Protein 8AN5 (pdb70)

Nearest PDB structures (foldseek):
  8an5-assembly1_A  TM=1.005E+00  e=1.350E-38  Mycobacterium tuberculosis H37Rv
  8an4-assembly2_B  TM=9.784E-01  e=2.160E-34  Mycobacterium tuberculosis H37Rv
  8an4-assembly1_A  TM=9.737E-01  e=4.268E-33  Mycobacterium tuberculosis H37Rv
  8an5-assembly1_B  TM=9.719E-01  e=5.851E-32  Mycobacterium tuberculosis H37Rv
  8rr5-assembly1_A  TM=9.873E-01  e=4.412E-30  Mycobacterium tuberculosis H37Rv

Secondary structure (DSSP, 8-state):
-HHHHHHHHHHHHHHHTT-EEEEEHHHHHHHHSS---BSEEEEEEE-SSHHHHHHHHHHHHTTT-EEEEEEE-SSSS-EEEEEEES------EEEEESSSSS-HHHHHHH-EEEEEETTEEEEE--HHHHHHHHHHH-BTTTBTHHHHHHHHHHHH--HHHHHHHHHHHHHHHHTT-STT--HHHHHHHHHHT-/-HHHHHHHHHHHHHHHTT-EEEEEHHHHHHHHS--B----EEEEEE-SSHHHHHHHHHHHHTTTEEEEEEEE-SSSS-EEEEEEEE----EEEESSSSS-HHHHHHH-EEEEEETTEEEEE--HHHHHHHHHHH---THHHHHHHHHHHH--HHHHHHHHHHHHHHHHTT-STT--HHHHHHH-/---HHHHHHHHHHHHHHHHHHHHHHHHHHHSTT--HHHHHHHHHHHHHS--

InterPro domains:
  IPR014942 Nucleotidyl transferase AbiEii toxin, Type IV TA system [PF08843] (17-174)
  IPR043519 Nucleotidyltransferase superfamily [SSF81301] (4-145)

Structure (mmCIF, N/CA/C/O backbone):
data_8AN5
#
_entry.id   8AN5
#
_cell.length_a   45.868
_cell.length_b   81.725
_cell.length_c   64.826
_cell.angle_alpha   90.000
_cell.angle_beta   107.779
_cell.angle_gamma   90.000
#
_symmetry.space_group_name_H-M   'P 1 21 1'
#
loop_
_entity.id
_entity.type
_entity.pdbx_description
1 polymer 'Bacterial toxin'
2 polymer 'Conserved protein'
3 water water
#
loop_
_atom_site.group_PDB
_atom_site.id
_atom_site.type_symbol
_atom_site.label_atom_id
_atom_site.label_alt_id
_atom_site.label_comp_id
_atom_site.label_asym_id
_atom_site.label_entity_id
_atom_site.label_seq_id
_atom_site.pdbx_PDB_ins_code
_atom_site.Cartn_x
_atom_site.Cartn_y
_atom_site.Cartn_z
_atom_site.occupancy
_atom_site.B_iso_or_equiv
_atom_site.auth_seq_id
_atom_site.auth_comp_id
_atom_site.auth_asym_id
_atom_site.auth_atom_id
_atom_site.pdbx_PDB_model_num
ATOM 1 N N . ASN A 1 1 ? 6.90200 39.59300 -13.89700 1.000 29.92464 2 ASN A N 1
ATOM 2 C CA . ASN A 1 1 ? 5.51000 40.04300 -13.79600 1.000 28.00336 2 ASN A CA 1
ATOM 3 C C . ASN A 1 1 ? 4.67000 39.33900 -14.85800 1.000 28.04810 2 ASN A C 1
ATOM 4 O O . ASN A 1 1 ? 4.87300 39.54300 -16.07400 1.000 27.57699 2 ASN A O 1
ATOM 14 N N . ALA A 1 2 ? 3.71600 38.52100 -14.39200 1.000 28.45604 3 ALA A N 1
ATOM 15 C CA . ALA A 1 2 ? 3.00300 37.62100 -15.29600 1.000 29.63776 3 ALA A CA 1
ATOM 16 C C . ALA A 1 2 ? 2.02200 38.38300 -16.17200 1.000 28.07442 3 ALA A C 1
ATOM 17 O O . ALA A 1 2 ? 1.74700 37.96900 -17.30700 1.000 30.03255 3 ALA A O 1
ATOM 24 N N . VAL A 1 3 ? 1.47400 39.48400 -15.65800 1.000 24.45030 4 VAL A N 1
ATOM 25 C CA . VAL A 1 3 ? 0.57600 40.30900 -16.46200 1.000 24.77929 4 VAL A CA 1
ATOM 26 C C . VAL A 1 3 ? 1.35300 40.97500 -17.59200 1.000 22.62640 4 VAL A C 1
ATOM 27 O O . VAL A 1 3 ? 0.97700 40.88600 -18.77900 1.000 21.79472 4 VAL A O 1
ATOM 40 N N . GLU A 1 4 ? 2.44600 41.61900 -17.26100 1.000 20.62089 5 GLU A N 1
ATOM 41 C CA . GLU A 1 4 ? 3.30200 42.31600 -18.23200 1.000 22.11318 5 GLU A CA 1
ATOM 42 C C . GLU A 1 4 ? 3.83800 41.34000 -19.27500 1.000 21.63944 5 GLU A C 1
ATOM 43 O O . GLU A 1 4 ? 3.81300 41.63700 -20.42100 1.000 21.95263 5 GLU A O 1
ATOM 55 N N . SER A 1 5 ? 4.28900 40.19200 -18.83900 1.000 23.22647 6 SER A N 1
ATOM 56 C CA . SER A 1 5 ? 4.87300 39.15500 -19.70100 1.000 25.02405 6 SER A CA 1
ATOM 57 C C . SER A 1 5 ? 3.85200 38.72500 -20.75600 1.000 23.72916 6 SER A C 1
ATOM 58 O O . SER A 1 5 ? 4.19200 38.67500 -21.90100 1.000 25.29777 6 SER A O 1
ATOM 66 N N . THR A 1 6 ? 2.61300 38.52900 -20.35500 1.000 22.48954 7 THR A N 1
ATOM 67 C CA . THR A 1 6 ? 1.58400 38.07500 -21.28700 1.000 23.79233 7 THR A CA 1
ATOM 68 C C . THR A 1 6 ? 1.17700 39.17500 -22.26800 1.000 22.68167 7 THR A C 1
ATOM 69 O O . THR A 1 6 ? 1.02000 38.91100 -23.46800 1.000 22.82116 7 THR A O 1
ATOM 80 N N . LEU A 1 7 ? 0.98700 40.40200 -21.77300 1.000 23.05013 8 LEU A N 1
ATOM 81 C CA . LEU A 1 7 ? 0.68300 41.53100 -22.65000 1.000 22.50007 8 LEU A CA 1
ATOM 82 C C . LEU A 1 7 ? 1.76800 41.70500 -23.70500 1.000 20.77881 8 LEU A C 1
ATOM 83 O O . LEU A 1 7 ? 1.47300 41.89900 -24.89500 1.000 21.67365 8 LEU A O 1
ATOM 99 N N . ARG A 1 8 ? 3.03300 41.68200 -23.28900 1.000 22.42111 9 ARG A N 1
ATOM 100 C CA . ARG A 1 8 ? 4.11400 41.88300 -24.25000 1.000 21.53416 9 ARG A CA 1
ATOM 101 C C . ARG A 1 8 ? 4.12600 40.76400 -25.28500 1.000 21.52627 9 ARG A C 1
ATOM 102 O O . ARG A 1 8 ? 4.34800 41.00400 -26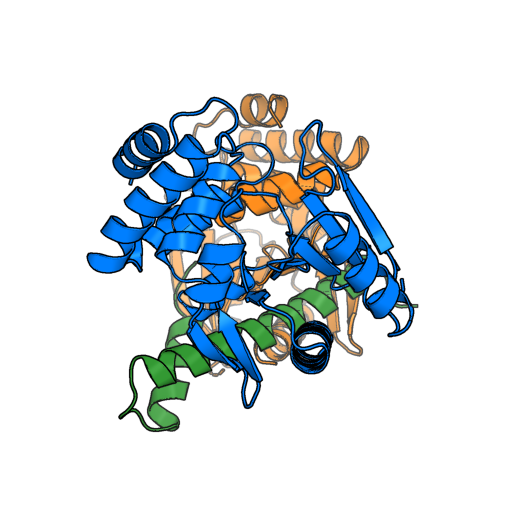.48300 1.000 21.99737 9 ARG A O 1
ATOM 123 N N . ARG A 1 9 ? 3.90300 39.52900 -24.83600 1.000 21.61575 10 ARG A N 1
ATOM 124 C CA . ARG A 1 9 ? 3.97600 38.36500 -25.71800 1.000 22.88169 10 ARG A CA 1
ATOM 125 C C . ARG A 1 9 ? 2.84500 38.35800 -26.72500 1.000 20.59457 10 ARG A C 1
ATOM 126 O O . ARG A 1 9 ? 3.07900 38.14800 -27.92500 1.000 21.01568 10 ARG A O 1
ATOM 147 N N . VAL A 1 10 ? 1.60200 38.57000 -26.26500 1.000 19.34442 11 VAL A N 1
ATOM 148 C CA . VAL A 1 10 ? 0.48200 38.51400 -27.20900 1.000 19.72342 11 VAL A CA 1
ATOM 149 C C . VAL A 1 10 ? 0.56000 39.65300 -28.22200 1.000 21.00252 11 VAL A C 1
ATOM 150 O O . VAL A 1 10 ? 0.26000 39.46100 -29.42700 1.000 20.83145 11 VAL A O 1
ATOM 163 N N . ALA A 1 11 ? 1.01700 40.83300 -27.78200 1.000 21.40520 12 ALA A N 1
ATOM 164 C CA . ALA A 1 11 ? 1.18600 41.94700 -28.71100 1.000 21.25518 12 ALA A CA 1
ATOM 165 C C . ALA A 1 11 ? 2.22800 41.59900 -29.77200 1.000 22.10528 12 ALA A C 1
ATOM 166 O O . ALA A 1 11 ? 2.01700 41.81900 -30.97400 1.000 22.16055 12 ALA A O 1
ATOM 173 N N . LYS A 1 12 ? 3.36100 41.03500 -29.33900 1.000 21.85788 13 LYS A N 1
ATOM 174 C CA . LYS A 1 12 ? 4.40900 40.65100 -30.26800 1.000 23.35543 13 LYS A CA 1
ATOM 175 C C . LYS A 1 12 ? 3.90900 39.57900 -31.22400 1.000 22.60271 13 LYS A C 1
ATOM 176 O O . LYS A 1 12 ? 4.15000 39.65700 -32.43600 1.000 25.18197 13 LYS A O 1
ATOM 195 N N . ASP A 1 13 ? 3.15400 38.60300 -30.70400 1.000 21.50784 14 ASP A N 1
ATOM 196 C CA . ASP A 1 13 ? 2.70700 37.48600 -31.53300 1.000 22.60008 14 ASP A CA 1
ATOM 197 C C . ASP A 1 13 ? 1.69700 37.93300 -32.58500 1.000 21.54206 14 ASP A C 1
ATOM 198 O O . ASP A 1 13 ? 1.79600 37.53800 -33.74600 1.000 22.23951 14 ASP A O 1
ATOM 207 N N . LEU A 1 14 ? 0.68900 38.71300 -32.19000 1.000 20.42613 15 LEU A N 1
ATOM 208 C CA . LEU A 1 14 ? -0.31000 39.15700 -33.15300 1.000 20.58931 15 LEU A CA 1
ATOM 209 C C . LEU A 1 14 ? 0.28500 40.10200 -34.18500 1.000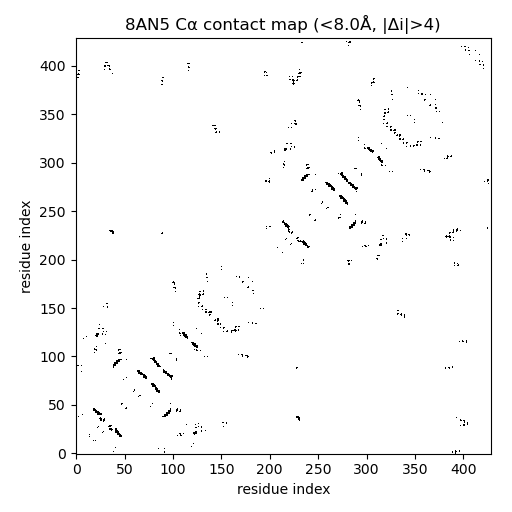 21.27887 15 LEU A C 1
ATOM 210 O O . LEU A 1 14 ? -0.10600 40.06900 -35.36000 1.000 23.84233 15 LEU A O 1
ATOM 226 N N . THR A 1 15 ? 1.20800 40.96500 -33.77700 1.000 22.62903 16 THR A N 1
ATOM 227 C CA . THR A 1 15 ? 1.86800 41.85500 -34.72700 1.000 24.93457 16 THR A CA 1
ATOM 228 C C . THR A 1 15 ? 2.78400 41.06500 -35.65800 1.000 26.00575 16 THR A C 1
ATOM 229 O O . THR A 1 15 ? 2.81600 41.32600 -36.87100 1.000 27.29275 16 THR A O 1
ATOM 240 N N . GLY A 1 16 ? 3.49300 40.05600 -35.12300 1.000 26.49528 17 GLY A N 1
ATOM 241 C CA . GLY A 1 16 ? 4.32500 39.20600 -35.96500 1.000 29.68251 17 GLY A CA 1
ATOM 242 C C . GLY A 1 16 ? 3.53900 38.42800 -37.00800 1.000 27.56120 17 GLY A C 1
ATOM 243 O O . GLY A 1 16 ? 4.03200 38.18900 -38.12300 1.000 29.77989 17 GLY A O 1
ATOM 247 N N . LEU A 1 17 ? 2.30100 38.04200 -36.67400 1.000 25.71624 18 LEU A N 1
ATOM 248 C CA . LEU A 1 17 ? 1.37700 37.40500 -37.61100 1.000 24.42398 18 LEU A CA 1
ATOM 249 C C . LEU A 1 17 ? 0.62900 38.41000 -38.47800 1.000 23.64757 18 LEU A C 1
ATOM 250 O O . LEU A 1 17 ? -0.23300 38.00700 -39.26400 1.000 25.53201 18 LEU A O 1
ATOM 266 N N . ARG A 1 18 ? 0.95000 39.69700 -38.36800 1.000 26.24525 19 ARG A N 1
ATOM 267 C CA . ARG A 1 18 ? 0.39700 40.73800 -39.23300 1.000 26.60582 19 ARG A CA 1
ATOM 268 C C . ARG A 1 18 ? -1.12300 40.75600 -39.18100 1.000 24.58979 19 ARG A C 1
ATOM 269 O O . ARG A 1 18 ? -1.80200 40.87400 -40.21600 1.000 25.07406 19 ARG A O 1
ATOM 290 N N . GLN A 1 19 ? -1.65600 40.63400 -37.96700 1.000 22.48427 20 GLN A N 1
ATOM 291 C CA . GLN A 1 19 ? -3.08800 40.68400 -37.76900 1.000 21.67102 20 GLN A CA 1
ATOM 292 C C . GLN A 1 19 ? -3.55800 42.12000 -37.59100 1.000 21.65260 20 GLN A C 1
ATOM 293 O O . GLN A 1 19 ? -2.81600 43.00000 -37.15700 1.000 23.09751 20 GLN A O 1
ATOM 307 N N . ARG A 1 20 ? -4.82200 42.33000 -37.91800 1.000 20.92619 21 ARG A N 1
ATOM 308 C CA . ARG A 1 20 ? -5.51300 43.60100 -37.72800 1.000 22.38689 21 ARG A CA 1
ATOM 309 C C . ARG A 1 20 ? -6.21100 43.53200 -36.37700 1.000 19.68394 21 ARG A C 1
ATOM 310 O O . ARG A 1 20 ? -7.29200 42.96600 -36.24600 1.000 22.03159 21 ARG A O 1
ATOM 331 N N . TRP A 1 21 ? -5.56000 44.04800 -35.35400 1.000 21.27624 22 TRP A N 1
ATOM 332 C CA . TRP A 1 21 ? -6.00300 43.80900 -34.00000 1.000 19.83396 22 TRP A CA 1
ATOM 333 C C . TRP A 1 21 ? -6.04600 45.10200 -33.19800 1.000 19.09703 22 TRP A C 1
ATOM 334 O O . TRP A 1 21 ? -5.42900 46.11500 -33.55200 1.000 21.65786 22 TRP A O 1
ATOM 355 N N . ALA A 1 22 ? -6.72800 45.02500 -32.05600 1.000 18.65487 23 ALA A N 1
ATOM 356 C CA . ALA A 1 22 ? -6.80000 46.16200 -31.15700 1.000 19.74710 23 ALA A CA 1
ATOM 357 C C . ALA A 1 22 ? -7.07600 45.68600 -29.74100 1.000 17.99163 23 ALA A C 1
ATOM 358 O O . ALA A 1 22 ? -7.91600 44.80600 -29.52300 1.000 19.52603 23 ALA A O 1
ATOM 365 N N . LEU A 1 23 ? -6.36500 46.27300 -28.78200 1.000 18.74698 24 LEU A N 1
ATOM 366 C CA . LEU A 1 23 ? -6.67200 46.05500 -27.38600 1.000 17.21259 24 LEU A CA 1
ATOM 367 C C . LEU A 1 23 ? -8.02700 46.68600 -27.05700 1.000 16.71516 24 LEU A C 1
ATOM 368 O O . LEU A 1 23 ? -8.31700 47.81600 -27.46900 1.000 17.38103 24 LEU A O 1
ATOM 384 N N . VAL A 1 24 ? -8.85800 45.92700 -26.34300 1.000 18.10480 25 VAL A N 1
ATOM 385 C CA . VAL A 1 24 ? -10.15000 46.39400 -25.88100 1.000 17.83109 25 VAL A CA 1
ATOM 386 C C . VAL A 1 24 ? -10.30700 46.10100 -24.39700 1.000 18.39957 25 VAL A C 1
ATOM 387 O O . VAL A 1 24 ? -9.33200 45.77100 -23.70600 1.000 19.04439 25 VAL A O 1
ATOM 400 N N . GLY A 1 25 ? -11.52900 46.23700 -23.89500 1.000 18.60749 26 GLY A N 1
ATOM 401 C CA . GLY A 1 25 ? -11.79000 45.82700 -22.50800 1.000 19.71289 26 GLY A CA 1
ATOM 402 C C . GLY A 1 25 ? -11.00100 46.63300 -21.49000 1.000 18.84173 26 GLY A C 1
ATOM 403 O O . GLY A 1 25 ? -10.63200 47.79900 -21.72500 1.000 18.94964 26 GLY A O 1
ATOM 407 N N . GLY A 1 26 ? -10.77400 46.02200 -20.32000 1.000 19.52866 27 GLY A N 1
ATOM 408 C CA . GLY A 1 26 ? -10.19700 46.77000 -19.21200 1.000 21.19201 27 GLY A CA 1
ATOM 409 C C . GLY A 1 26 ? -8.81400 47.32100 -19.50400 1.000 21.37098 27 GLY A C 1
ATOM 410 O O . GLY A 1 26 ? -8.48800 48.43900 -19.11000 1.000 20.52615 27 GLY A O 1
ATOM 414 N N . PHE A 1 27 ? -7.97800 46.54900 -20.19300 1.000 20.23400 28 PHE A N 1
ATOM 415 C CA . PHE A 1 27 ? -6.64300 47.04200 -20.47300 1.000 19.44444 28 PHE A CA 1
ATOM 416 C C . PHE A 1 27 ? -6.67400 48.24200 -21.40100 1.000 19.31811 28 PHE A C 1
ATOM 417 O O . PHE A 1 27 ? -5.88800 49.17600 -21.21200 1.000 20.21032 28 PHE A O 1
ATOM 434 N N . ALA A 1 28 ? -7.59300 48.26500 -22.38300 1.000 19.15493 29 ALA A N 1
ATOM 435 C CA . ALA A 1 28 ? -7.72900 49.44900 -23.22100 1.000 20.94198 29 ALA A CA 1
ATOM 436 C C . ALA A 1 28 ? -8.25400 50.63300 -22.42300 1.000 19.51287 29 ALA A C 1
ATOM 437 O O . ALA A 1 28 ? -7.75500 51.75100 -22.56100 1.000 20.06556 29 ALA A O 1
ATOM 444 N N . VAL A 1 29 ? -9.28400 50.41300 -21.60600 1.000 21.30782 30 VAL A N 1
ATOM 445 C CA . VAL A 1 29 ? -9.79700 51.47400 -20.74700 1.000 21.64470 30 VAL A CA 1
ATOM 446 C C . VAL A 1 29 ? -8.67400 52.04300 -19.89500 1.000 21.89210 30 VAL A C 1
ATOM 447 O O . VAL A 1 29 ? -8.56200 53.25800 -19.71200 1.000 24.51873 30 VAL A O 1
ATOM 460 N N . SER A 1 30 ? -7.80800 51.16800 -19.40400 1.000 21.87104 31 SER A N 1
ATOM 461 C CA . SER A 1 30 ? -6.72100 51.55400 -18.50300 1.000 21.43415 31 SER A CA 1
ATOM 462 C C . SER A 1 30 ? -5.61700 52.33500 -19.20300 1.000 23.90550 31 SER A C 1
ATOM 463 O O . SER A 1 30 ? -4.77000 52.94100 -18.52600 1.000 24.52662 31 SER A O 1
ATOM 471 N N . ALA A 1 31 ? -5.57500 52.29100 -20.53200 1.000 22.48954 32 ALA A N 1
ATOM 472 C CA . ALA A 1 31 ? -4.64700 53.11500 -21.28900 1.000 24.23448 32 ALA A CA 1
ATOM 473 C C . ALA A 1 31 ? -5.15800 54.53300 -21.46900 1.000 26.07418 32 ALA A C 1
ATOM 474 O O . ALA A 1 31 ? -4.37900 55.42400 -21.81900 1.000 28.41130 32 ALA A O 1
ATOM 481 N N . ARG A 1 32 ? -6.44900 54.75700 -21.23500 1.000 27.27169 33 ARG A N 1
ATOM 482 C CA . ARG A 1 32 ? -7.10400 56.01800 -21.49400 1.000 29.15350 33 ARG A CA 1
ATOM 483 C C . ARG A 1 32 ? -7.69900 56.65100 -20.24300 1.000 30.37733 33 ARG A C 1
ATOM 484 O O . ARG A 1 32 ? -8.16200 57.79400 -20.31700 1.000 35.29897 33 ARG A O 1
ATOM 505 N N . SER A 1 33 ? -7.70300 55.95100 -19.11300 1.000 28.00599 34 SER A N 1
ATOM 506 C CA . SER A 1 33 ? -8.31400 56.43100 -17.87400 1.000 28.80609 34 SER A CA 1
ATOM 507 C C . SER A 1 33 ? -7.72100 55.64300 -16.70500 1.000 29.19297 34 SER A C 1
ATOM 508 O O . SER A 1 33 ? -6.83100 54.80700 -16.88500 1.000 26.61635 34 SER A O 1
ATOM 516 N N . GLU A 1 34 ? -8.21500 55.91300 -15.49200 1.000 32.31966 35 GLU A N 1
ATOM 517 C CA . GLU A 1 34 ? -7.68200 55.22600 -14.31900 1.000 33.80142 35 GLU A CA 1
ATOM 518 C C . GLU A 1 34 ? -7.70000 53.71600 -14.53800 1.000 28.19022 35 GLU A C 1
ATOM 519 O O . GLU A 1 34 ? -8.69400 53.17800 -15.03200 1.000 26.30052 35 GLU A O 1
ATOM 531 N N . PRO A 1 35 ? -6.64400 52.99800 -14.17000 1.000 27.24537 36 PRO A N 1
ATOM 532 C CA . PRO A 1 35 ? -6.62600 51.55100 -14.42000 1.000 25.55833 36 PRO A CA 1
ATOM 533 C C . PRO A 1 35 ? -7.75900 50.82800 -13.70700 1.000 24.16606 36 PRO A C 1
ATOM 534 O O . PRO A 1 35 ? -8.11100 51.14600 -12.55900 1.000 25.57412 36 PRO A O 1
ATOM 545 N N . ARG A 1 36 ? -8.34000 49.86800 -14.43000 1.000 25.59517 37 ARG A N 1
ATOM 546 C CA . ARG A 1 36 ? -9.38300 48.96000 -13.94800 1.000 25.91627 37 ARG A CA 1
ATOM 547 C C . ARG A 1 36 ? -9.28800 47.77000 -14.89100 1.000 24.86351 37 ARG A C 1
ATOM 548 O O . ARG A 1 36 ? -9.50000 47.94000 -16.10000 1.000 25.50043 37 ARG A O 1
ATOM 569 N N . PHE A 1 37 ? -8.88900 46.61000 -14.37500 1.000 24.71875 38 PHE A N 1
ATOM 570 C CA . PHE A 1 37 ? -8.74300 45.41900 -15.20300 1.000 22.65798 38 PHE A CA 1
ATOM 571 C C . PHE A 1 37 ? -8.69100 44.17900 -14.32600 1.000 23.45808 38 PHE A C 1
ATOM 572 O O . PHE A 1 37 ? -8.51400 44.24900 -13.09900 1.000 23.88181 38 PHE A O 1
ATOM 589 N N . THR A 1 38 ? -8.89900 43.03700 -14.98400 1.000 26.65320 39 THR A N 1
ATOM 590 C CA . THR A 1 38 ? -8.85800 41.70600 -14.38500 1.000 28.33498 39 THR A CA 1
ATOM 591 C C . THR A 1 38 ? -7.83600 40.86800 -15.14700 1.000 24.62927 39 THR A C 1
ATOM 592 O O . THR A 1 38 ? -7.00600 41.41600 -15.87900 1.000 24.34766 39 THR A O 1
ATOM 603 N N . ARG A 1 39 ? -7.71300 39.55000 -14.91700 1.000 24.61611 40 ARG A N 1
ATOM 604 C CA . ARG A 1 39 ? -6.75500 38.65900 -15.62900 1.000 24.70559 40 ARG A CA 1
ATOM 605 C C . ARG A 1 39 ? -7.07000 38.50500 -17.12800 1.000 23.11330 40 ARG A C 1
ATOM 606 O O . ARG A 1 39 ? -6.19300 37.96200 -17.82800 1.000 26.80321 40 ARG A O 1
ATOM 627 N N . ASP A 1 40 ? -8.23600 38.94000 -17.63100 1.000 24.83192 41 ASP A N 1
ATOM 628 C CA . ASP A 1 40 ? -8.58300 38.79700 -19.03700 1.000 26.29263 41 ASP A CA 1
ATOM 629 C C . ASP A 1 40 ? -7.98900 39.96800 -19.83100 1.000 23.62915 41 ASP A C 1
ATOM 630 O O . ASP A 1 40 ? -8.36500 41.13100 -19.65100 1.000 33.34347 41 ASP A O 1
ATOM 639 N N . VAL A 1 41 ? -7.10600 39.62900 -20.76800 1.000 22.64219 42 VAL A N 1
ATOM 640 C CA . VAL A 1 41 ? -6.61100 40.56900 -21.76100 1.000 21.07358 42 VAL A CA 1
ATOM 641 C C . VAL A 1 41 ? -7.51400 40.39900 -22.97400 1.000 20.52088 42 VAL A C 1
ATOM 642 O O . VAL A 1 41 ? -7.50600 39.34500 -23.58600 1.000 20.95514 42 VAL A O 1
ATOM 655 N N . ASP A 1 42 ? -8.34000 41.39700 -23.27300 1.000 18.62329 43 ASP A N 1
ATOM 656 C CA . ASP A 1 42 ? -9.31600 41.29900 -24.34800 1.000 18.86805 43 ASP A CA 1
ATOM 657 C C . ASP A 1 42 ? -8.80600 42.01400 -25.58600 1.000 18.68645 43 ASP A C 1
ATOM 658 O O . ASP A 1 42 ? -8.43000 43.19200 -25.52500 1.000 18.47853 43 ASP A O 1
ATOM 667 N N . ILE A 1 43 ? -8.86800 41.32600 -26.72300 1.000 19.63656 44 ILE A N 1
ATOM 668 C CA . ILE A 1 43 ? -8.33100 41.85400 -27.97800 1.000 17.11258 44 ILE A CA 1
ATOM 669 C C . ILE A 1 43 ? -9.30000 41.54300 -29.10600 1.000 17.74423 44 ILE A C 1
ATOM 670 O O . ILE A 1 43 ? -9.72700 40.39700 -29.25400 1.000 19.07860 44 ILE A O 1
ATOM 686 N N . VAL A 1 44 ? -9.67000 42.57100 -29.86500 1.000 17.82582 45 VAL A N 1
ATOM 687 C CA . VAL A 1 44 ? -10.42200 42.41500 -31.10000 1.000 18.76278 45 VAL A CA 1
ATOM 688 C C . VAL A 1 44 ? -9.45200 42.04600 -32.21000 1.000 18.01795 45 VAL A C 1
ATOM 689 O O . VAL A 1 44 ? -8.39600 42.67100 -32.35400 1.000 18.73646 45 VAL A O 1
ATOM 702 N N . VAL A 1 45 ? -9.79000 41.02600 -32.99100 1.000 19.09966 46 VAL A N 1
ATOM 703 C CA . VAL A 1 45 ? -9.04400 40.72100 -34.20000 1.000 19.19704 46 VAL A CA 1
ATOM 704 C C . VAL A 1 45 ? -10.02300 40.73100 -35.37000 1.000 20.57352 46 VAL A C 1
ATOM 705 O O . VAL A 1 45 ? -10.99000 39.95600 -35.38200 1.000 21.49468 46 VAL A O 1
ATOM 718 N N . ALA A 1 46 ? -9.74300 41.55900 -36.35700 1.000 20.82881 47 ALA A N 1
ATOM 719 C CA . ALA A 1 46 ? -10.56600 41.65000 -37.55500 1.000 22.04475 47 ALA A CA 1
ATOM 720 C C . ALA A 1 46 ? -10.05300 40.61600 -38.54600 1.000 23.30543 47 ALA A C 1
ATOM 721 O O . ALA A 1 46 ? -8.91500 40.70700 -39.02700 1.000 23.10014 47 ALA A O 1
ATOM 728 N N . VAL A 1 47 ? -10.87200 39.60700 -38.81300 1.000 21.87894 48 VAL A N 1
ATOM 729 C CA . VAL A 1 47 ? -10.52700 38.57700 -39.78100 1.000 22.36847 48 VAL A CA 1
ATOM 730 C C . VAL A 1 47 ? -11.63800 38.46500 -40.79600 1.000 24.44240 48 VAL A C 1
ATOM 731 O O . VAL A 1 47 ? -12.76400 38.89500 -40.56400 1.000 26.83480 48 VAL A O 1
ATOM 744 N N . ALA A 1 48 ? -11.30900 37.83200 -41.91500 1.000 26.71899 49 ALA A N 1
ATOM 745 C CA . ALA A 1 48 ? -12.21100 37.84900 -43.06000 1.000 30.57472 49 ALA A CA 1
ATOM 746 C C . ALA A 1 48 ? -13.47800 37.03900 -42.81900 1.000 30.67210 49 ALA A C 1
ATOM 747 O O . ALA A 1 48 ? -14.54900 37.36800 -43.36600 1.000 30.88791 49 ALA A O 1
ATOM 754 N N . ASN A 1 49 ? -13.36800 35.94500 -42.07200 1.000 29.55618 50 ASN A N 1
ATOM 755 C CA . ASN A 1 49 ? -14.43400 34.95200 -41.95400 1.000 29.32720 50 ASN A CA 1
ATOM 756 C C . ASN A 1 49 ? -14.01300 33.94200 -40.89200 1.000 28.27444 50 ASN A C 1
ATOM 757 O O . ASN A 1 49 ? -12.91700 34.03300 -40.32400 1.000 27.38486 50 ASN A O 1
ATOM 768 N N . ASP A 1 50 ? -14.91900 32.99600 -40.59700 1.000 28.53237 51 ASP A N 1
ATOM 769 C CA . ASP A 1 50 ? -14.64700 32.01600 -39.54900 1.000 27.50856 51 ASP A CA 1
ATOM 770 C C . ASP A 1 50 ? -13.41200 31.18500 -39.89200 1.000 25.68466 51 ASP A C 1
ATOM 771 O O . ASP A 1 50 ? -12.60300 30.86100 -39.00400 1.000 28.08495 51 ASP A O 1
ATOM 780 N N . ASP A 1 51 ? -13.24000 30.83500 -41.17000 1.000 28.39814 52 ASP A N 1
ATOM 781 C CA . ASP A 1 51 ? -12.05600 30.07500 -41.55200 1.000 27.86387 52 ASP A CA 1
ATOM 782 C C . ASP A 1 51 ? -10.79000 30.82300 -41.15200 1.000 26.00049 52 ASP A C 1
ATOM 783 O O . ASP A 1 51 ? -9.84900 30.22400 -40.62900 1.000 27.82176 52 ASP A O 1
ATOM 792 N N . ALA A 1 52 ? -10.73700 32.13400 -41.41800 1.000 26.28473 53 ALA A N 1
ATOM 793 C CA . ALA A 1 52 ? -9.55900 32.92900 -41.07100 1.000 25.16354 53 ALA A CA 1
ATOM 794 C C . ALA A 1 52 ? -9.36200 33.01300 -39.56800 1.000 23.07908 53 ALA A C 1
ATOM 795 O O . ALA A 1 52 ? -8.21700 32.96700 -39.08500 1.000 24.08973 53 ALA A O 1
ATOM 802 N N . ALA A 1 53 ? -10.45900 33.15300 -38.81000 1.000 22.65535 54 ALA A N 1
ATOM 803 C CA . ALA A 1 53 ? -10.34500 33.13800 -37.35600 1.000 22.15266 54 ALA A CA 1
ATOM 804 C C . ALA A 1 53 ? -9.75100 31.82100 -36.87400 1.000 24.42135 54 ALA A C 1
ATOM 805 O O . ALA A 1 53 ? -8.83600 31.80700 -36.04300 1.000 23.56072 54 ALA A O 1
ATOM 812 N N . GLU A 1 54 ? -10.29200 30.69400 -37.36100 1.000 24.90299 55 GLU A N 1
ATOM 813 C CA . GLU A 1 54 ? -9.81900 29.39100 -36.90500 1.000 24.17395 55 GLU A CA 1
ATOM 814 C C . GLU A 1 54 ? -8.36600 29.17800 -37.30700 1.000 24.01867 55 GLU A C 1
ATOM 815 O O . GLU A 1 54 ? -7.57700 28.60300 -36.55100 1.000 24.99773 55 GLU A O 1
A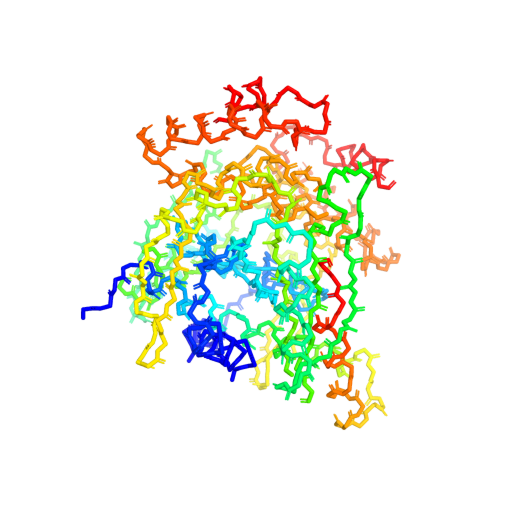TOM 827 N N . SER A 1 55 ? -7.98200 29.66400 -38.48300 1.000 25.44779 56 SER A N 1
ATOM 828 C CA . SER A 1 55 ? -6.59900 29.52700 -38.91000 1.000 25.49253 56 SER A CA 1
ATOM 829 C C . SER A 1 55 ? -5.66900 30.30500 -37.98600 1.000 23.84233 56 SER A C 1
ATOM 830 O O . SER A 1 55 ? -4.58300 29.82700 -37.64400 1.000 26.20051 56 SER A O 1
ATOM 838 N N . LEU A 1 56 ? -6.07300 31.50000 -37.55500 1.000 23.62125 57 LEU A N 1
ATOM 839 C CA . LEU A 1 56 ? -5.24000 32.22900 -36.60700 1.000 21.29729 57 LEU A CA 1
ATOM 840 C C . LEU A 1 56 ? -5.12500 31.47600 -35.29000 1.000 20.90777 57 LEU A C 1
ATOM 841 O O . LEU A 1 56 ? -4.03000 31.34500 -34.74500 1.000 22.41848 57 LEU A O 1
ATOM 857 N N . VAL A 1 57 ? -6.24700 30.99400 -34.74800 1.000 22.38689 58 VAL A N 1
ATOM 858 C CA . VAL A 1 57 ? -6.19200 30.26100 -33.48300 1.000 21.91052 58 VAL A CA 1
ATOM 859 C C . VAL A 1 57 ? -5.29600 29.03200 -33.61300 1.000 23.36070 58 VAL A C 1
ATOM 860 O O . VAL A 1 57 ? -4.44900 28.77100 -32.75300 1.000 23.61073 58 VAL A O 1
ATOM 873 N N . ARG A 1 58 ? -5.45800 28.26700 -34.70000 1.000 24.06868 59 ARG A N 1
ATOM 874 C CA . ARG A 1 58 ? -4.61300 27.09300 -34.90600 1.000 25.50306 59 ARG A CA 1
ATOM 875 C C . ARG A 1 58 ? -3.14600 27.49600 -34.89800 1.000 25.32672 59 ARG A C 1
ATOM 876 O O . ARG A 1 58 ? -2.31000 26.81900 -34.28700 1.000 26.17156 59 ARG A O 1
ATOM 897 N N . GLN A 1 59 ? -2.83000 28.64200 -35.49900 1.000 25.86626 60 GLN A N 1
ATOM 898 C CA . GLN A 1 59 ? -1.44700 29.10300 -35.51600 1.000 25.43989 60 GLN A CA 1
ATOM 899 C C . GLN A 1 59 ? -0.97300 29.42300 -34.11200 1.000 24.06341 60 GLN A C 1
ATOM 900 O O . GLN A 1 59 ? 0.13400 29.02800 -33.70600 1.000 25.38462 60 GLN A O 1
ATOM 914 N N . LEU A 1 60 ? -1.81000 30.09500 -33.33600 1.000 22.97381 61 LEU A N 1
ATOM 915 C CA . LEU A 1 60 ? -1.40500 30.41300 -31.97000 1.000 23.28174 61 LEU A CA 1
ATOM 916 C C . LEU A 1 60 ? -1.26700 29.15900 -31.12500 1.000 21.63944 61 LEU A C 1
ATOM 917 O O . LEU A 1 60 ? -0.46200 29.14100 -30.18900 1.000 23.89497 61 LEU A O 1
ATOM 933 N N . LEU A 1 61 ? -2.04100 28.10300 -31.39800 1.000 23.13962 62 LEU A N 1
ATOM 934 C CA . LEU A 1 61 ? -1.84600 26.87100 -30.63500 1.000 25.28198 62 LEU A CA 1
ATOM 935 C C . LEU A 1 61 ? -0.46400 26.26400 -30.85600 1.000 28.06126 62 LEU A C 1
ATOM 936 O O . LEU A 1 61 ? 0.01100 25.49300 -30.00900 1.000 29.73778 62 LEU A O 1
ATOM 952 N N . THR A 1 62 ? 0.19000 26.57400 -31.97800 1.000 30.49050 63 THR A N 1
ATOM 953 C CA . THR A 1 62 ? 1.57300 26.13400 -32.17400 1.000 32.13543 63 THR A CA 1
ATOM 954 C C . THR A 1 62 ? 2.58800 27.08300 -31.53800 1.000 32.01436 63 THR A C 1
ATOM 955 O O . THR A 1 62 ? 3.78800 26.78500 -31.57800 1.000 33.54613 63 THR A O 1
ATOM 966 N N . GLN A 1 63 ? 2.13100 28.18300 -30.93300 1.000 32.13017 64 GLN A N 1
ATOM 967 C CA . GLN A 1 63 ? 2.98400 29.18500 -30.30700 1.000 31.35376 64 GLN A CA 1
ATOM 968 C C . GLN A 1 63 ? 2.75900 29.23500 -28.79400 1.000 35.30160 64 GLN A C 1
ATOM 969 O O . GLN A 1 63 ? 2.82000 30.30300 -28.16900 1.000 33.03554 64 GLN A O 1
ATOM 983 N N . GLN A 1 64 ? 2.45600 28.08400 -28.19900 1.000 37.12550 65 GLN A N 1
ATOM 984 C CA . GLN A 1 64 ? 2.38700 27.91800 -26.75000 1.000 38.79149 65 GLN A CA 1
ATOM 985 C C . GLN A 1 64 ? 1.13800 28.54400 -26.14100 1.000 35.18580 65 GLN A C 1
ATOM 986 O O . GLN A 1 64 ? 1.10800 28.84800 -24.94700 1.000 36.85705 65 GLN A O 1
ATOM 1000 N N . TYR A 1 65 ? 0.09700 28.74700 -26.93200 1.000 30.15625 66 TYR A N 1
ATOM 1001 C CA . TYR A 1 65 ? -1.20800 29.08700 -26.39700 1.000 28.35603 66 TYR A CA 1
ATOM 1002 C C . TYR A 1 65 ? -2.05100 27.82300 -26.33800 1.000 27.90071 66 TYR A C 1
ATOM 1003 O O . TYR A 1 65 ? -1.87200 26.90200 -27.13300 1.000 28.74555 66 TYR A O 1
ATOM 1021 N N A HIS A 1 66 ? -2.98500 27.80800 -25.39400 0.600 26.46633 67 HIS A N 1
ATOM 1022 N N B HIS A 1 66 ? -2.94700 27.75500 -25.36900 0.400 28.26655 67 HIS A N 1
ATOM 1023 C CA A HIS A 1 66 ? -3.87900 26.68500 -25.14900 0.600 27.67963 67 HIS A CA 1
ATOM 1024 C CA B HIS A 1 66 ? -3.86300 26.62600 -25.31500 0.400 29.98254 67 HIS A CA 1
ATOM 1025 C C A HIS A 1 66 ? -5.30100 27.21600 -25.25700 0.600 26.52686 67 HIS A C 1
ATOM 1026 C C B HIS A 1 66 ? -5.28700 27.14500 -25.21700 0.400 29.10875 67 HIS A C 1
ATOM 1027 O O A HIS A 1 66 ? -5.59900 28.30500 -24.76300 0.600 26.16893 67 HIS A O 1
ATOM 1028 O O B HIS A 1 66 ? -5.56600 28.12500 -24.52000 0.400 31.53010 67 HIS A O 1
ATOM 1055 N N . LEU A 1 67 ? -6.17300 26.47700 -25.93200 1.000 26.44791 68 LEU A N 1
ATOM 1056 C CA . LEU A 1 67 ? -7.55100 26.91400 -26.08000 1.000 23.95024 68 LEU A CA 1
ATOM 1057 C C . LEU A 1 67 ? -8.34500 26.49300 -24.85300 1.000 23.98182 68 LEU A C 1
ATOM 1058 O O . LEU A 1 67 ? -8.43200 25.29800 -24.55000 1.000 27.12957 68 LEU A O 1
ATOM 1074 N N . LEU A 1 68 ? -8.96600 27.46700 -24.18400 1.000 23.91866 69 LEU A N 1
ATOM 1075 C CA . LEU A 1 68 ? -9.80700 27.21600 -23.02400 1.000 26.92954 69 LEU A CA 1
ATOM 1076 C C . LEU A 1 68 ? -11.28900 27.18000 -23.34200 1.000 28.19812 69 LEU A C 1
ATOM 1077 O O . LEU A 1 68 ? -12.02400 26.42300 -22.69400 1.000 30.95371 69 LEU A O 1
ATOM 1093 N N . ALA A 1 69 ? -11.75000 27.97800 -24.30100 1.000 28.20338 70 ALA A N 1
ATOM 1094 C CA . ALA A 1 69 ? -13.17500 28.04300 -24.60500 1.000 28.22444 70 ALA A CA 1
ATOM 1095 C C . ALA A 1 69 ? -13.35400 28.70100 -25.96400 1.000 26.13471 70 ALA A C 1
ATOM 1096 O O . ALA A 1 69 ? -12.52400 29.50900 -26.40000 1.000 25.27408 70 ALA A O 1
ATOM 1103 N N . SER A 1 70 ? -14.45900 28.36000 -26.61200 1.000 29.68777 71 SER A N 1
ATOM 1104 C CA . SER A 1 70 ? -14.88000 28.99000 -27.85200 1.000 32.21965 71 SER A CA 1
ATOM 1105 C C . SER A 1 70 ? -16.31800 29.43500 -27.67400 1.000 31.84066 71 SER A C 1
ATOM 1106 O O . SER A 1 70 ? -17.14800 28.67600 -27.15500 1.000 33.21714 71 SER A O 1
ATOM 1114 N N . VAL A 1 71 ? -16.61000 30.66000 -28.09700 1.000 31.69327 72 VAL A N 1
ATOM 1115 C CA . VAL A 1 71 ? -17.95200 31.23000 -28.01500 1.000 32.65392 72 VAL A CA 1
ATOM 1116 C C . VAL A 1 71 ? -18.52300 31.24200 -29.42000 1.000 35.74639 72 VAL A C 1
ATOM 1117 O O . VAL A 1 71 ? -17.98600 31.91400 -30.30500 1.000 32.58285 72 VAL A O 1
ATOM 1130 N N . GLU A 1 72 ? -19.62100 30.51100 -29.62800 1.000 40.31010 73 GLU A N 1
ATOM 1131 C CA . GLU A 1 72 ? -20.23800 30.39800 -30.93700 1.000 48.37159 73 GLU A CA 1
ATOM 1132 C C . GLU A 1 72 ? -21.64600 30.96900 -30.89000 1.000 50.63239 73 GLU A C 1
ATOM 1133 O O . GLU A 1 72 ? -22.23400 31.15600 -29.82200 1.000 52.47471 73 GLU A O 1
ATOM 1145 N N . GLN A 1 73 ? -22.17800 31.25700 -32.07000 1.000 53.03794 74 GLN A N 1
ATOM 1146 C CA . GLN A 1 73 ? -23.49700 31.85700 -32.17100 1.000 53.63801 74 GLN A CA 1
ATOM 1147 C C . GLN A 1 73 ? -24.14100 31.38900 -33.46400 1.000 58.14645 74 GLN A C 1
ATOM 1148 O O . GLN A 1 73 ? -23.45700 31.01700 -34.42500 1.000 56.58047 74 GLN A O 1
ATOM 1162 N N . ASP A 1 74 ? -25.47300 31.40100 -33.47600 1.000 62.87333 75 ASP A N 1
ATOM 1163 C CA . ASP A 1 74 ? -26.22300 31.13200 -34.70100 1.000 66.16846 75 ASP A CA 1
ATOM 1164 C C . ASP A 1 74 ? -26.18300 32.39700 -35.54900 1.000 65.77894 75 ASP A C 1
ATOM 1165 O O . ASP A 1 74 ? -27.06000 33.26000 -35.47000 1.000 66.55008 75 ASP A O 1
ATOM 1174 N N . ALA A 1 75 ? -25.12400 32.50900 -36.35200 1.000 62.76016 76 ALA A N 1
ATOM 1175 C CA . ALA A 1 75 ? -24.92700 33.62600 -37.26500 1.000 60.11773 76 ALA A CA 1
ATOM 1176 C C . ALA A 1 75 ? -23.95000 33.16600 -38.33800 1.000 58.32278 76 ALA A C 1
ATOM 1177 O O . ALA A 1 75 ? -23.33200 32.10700 -38.21900 1.000 60.53621 76 ALA A O 1
ATOM 1184 N N . ALA A 1 76 ? -23.82100 33.97500 -39.39800 1.000 56.30412 77 ALA A N 1
ATOM 1185 C CA . ALA A 1 76 ? -22.91400 33.62100 -40.49100 1.000 56.20674 77 ALA A CA 1
ATOM 1186 C C . ALA A 1 76 ? -21.46700 33.64800 -40.02600 1.000 53.38008 77 ALA A C 1
ATOM 1187 O O . ALA A 1 76 ? -20.63700 32.85600 -40.49300 1.000 55.75669 77 ALA A O 1
ATOM 1194 N N . ARG A 1 77 ? -21.13900 34.58900 -39.14500 1.000 48.76111 78 ARG A N 1
ATOM 1195 C CA . ARG A 1 77 ? -19.90700 34.53900 -38.36800 1.000 46.85299 78 ARG A CA 1
ATOM 1196 C C . ARG A 1 77 ? -20.21900 33.67600 -37.15300 1.000 48.39264 78 ARG A C 1
ATOM 1197 O O . ARG A 1 77 ? -20.77400 34.14700 -36.16000 1.000 49.40856 78 ARG A O 1
ATOM 1218 N N . ARG A 1 78 ? -19.90100 32.39100 -37.25600 1.000 48.65583 79 ARG A N 1
ATOM 1219 C CA . ARG A 1 78 ? -20.23900 31.45100 -36.19800 1.000 50.14022 79 ARG A CA 1
ATOM 1220 C C . ARG A 1 78 ? -19.33100 31.62100 -34.98800 1.000 44.10266 79 ARG A C 1
ATOM 1221 O O . ARG A 1 78 ? -19.77500 31.43400 -33.84800 1.000 45.11067 79 ARG A O 1
ATOM 1242 N N . LEU A 1 79 ? -18.07200 31.97600 -35.20000 1.000 34.78838 80 LEU A N 1
ATOM 1243 C CA . LEU A 1 79 ? -17.10500 32.03000 -34.10600 1.000 30.62209 80 LEU A CA 1
ATOM 1244 C C . LEU A 1 79 ? -17.00800 33.45900 -33.58300 1.000 28.62975 80 LEU A C 1
ATOM 1245 O O . LEU A 1 79 ? -16.37300 34.31700 -34.19900 1.000 28.95084 80 LEU A O 1
ATOM 1261 N N . ALA A 1 80 ? -17.63300 33.71000 -32.43600 1.000 28.12179 81 ALA A N 1
ATOM 1262 C CA . ALA A 1 80 ? -17.62200 35.05000 -31.88000 1.000 26.61372 81 ALA A CA 1
ATOM 1263 C C . ALA A 1 80 ? -16.28000 35.36400 -31.23900 1.000 24.85561 81 ALA A C 1
ATOM 1264 O O . ALA A 1 80 ? -15.78000 36.48600 -31.37000 1.000 25.29777 81 ALA A O 1
ATOM 1271 N N . ALA A 1 81 ? -15.70600 34.40200 -30.51900 1.000 23.86865 82 ALA A N 1
ATOM 1272 C CA . ALA A 1 81 ? -14.53600 34.66200 -29.68700 1.000 22.09739 82 ALA A CA 1
ATOM 1273 C C . ALA A 1 81 ? -13.92000 33.33600 -29.24000 1.000 22.62113 82 ALA A C 1
ATOM 1274 O O . ALA A 1 81 ? -14.58100 32.30100 -29.23500 1.000 22.97381 82 ALA A O 1
ATOM 1281 N N . VAL A 1 82 ? -12.64800 33.39400 -28.83600 1.000 22.52902 83 VAL A N 1
ATOM 1282 C CA . VAL A 1 82 ? -11.97600 32.30100 -28.14600 1.000 20.09451 83 VAL A CA 1
ATOM 1283 C C . VAL A 1 82 ? -11.28300 32.86400 -26.91400 1.000 21.43415 83 VAL A C 1
ATOM 1284 O O . VAL A 1 82 ? -10.95100 34.05400 -26.85000 1.000 21.16043 83 VAL A O 1
ATOM 1297 N N . ARG A 1 83 ? -11.06500 31.97000 -25.94500 1.000 22.23424 84 ARG A N 1
ATOM 1298 C CA . ARG A 1 83 ? -10.35700 32.22800 -24.67300 1.000 21.90526 84 ARG A CA 1
ATOM 1299 C C . ARG A 1 83 ? -9.07900 31.38200 -24.75200 1.000 23.01855 84 ARG A C 1
ATOM 1300 O O . ARG A 1 83 ? -9.22500 30.18200 -24.99200 1.000 23.75548 84 ARG A O 1
ATOM 1321 N N . LEU A 1 84 ? -7.88800 31.97700 -24.65500 1.000 23.08171 85 LEU A N 1
ATOM 1322 C CA . LEU A 1 84 ? -6.61700 31.29200 -24.71100 1.000 22.11844 85 LEU A CA 1
ATOM 1323 C C . LEU A 1 84 ? -5.91800 31.45500 -23.37300 1.000 22.15002 85 LEU A C 1
ATOM 1324 O O . LEU A 1 84 ? -5.85500 32.55700 -22.82900 1.000 23.33964 85 LEU A O 1
ATOM 1340 N N . GLY A 1 85 ? -5.39300 30.35600 -22.85800 1.000 26.42159 86 GLY A N 1
ATOM 1341 C CA . GLY A 1 85 ? -4.46700 30.41900 -21.75600 1.000 29.24561 86 GLY A CA 1
ATOM 1342 C C . GLY A 1 85 ? -3.06400 30.55800 -22.32300 1.000 36.17539 86 GLY A C 1
ATOM 1343 O O . GLY A 1 85 ? -2.71900 29.95600 -23.34800 1.000 36.46490 86 GLY A O 1
ATOM 1347 N N . ALA A 1 86 ? -2.27400 31.39600 -21.67300 1.000 42.72091 87 ALA A N 1
ATOM 1348 C CA . ALA A 1 86 ? -0.88700 31.55500 -22.05000 1.000 49.27433 87 ALA A CA 1
ATOM 1349 C C . ALA A 1 86 ? 0.02200 30.69500 -21.19200 1.000 54.98028 87 ALA A C 1
ATOM 1350 O O . ALA A 1 86 ? 1.20200 30.56700 -21.51900 1.000 54.71972 87 ALA A O 1
ATOM 1357 N N . THR A 1 87 ? -0.52000 30.08900 -20.13400 1.000 63.86818 88 THR A N 1
ATOM 1358 C CA . THR A 1 87 ? 0.20400 29.24700 -19.18000 1.000 71.89546 88 THR A CA 1
ATOM 1359 C C . THR A 1 87 ? -0.70500 28.07200 -18.80700 1.000 80.36753 88 THR A C 1
ATOM 1360 O O . THR A 1 87 ? -1.77200 27.88800 -19.39500 1.000 79.14633 88 THR A O 1
ATOM 1371 N N . ALA A 1 88 ? -0.28700 27.28100 -17.81100 1.000 88.34743 89 ALA A N 1
ATOM 1372 C CA . ALA A 1 88 ? -1.04000 26.11200 -17.36200 1.000 95.11667 89 ALA A CA 1
ATOM 1373 C C . ALA A 1 88 ? -2.34700 26.52700 -16.67500 1.000 102.26752 89 ALA A C 1
ATOM 1374 O O . ALA A 1 88 ? -2.57100 27.69700 -16.36400 1.000 104.16775 89 ALA A O 1
ATOM 1381 N N . ALA A 1 91 ? -6.91700 29.31700 -11.69500 1.000 102.34000 92 ALA A N 1
ATOM 1382 C CA . ALA A 1 91 ? -7.67700 30.56500 -11.71700 1.000 119.25000 92 ALA A CA 1
ATOM 1383 C C . ALA A 1 91 ? -6.80800 31.77600 -11.38600 1.000 88.23000 92 ALA A C 1
ATOM 1384 O O . ALA A 1 91 ? -7.33500 32.86900 -11.15200 1.000 53.56000 92 ALA A O 1
ATOM 1391 N N . ALA A 1 92 ? -5.48800 31.60700 -11.35100 1.000 77.42507 93 ALA A N 1
ATOM 1392 C CA . ALA A 1 92 ? -4.55200 32.69300 -11.09600 1.000 66.11582 93 ALA A CA 1
ATOM 1393 C C . ALA A 1 92 ? -3.69000 32.93900 -12.32000 1.000 55.84354 93 ALA A C 1
ATOM 1394 O O . ALA A 1 92 ? -2.52100 33.30700 -12.19800 1.000 50.46921 93 ALA A O 1
ATOM 1401 N N . ASN A 1 93 ? -4.27900 32.72200 -13.49800 1.000 51.20877 94 ASN A N 1
ATOM 1402 C CA . ASN A 1 93 ? -3.59600 32.71800 -14.77700 1.000 49.94546 94 ASN A CA 1
ATOM 1403 C C . ASN A 1 93 ? -4.10400 33.92200 -15.55700 1.000 40.76015 94 ASN A C 1
ATOM 1404 O O . ASN A 1 93 ? -5.30800 34.17000 -15.59200 1.000 39.78372 94 ASN A O 1
ATOM 1415 N N . VAL A 1 94 ? -3.19700 34.66400 -16.18500 1.000 34.98051 95 VAL A N 1
ATOM 1416 C CA . VAL A 1 94 ? -3.59300 35.64900 -17.18500 1.000 31.09320 95 VAL A CA 1
ATOM 1417 C C . VAL A 1 94 ? -4.07400 34.93600 -18.44200 1.000 27.66384 95 VAL A C 1
ATOM 1418 O O . VAL A 1 94 ? -3.43500 33.99000 -18.91400 1.000 31.41429 95 VAL A O 1
ATOM 1431 N N . VAL A 1 95 ? -5.21600 35.37600 -18.99000 1.000 23.61073 96 VAL A N 1
ATOM 1432 C CA . VAL A 1 95 ? -5.79900 34.76800 -20.18200 1.000 23.21068 96 VAL A CA 1
ATOM 1433 C C . VAL A 1 95 ? -6.05200 35.83300 -21.23700 1.000 19.44444 96 VAL A C 1
ATOM 1434 O O . VAL A 1 95 ? -6.17900 37.02100 -20.94100 1.000 24.66085 96 VAL A O 1
ATOM 1447 N N . VAL A 1 96 ? -6.14800 35.37700 -22.48100 1.000 20.93409 97 VAL A N 1
ATOM 1448 C CA . VAL A 1 96 ? -6.38100 36.23200 -23.63400 1.000 18.96017 97 VAL A CA 1
ATOM 1449 C C . VAL A 1 96 ? -7.70400 35.83600 -24.26600 1.000 18.96017 97 VAL A C 1
ATOM 1450 O O . VAL A 1 96 ? -7.87700 34.68500 -24.68300 1.000 19.81817 97 VAL A O 1
ATOM 1463 N N . ASP A 1 97 ? -8.60800 36.80100 -24.38600 1.000 19.29705 98 ASP A N 1
ATOM 1464 C CA . ASP A 1 97 ? -9.83600 36.66200 -25.15900 1.000 19.66815 98 ASP A CA 1
ATOM 1465 C C . ASP A 1 97 ? -9.62400 37.35500 -26.49600 1.000 19.27336 98 ASP A C 1
ATOM 1466 O O . ASP A 1 97 ? -9.33700 38.55800 -26.54400 1.000 22.02369 98 ASP A O 1
ATOM 1475 N N . LEU A 1 98 ? -9.77800 36.59900 -27.58100 1.000 19.46812 99 LEU A N 1
ATOM 1476 C CA . LEU A 1 98 ? -9.78000 37.15000 -28.92200 1.000 19.69447 99 LEU A CA 1
ATOM 1477 C C . LEU A 1 98 ? -11.21600 37.23300 -29.39500 1.000 20.40771 99 LEU A C 1
ATOM 1478 O O . LEU A 1 98 ? -11.92100 36.22200 -29.42100 1.000 19.66288 99 LEU A O 1
ATOM 1494 N N . LEU A 1 99 ? -11.62800 38.42200 -29.78300 1.000 19.42865 100 LEU A N 1
ATOM 1495 C CA . LEU A 1 99 ? -13.00000 38.71600 -30.19000 1.000 20.30507 100 LEU A CA 1
ATOM 1496 C C . LEU A 1 99 ? -13.00000 38.94000 -31.69200 1.000 20.96567 100 LEU A C 1
ATOM 1497 O O . LEU A 1 99 ? -12.44700 39.93300 -32.17100 1.000 22.10002 100 LEU A O 1
ATOM 1513 N N . PHE A 1 100 ? -13.65000 38.03400 -32.42500 1.000 20.74722 101 PHE A N 1
ATOM 1514 C CA . PHE A 1 100 ? -13.73800 38.06800 -33.87500 1.000 21.83420 101 PHE A CA 1
ATOM 1515 C C . PHE A 1 100 ? -15.07300 38.59100 -34.38200 1.000 22.90011 101 PHE A C 1
ATOM 1516 O O . PHE A 1 100 ? -15.11900 39.29800 -35.39300 1.000 22.98960 101 PHE A O 1
ATOM 1533 N N . ALA A 1 101 ? -16.16000 38.23900 -33.71200 1.000 24.73718 102 ALA A N 1
ATOM 1534 C CA . ALA A 1 101 ? -17.47600 38.62400 -34.19300 1.000 23.71863 102 ALA A CA 1
ATOM 1535 C C . ALA A 1 101 ? -18.41500 38.76900 -33.01500 1.000 24.89509 102 ALA A C 1
ATOM 1536 O O . ALA A 1 101 ? -19.54500 38.27600 -33.03200 1.000 27.36907 102 ALA A O 1
ATOM 1543 N N . SER A 1 102 ? -17.93400 39.40200 -31.96100 1.000 24.37924 103 SER A N 1
ATOM 1544 C CA . SER A 1 102 ? -18.71300 39.61700 -30.75900 1.000 25.73203 103 SER A CA 1
ATOM 1545 C C . SER A 1 102 ? -19.61100 40.83400 -30.89500 1.000 21.78945 103 SER A C 1
ATOM 1546 O O . SER A 1 102 ? -20.77500 40.81200 -30.45600 1.000 27.49014 103 SER A O 1
ATOM 1554 N N . CYS A 1 103 ? -19.12500 41.88600 -31.52600 1.000 20.26822 104 CYS A N 1
ATOM 1555 C CA . CYS A 1 103 ? -19.91700 43.10000 -31.65800 1.000 20.97357 104 CYS A CA 1
ATOM 1556 C C . CYS A 1 103 ? -20.23700 43.50600 -33.08300 1.000 20.19716 104 CYS A C 1
ATOM 1557 O O . CYS A 1 103 ? -21.05600 44.41100 -33.26400 1.000 24.09236 104 CYS A O 1
ATOM 1565 N N . GLY A 1 104 ? -19.61500 42.89000 -34.09100 1.000 22.01580 105 GLY A N 1
ATOM 1566 C CA . GLY A 1 104 ? -19.95200 43.14400 -35.47400 1.000 21.83683 105 GLY A CA 1
ATOM 1567 C C . GLY A 1 104 ? -19.24600 44.30800 -36.13100 1.000 22.30267 105 GLY A C 1
ATOM 1568 O O . GLY A 1 104 ? -19.43600 44.52100 -37.33000 1.000 24.73454 105 GLY A O 1
ATOM 1572 N N . ILE A 1 105 ? -18.41400 45.05300 -35.40100 1.000 20.60510 106 ILE A N 1
ATOM 1573 C CA . ILE A 1 105 ? -17.68800 46.16600 -35.99100 1.000 18.83910 106 ILE A CA 1
ATOM 1574 C C . ILE A 1 105 ? -16.19700 45.97600 -35.75800 1.000 19.36285 106 ILE A C 1
ATOM 1575 O O . ILE A 1 105 ? -15.43200 46.96000 -35.74400 1.000 18.92332 106 ILE A O 1
ATOM 1591 N N . GLU A 1 106 ? -15.77800 44.72300 -35.63100 1.000 22.53165 107 GLU A N 1
ATOM 1592 C CA . GLU A 1 106 ? -14.35300 44.42600 -35.45800 1.000 21.49205 107 GLU A CA 1
ATOM 1593 C C . GLU A 1 106 ? -13.48400 45.02500 -36.54900 1.000 20.87619 107 GLU A C 1
ATOM 1594 O O . GLU A 1 106 ? -12.41300 45.55100 -36.21000 1.000 20.09715 107 GLU A O 1
ATOM 1606 N N . PRO A 1 107 ? -13.84700 44.99400 -37.83900 1.000 21.17096 108 PRO A N 1
ATOM 1607 C CA . PRO A 1 107 ? -12.96600 45.63700 -38.83300 1.000 21.91315 108 PRO A CA 1
ATOM 1608 C C . PRO A 1 107 ? -12.79300 47.11700 -38.55900 1.000 21.09990 108 PRO A C 1
ATOM 1609 O O . PRO A 1 107 ? -11.67500 47.64600 -38.63400 1.000 22.68167 108 PRO A O 1
ATOM 1620 N N . GLU A 1 108 ? -13.88500 47.80500 -38.22100 1.000 20.74722 109 GLU A N 1
ATOM 1621 C CA . GLU A 1 108 ? -13.79900 49.22300 -37.91000 1.000 20.53667 109 GLU A CA 1
ATOM 1622 C C . GLU A 1 108 ? -12.96500 49.48500 -36.67600 1.000 19.01807 109 GLU A C 1
ATOM 1623 O O . GLU A 1 108 ? -12.21700 50.47500 -36.63900 1.000 19.21809 109 GLU A O 1
ATOM 1635 N N . ILE A 1 109 ? -13.10000 48.63700 -35.66000 1.000 19.45760 110 ILE A N 1
ATOM 1636 C CA . ILE A 1 109 ? -12.33100 48.80600 -34.43000 1.000 18.19429 110 ILE A CA 1
ATOM 1637 C C . ILE A 1 109 ? -10.84300 48.71400 -34.72400 1.000 19.06018 110 ILE A C 1
ATOM 1638 O O . ILE A 1 109 ? -10.03400 49.52400 -34.25400 1.000 19.77079 110 ILE A O 1
ATOM 1654 N N . ALA A 1 110 ? -10.44100 47.69100 -35.45600 1.000 20.72880 111 ALA A N 1
ATOM 1655 C CA . ALA A 1 110 ? -9.01300 47.55200 -35.74700 1.000 20.16031 111 ALA A CA 1
ATOM 1656 C C . ALA A 1 110 ? -8.50500 48.69800 -36.61400 1.000 20.89987 111 ALA A C 1
ATOM 1657 O O . ALA A 1 110 ? -7.36800 49.17500 -36.43600 1.000 22.89485 111 ALA A O 1
ATOM 1664 N N . GLU A 1 111 ? -9.31100 49.13700 -37.59300 1.000 21.40257 112 GLU A N 1
ATOM 1665 C CA . GLU A 1 111 ? -8.85200 50.20000 -38.46800 1.000 23.61073 112 GLU A CA 1
ATOM 1666 C C . GLU A 1 111 ? -8.67200 51.52000 -37.72600 1.000 23.00539 112 GLU A C 1
ATOM 1667 O O . GLU A 1 111 ? -7.74000 52.27500 -38.02600 1.000 25.70571 112 GLU A O 1
ATOM 1679 N N . ALA A 1 112 ? -9.55100 51.82900 -36.76800 1.000 23.48966 113 ALA A N 1
ATOM 1680 C CA . ALA A 1 112 ? -9.52100 53.10300 -36.03800 1.000 21.31308 113 ALA A CA 1
ATOM 1681 C C . ALA A 1 112 ? -8.60100 53.07800 -34.83600 1.000 21.78419 113 ALA A C 1
ATOM 1682 O O . ALA A 1 112 ? -8.35200 54.13400 -34.23300 1.000 22.75273 113 ALA A O 1
ATOM 1689 N N . ALA A 1 113 ? -8.08900 51.91300 -34.48500 1.000 21.26044 114 ALA A N 1
ATOM 1690 C CA . ALA A 1 113 ? -7.30100 51.80300 -33.26700 1.000 21.71576 114 ALA A CA 1
ATOM 1691 C C . ALA A 1 113 ? -6.06200 52.68100 -33.34300 1.000 23.18173 114 ALA A C 1
ATOM 1692 O O . ALA A 1 113 ? -5.45900 52.87400 -34.40400 1.000 24.71875 114 ALA A O 1
ATOM 1699 N N . GLU A 1 114 ? -5.66900 53.17900 -32.17700 1.000 20.52615 115 GLU A N 1
ATOM 1700 C CA . GLU A 1 114 ? -4.57300 54.12400 -32.01900 1.000 22.33426 115 GLU A CA 1
ATOM 1701 C C . GLU A 1 114 ? -3.37700 53.42300 -31.41600 1.000 20.34981 115 GLU A C 1
ATOM 1702 O O . GLU A 1 114 ? -3.50500 52.75900 -30.39000 1.000 21.93421 115 GLU A O 1
ATOM 1714 N N . GLU A 1 115 ? -2.21500 53.58700 -32.03200 1.000 22.99749 116 GLU A N 1
ATOM 1715 C CA . GLU A 1 115 ? -1.00000 53.03500 -31.42700 1.000 23.81338 116 GLU A CA 1
ATOM 1716 C C . GLU A 1 115 ? -0.60000 53.86500 -30.20900 1.000 23.04750 116 GLU A C 1
ATOM 1717 O O . GLU A 1 115 ? -0.35200 55.07200 -30.32200 1.000 24.88456 116 GLU A O 1
ATOM 1729 N N . ILE A 1 116 ? -0.54100 53.21100 -29.05500 1.000 22.23688 117 ILE A N 1
ATOM 1730 C CA . ILE A 1 116 ? -0.22900 53.84300 -27.78200 1.000 22.48954 117 ILE A CA 1
ATOM 1731 C C . ILE A 1 116 ? 0.84200 53.01600 -27.10200 1.000 20.55510 117 ILE A C 1
ATOM 1732 O O . ILE A 1 116 ? 0.75200 51.77900 -27.07300 1.000 21.54469 117 ILE A O 1
ATOM 1748 N N . GLU A 1 117 ? 1.84100 53.69800 -26.53200 1.000 21.58943 118 GLU A N 1
ATOM 1749 C CA . GLU A 1 117 ? 2.86400 53.03500 -25.71000 1.000 21.95790 118 GLU A CA 1
ATOM 1750 C C . GLU A 1 117 ? 2.24300 52.79000 -24.33900 1.000 22.56850 118 GLU A C 1
ATOM 1751 O O . GLU A 1 117 ? 2.32000 53.62900 -23.43900 1.000 24.50031 118 GLU A O 1
ATOM 1763 N N . ILE A 1 118 ? 1.59700 51.63600 -24.18400 1.000 21.84209 119 ILE A N 1
ATOM 1764 C CA . ILE A 1 118 ? 0.78300 51.41300 -22.98900 1.000 21.04726 119 ILE A CA 1
ATOM 1765 C C . ILE A 1 118 ? 1.65300 51.10200 -21.77500 1.000 21.53679 119 ILE A C 1
ATOM 1766 O O . ILE A 1 118 ? 1.26100 51.38200 -20.63100 1.000 21.96316 119 ILE A O 1
ATOM 1782 N N . LEU A 1 119 ? 2.79700 50.47200 -22.01000 1.000 21.19991 120 LEU A N 1
ATOM 1783 C CA . LEU A 1 119 ? 3.84800 50.21000 -21.04100 1.000 22.47375 120 LEU A CA 1
ATOM 1784 C C . LEU A 1 119 ? 5.14900 50.58000 -21.73900 1.000 22.39742 120 LEU A C 1
ATOM 1785 O O . LEU A 1 119 ? 5.18500 50.66200 -22.96800 1.000 22.13423 120 LEU A O 1
ATOM 1801 N N . PRO A 1 120 ? 6.22800 50.79600 -21.01000 1.000 23.36333 121 PRO A N 1
ATOM 1802 C CA . PRO A 1 120 ? 7.49500 51.12700 -21.67500 1.000 22.94486 121 PRO A CA 1
ATOM 1803 C C . PRO A 1 120 ? 7.86900 50.16300 -22.79500 1.000 23.10803 121 PRO A C 1
ATOM 1804 O O . PRO A 1 120 ? 7.99800 48.94400 -22.58500 1.000 25.08459 121 PRO A O 1
ATOM 1815 N N . ASP A 1 121 ? 8.05400 50.71800 -23.99000 1.000 24.03183 122 ASP A N 1
ATOM 1816 C CA . ASP A 1 121 ? 8.43500 49.97300 -25.18900 1.000 26.06628 122 ASP A CA 1
ATOM 1817 C C . ASP A 1 121 ? 7.39600 48.94300 -25.60600 1.000 26.93744 122 ASP A C 1
ATOM 1818 O O . ASP A 1 121 ? 7.70500 48.01700 -26.37200 1.000 31.26164 122 ASP A O 1
ATOM 1827 N N . LEU A 1 122 ? 6.16600 49.08500 -25.14300 1.000 25.00826 123 LEU A N 1
ATOM 1828 C CA . LEU A 1 122 ? 5.08600 48.20600 -25.57400 1.000 24.03709 123 LEU A CA 1
ATOM 1829 C C . LEU A 1 122 ? 4.08500 49.11500 -26.30300 1.000 23.93445 123 LEU A C 1
ATOM 1830 O O . LEU A 1 122 ? 3.20800 49.71600 -25.68200 1.000 22.17108 123 LEU A O 1
ATOM 1846 N N . VAL A 1 123 ? 4.20700 49.22100 -27.62500 1.000 24.55294 124 VAL A N 1
ATOM 1847 C CA . VAL A 1 123 ? 3.28000 50.00300 -28.43100 1.000 24.97142 124 VAL A CA 1
ATOM 1848 C C . VAL A 1 123 ? 2.25600 49.03800 -28.99500 1.000 26.63740 124 VAL A C 1
ATOM 1849 O O . VAL A 1 123 ? 2.61000 48.09000 -29.70300 1.000 29.12191 124 VAL A O 1
ATOM 1862 N N . ALA A 1 124 ? 0.99200 49.28200 -28.68900 1.000 23.99235 125 ALA A N 1
ATOM 1863 C CA . ALA A 1 124 ? -0.09000 48.42300 -29.12400 1.000 23.08171 125 ALA A CA 1
ATOM 1864 C C . ALA A 1 124 ? -1.21600 49.27000 -29.67900 1.000 20.07609 125 ALA A C 1
ATOM 1865 O O . ALA A 1 124 ? -1.42000 50.40400 -29.24000 1.000 20.52615 125 ALA A O 1
ATOM 1872 N N . PRO A 1 125 ? -1.91100 48.76900 -30.69500 1.000 20.66037 126 PRO A N 1
ATOM 1873 C CA . PRO A 1 125 ? -3.15000 49.41600 -31.13200 1.000 19.18651 126 PRO A CA 1
ATOM 1874 C C . PRO A 1 125 ? -4.20700 49.28300 -30.06200 1.000 19.20493 126 PRO A C 1
ATOM 1875 O O . PRO A 1 125 ? -4.50500 48.17600 -29.62200 1.000 20.65511 126 PRO A O 1
ATOM 1886 N N . VAL A 1 126 ? -4.77800 50.40900 -29.66000 1.000 19.07860 127 VAL A N 1
ATOM 1887 C CA . VAL A 1 126 ? -5.77700 50.47700 -28.60200 1.000 20.34981 127 VAL A CA 1
ATOM 1888 C C . VAL A 1 126 ? -7.05600 51.02800 -29.21000 1.000 18.46274 127 VAL A C 1
ATOM 1889 O O . VAL A 1 126 ? -7.04700 52.09900 -29.83500 1.000 20.24980 127 VAL A O 1
ATOM 1902 N N . ALA A 1 127 ? -8.14600 50.31400 -29.02400 1.000 18.16270 128 ALA A N 1
ATOM 1903 C CA . ALA A 1 127 ? -9.42300 50.78900 -29.55000 1.000 18.67856 128 ALA A CA 1
ATOM 1904 C C . ALA A 1 127 ? -9.72000 52.21200 -29.06200 1.000 19.23125 128 ALA A C 1
ATOM 1905 O O . ALA A 1 127 ? -9.38700 52.58800 -27.93300 1.000 18.43116 128 ALA A O 1
ATOM 1912 N N . THR A 1 128 ? -10.38000 52.99000 -29.92800 1.000 19.46023 129 THR A N 1
ATOM 1913 C CA . THR A 1 128 ? -10.79400 54.33500 -29.57800 1.000 19.45760 129 THR A CA 1
ATOM 1914 C C . THR A 1 128 ? -11.77900 54.31300 -28.40600 1.000 20.14978 129 THR A C 1
ATOM 1915 O O . THR A 1 128 ? -12.49200 53.33300 -28.16100 1.000 19.59709 129 THR A O 1
ATOM 1926 N N . THR A 1 129 ? -11.82300 55.43300 -27.68800 1.000 20.46824 130 THR A N 1
ATOM 1927 C CA . THR A 1 129 ? -12.82300 55.59600 -26.63900 1.000 21.46047 130 THR A CA 1
ATOM 1928 C C . THR A 1 129 ? -14.22700 55.37100 -27.18200 1.000 20.39981 130 THR A C 1
ATOM 1929 O O . THR A 1 129 ? -15.05900 54.71900 -26.53900 1.000 21.25518 130 THR A O 1
ATOM 1940 N N . ALA A 1 130 ? -14.49300 55.87300 -28.38400 1.000 21.10779 131 ALA A N 1
ATOM 1941 C CA . ALA A 1 130 ? -15.80400 55.68900 -28.99400 1.000 20.65511 131 ALA A CA 1
ATOM 1942 C C . ALA A 1 130 ? -16.15200 54.21800 -29.12800 1.000 18.14428 131 ALA A C 1
ATOM 1943 O O . ALA A 1 130 ? -17.26800 53.80000 -28.80100 1.000 19.39180 131 ALA A O 1
ATOM 1950 N N . HIS A 1 131 ? -15.21100 53.41300 -29.64800 1.000 19.92081 132 HIS A N 1
ATOM 1951 C CA . HIS A 1 131 ? -15.49800 51.98700 -29.80700 1.000 18.29956 132 HIS A CA 1
ATOM 1952 C C . HIS A 1 131 ? -15.57400 51.25000 -28.48100 1.000 17.56263 132 HIS A C 1
ATOM 1953 O O . HIS A 1 131 ? -16.38400 50.33100 -28.34600 1.000 19.94450 132 HIS A O 1
ATOM 1967 N N . LEU A 1 132 ? -14.77300 51.65000 -27.49100 1.000 19.31811 133 LEU A N 1
ATOM 1968 C CA . LEU A 1 132 ? -14.89300 51.07900 -26.15000 1.000 19.42338 133 LEU A CA 1
ATOM 1969 C C . LEU A 1 132 ? -16.26500 51.36500 -25.54200 1.000 20.22874 133 LEU A C 1
ATOM 1970 O O . LEU A 1 132 ? -16.84700 50.49100 -24.90600 1.000 20.93146 133 LEU A O 1
ATOM 1986 N N . ILE A 1 133 ? -16.79700 52.57800 -25.73100 1.000 20.31823 134 ILE A N 1
ATOM 1987 C CA . ILE A 1 133 ? -18.15400 52.89200 -25.26400 1.000 20.66300 134 ILE A CA 1
ATOM 1988 C C . ILE A 1 133 ? -19.17700 51.97400 -25.93300 1.000 20.57089 134 ILE A C 1
ATOM 1989 O O . ILE A 1 133 ? -20.02400 51.36800 -25.27100 1.000 20.63142 134 ILE A O 1
ATOM 2005 N N . ALA A 1 134 ? -19.12800 51.88400 -27.26500 1.000 21.35519 135 ALA A N 1
ATOM 2006 C CA . ALA A 1 134 ? -20.06800 51.03100 -27.97700 1.000 21.78682 135 ALA A CA 1
ATOM 2007 C C . ALA A 1 134 ? -19.96200 49.58500 -27.50600 1.000 20.19716 135 ALA A C 1
ATOM 2008 O O . ALA A 1 134 ? -20.98500 48.91700 -27.27400 1.000 20.73933 135 ALA A O 1
ATOM 2015 N N . MET A 1 135 ? -18.76400 49.06600 -27.32500 1.000 19.96029 136 MET A N 1
ATOM 2016 C CA . MET A 1 135 ? -18.62200 47.66400 -26.90300 1.000 21.75787 136 MET A CA 1
ATOM 2017 C C . MET A 1 135 ? -19.14300 47.45600 -25.47800 1.000 21.03673 136 MET A C 1
ATOM 2018 O O . MET A 1 135 ? -19.70000 46.46600 -25.23800 1.000 22.01580 136 MET A O 1
ATOM 2032 N N . LYS A 1 136 ? -18.91600 48.40700 -24.60300 1.000 22.38426 137 LYS A N 1
ATOM 2033 C CA . LYS A 1 136 ? -19.33800 48.28400 -23.19800 1.000 21.88157 137 LYS A CA 1
ATOM 2034 C C . LYS A 1 136 ? -20.85600 48.40800 -23.10500 1.000 21.04463 137 LYS A C 1
ATOM 2035 O O . LYS A 1 136 ? -21.41600 47.68600 -22.37100 1.000 22.86853 137 LYS A O 1
ATOM 2054 N N . LEU A 1 137 ? -21.47200 49.27900 -23.88600 1.000 21.78156 138 LEU A N 1
ATOM 2055 C CA . LEU A 1 137 ? -22.92700 49.30100 -23.89800 1.000 21.97632 138 LEU A CA 1
ATOM 2056 C C . LEU A 1 137 ? -23.47700 47.94400 -24.30700 1.000 21.82630 138 LEU A C 1
ATOM 2057 O O . LEU A 1 137 ? -24.42400 47.43700 -23.69300 1.000 22.87643 138 LEU A O 1
ATOM 2073 N N . LEU A 1 138 ? -22.90800 47.35100 -25.36800 1.000 22.02106 139 LEU A N 1
ATOM 2074 C CA . LEU A 1 138 ? -23.42300 46.07800 -25.86900 1.000 22.90011 139 LEU A CA 1
ATOM 2075 C C . LEU A 1 138 ? -23.20500 44.94700 -24.86800 1.000 23.45281 139 LEU A C 1
ATOM 2076 O O . LEU A 1 138 ? -24.08100 44.09200 -24.67600 1.000 25.28987 139 LEU A O 1
ATOM 2092 N N . ALA A 1 139 ? -22.04600 44.91400 -24.22400 1.000 25.68729 140 ALA A N 1
ATOM 2093 C CA . ALA A 1 139 ? -21.71000 43.81200 -23.34000 1.000 29.17192 140 ALA A CA 1
ATOM 2094 C C . ALA A 1 139 ? -22.37500 43.94500 -21.99100 1.000 31.21164 140 ALA A C 1
ATOM 2095 O O . ALA A 1 139 ? -22.33400 43.00700 -21.19400 1.000 32.99606 140 ALA A O 1
ATOM 2102 N N . ARG A 1 140 ? -22.94200 45.09800 -21.71700 1.000 36.73072 141 ARG A N 1
ATOM 2103 C CA . ARG A 1 140 ? -23.36000 45.51700 -20.38100 1.000 43.50785 141 ARG A CA 1
ATOM 2104 C C . ARG A 1 140 ? -24.30000 44.47400 -19.79600 1.000 50.30603 141 ARG A C 1
ATOM 2105 O O . ARG A 1 140 ? -25.22100 44.10100 -20.47300 1.000 49.19800 141 ARG A O 1
ATOM 2126 N N . ASP A 1 141 ? -23.99200 43.97600 -18.60900 1.000 55.78564 142 ASP A N 1
ATOM 2127 C CA . ASP A 1 141 ? -24.85900 43.03900 -17.88800 1.000 61.65739 142 ASP A CA 1
ATOM 2128 C C . ASP A 1 141 ? -24.65100 43.42500 -16.42700 1.000 63.07072 142 ASP A C 1
ATOM 2129 O O . ASP A 1 141 ? -23.65600 43.01900 -15.82000 1.000 62.26799 142 ASP A O 1
ATOM 2138 N N . ASP A 1 142 ? -25.54900 44.26400 -15.90200 1.000 64.85251 143 ASP A N 1
ATOM 2139 C CA . ASP A 1 142 ? -25.37500 44.80300 -14.55700 1.000 66.51587 143 ASP A CA 1
ATOM 2140 C C . ASP A 1 142 ? -25.39000 43.70000 -13.50500 1.000 65.18413 143 ASP A C 1
ATOM 2141 O O . ASP A 1 142 ? -24.80900 43.86400 -12.42600 1.000 65.92106 143 ASP A O 1
ATOM 2150 N N . ASP A 1 143 ? -26.04600 42.57700 -13.79800 1.000 60.58000 144 ASP A N 1
ATOM 2151 C CA . ASP A 1 143 ? -26.06000 41.46100 -12.86100 1.000 204.82000 144 ASP A CA 1
ATOM 2152 C C . ASP A 1 143 ? -24.69800 40.78100 -12.81200 1.000 159.27000 144 ASP A C 1
ATOM 2153 O O . ASP A 1 143 ? -24.04500 40.75700 -11.76700 1.000 57.12000 144 ASP A O 1
ATOM 2162 N N . ARG A 1 144 ? -24.22500 40.27300 -13.94900 1.000 54.35000 145 ARG A N 1
ATOM 2163 C CA . ARG A 1 144 ? -23.03200 39.43400 -13.98100 1.000 52.36000 145 ARG A CA 1
ATOM 2164 C C . ARG A 1 144 ? -21.74700 40.19700 -14.28700 1.000 200.76000 145 ARG A C 1
ATOM 2165 O O . ARG A 1 144 ? -20.66100 39.68200 -13.99200 1.000 72.04000 145 ARG A O 1
ATOM 2186 N N . ARG A 1 145 ? -21.83300 41.38900 -14.88000 1.000 176.18428 146 ARG A N 1
ATOM 2187 C CA . ARG A 1 145 ? -20.65500 42.18700 -15.23200 1.000 151.85505 146 ARG A CA 1
ATOM 2188 C C . ARG A 1 145 ? -20.87200 43.64700 -14.84800 1.000 133.76341 146 ARG A C 1
ATOM 2189 O O . ARG A 1 145 ? -21.07600 44.51000 -15.70900 1.000 131.36049 146 ARG A O 1
ATOM 2210 N N . PRO A 1 146 ? -20.83100 43.96200 -13.55100 1.000 119.38537 147 PRO A N 1
ATOM 2211 C CA . PRO A 1 146 ? -20.96500 45.37500 -13.14800 1.000 109.66578 147 PRO A CA 1
ATOM 2212 C C . PRO A 1 146 ? -19.79300 46.26500 -13.55900 1.000 97.72224 147 PRO A C 1
ATOM 2213 O O . PRO A 1 146 ? -19.95500 47.49100 -13.56900 1.000 93.72966 147 PRO A O 1
ATOM 2224 N N . GLN A 1 147 ? -18.62600 45.70300 -13.89400 1.000 89.80287 148 GLN A N 1
ATOM 2225 C CA . GLN A 1 147 ? -17.49800 46.53500 -14.30800 1.000 81.95456 148 GLN A CA 1
ATOM 2226 C C . GLN A 1 147 ? -17.76300 47.26500 -15.62400 1.000 74.24311 148 GLN A C 1
ATOM 2227 O O . GLN A 1 147 ? -17.12700 48.28900 -15.89400 1.000 70.91377 148 GLN A O 1
ATOM 2241 N N . ASP A 1 148 ? -18.79200 46.82900 -16.37900 1.000 69.75836 149 ASP A N 1
ATOM 2242 C CA . ASP A 1 148 ? -19.07600 47.31400 -17.75300 1.000 64.74197 149 ASP A CA 1
ATOM 2243 C C . ASP A 1 148 ? -19.72100 48.68400 -17.63700 1.000 61.66002 149 ASP A C 1
ATOM 2244 O O . ASP A 1 148 ? -19.39500 49.59000 -18.42900 1.000 59.57556 149 ASP A O 1
ATOM 2253 N N . ARG A 1 149 ? -20.60900 48.78600 -16.65800 1.000 62.82595 150 ARG A N 1
ATOM 2254 C CA . ARG A 1 149 ? -21.35800 50.02500 -16.32700 1.000 62.47591 150 ARG A CA 1
ATOM 2255 C C . ARG A 1 149 ? -20.41000 51.03400 -15.67200 1.000 57.67797 150 ARG A C 1
ATOM 2256 O O . ARG A 1 149 ? -20.61100 52.24400 -15.89800 1.000 55.90934 150 ARG A O 1
ATOM 2277 N N . SER A 1 150 ? -19.41900 50.57500 -14.89400 1.000 56.09357 151 SER A N 1
ATOM 2278 C CA . SER A 1 150 ? -18.47100 51.48300 -14.21200 1.000 53.90383 151 SER A CA 1
ATOM 2279 C C . SER A 1 150 ? -17.39800 51.90700 -15.20500 1.000 48.26105 151 SER A C 1
ATOM 2280 O O . SER A 1 150 ? -17.08400 53.05700 -15.25000 1.000 47.77678 151 SER A O 1
ATOM 2288 N N . ASP A 1 151 ? -16.94200 50.98400 -16.03300 1.000 44.59745 152 ASP A N 1
ATOM 2289 C CA . ASP A 1 151 ? -16.10300 51.34900 -17.16600 1.000 43.51311 152 ASP A CA 1
ATOM 2290 C C . ASP A 1 151 ? -16.80800 52.37200 -18.04000 1.000 40.62856 152 ASP A C 1
ATOM 2291 O O . ASP A 1 151 ? -16.17100 53.26400 -18.61400 1.000 38.22827 152 ASP A O 1
ATOM 2300 N N . LEU A 1 152 ? -18.12800 52.27900 -18.16300 1.000 38.70201 153 LEU A N 1
ATOM 2301 C CA . LEU A 1 152 ? -18.90200 53.18300 -19.05200 1.000 37.43080 153 LEU A CA 1
ATOM 2302 C C . LEU A 1 152 ? -18.86800 54.61800 -18.54900 1.000 35.20159 153 LEU A C 1
ATOM 2303 O O . LEU A 1 152 ? -18.63500 55.48600 -19.29800 1.000 34.48835 153 LEU A O 1
ATOM 2319 N N . ARG A 1 153 ? -19.10100 54.79900 -17.24900 1.000 37.60714 154 ARG A N 1
ATOM 2320 C CA . ARG A 1 153 ? -19.08200 56.13200 -16.60700 1.000 42.40772 154 ARG A CA 1
ATOM 2321 C C . ARG A 1 153 ? -17.71600 56.75400 -16.89700 1.000 40.24693 154 ARG A C 1
ATOM 2322 O O . ARG A 1 153 ? -17.68600 57.88400 -17.39500 1.000 41.28390 154 ARG A O 1
ATOM 2343 N N . ALA A 1 154 ? -16.64000 55.99000 -16.69000 1.000 40.27062 155 ALA A N 1
ATOM 2344 C CA . ALA A 1 154 ? -15.27400 56.47000 -16.82500 1.000 38.19405 155 ALA A CA 1
ATOM 2345 C C . ALA A 1 154 ? -14.96800 56.82100 -18.26400 1.000 35.05947 155 ALA A C 1
ATOM 2346 O O . ALA A 1 154 ? -14.31100 57.83300 -18.53200 1.000 36.77809 155 ALA A O 1
ATOM 2353 N N . LEU A 1 155 ? -15.44800 56.00000 -19.20700 1.000 31.79065 156 LEU A N 1
ATOM 2354 C CA . LEU A 1 155 ? -15.18300 56.25500 -20.61600 1.000 31.39061 156 LEU A CA 1
ATOM 2355 C C . LEU A 1 155 ? -15.91800 57.49200 -21.08900 1.000 31.95120 156 LEU A C 1
ATOM 2356 O O . LEU A 1 155 ? -15.35400 58.31400 -21.81400 1.000 31.80645 156 LEU A O 1
ATOM 2372 N N . VAL A 1 156 ? -17.20200 57.61100 -20.72900 1.000 30.61683 157 VAL A N 1
ATOM 2373 C CA . VAL A 1 156 ? -17.97600 58.74700 -21.19000 1.000 32.79604 157 VAL A CA 1
ATOM 2374 C C . VAL A 1 156 ? -17.40800 60.02900 -20.59800 1.000 37.39133 157 VAL A C 1
ATOM 2375 O O . VAL A 1 156 ? -17.35500 61.05600 -21.26800 1.000 39.13364 157 VAL A O 1
ATOM 2388 N N . ASP A 1 157 ? -16.91500 59.97800 -19.36500 1.000 41.03387 158 ASP A N 1
ATOM 2389 C CA . ASP A 1 157 ? -16.28900 61.16200 -18.78600 1.000 47.62150 158 ASP A CA 1
ATOM 2390 C C . ASP A 1 157 ? -14.97000 61.47800 -19.47800 1.000 45.75022 158 ASP A C 1
ATOM 2391 O O . ASP A 1 157 ? -14.63300 62.65100 -19.68000 1.000 48.37159 158 ASP A O 1
ATOM 2400 N N . ALA A 1 158 ? -14.22000 60.44900 -19.88000 1.000 42.80513 159 ALA A N 1
ATOM 2401 C CA . ALA A 1 158 ? -12.98400 60.68200 -20.62300 1.000 41.18915 159 ALA A CA 1
ATOM 2402 C C . ALA A 1 158 ? -13.22400 61.07800 -22.07400 1.000 39.79688 159 ALA A C 1
ATOM 2403 O O . ALA A 1 158 ? -12.25500 61.39300 -22.78000 1.000 42.44983 159 ALA A O 1
ATOM 2410 N N . ALA A 1 159 ? -14.46500 61.07400 -22.55300 1.000 33.58034 160 ALA A N 1
ATOM 2411 C CA . ALA A 1 159 ? -14.71100 61.17300 -23.97500 1.000 30.08519 160 ALA A CA 1
ATOM 2412 C C . ALA A 1 159 ? -14.72800 62.61800 -24.44100 1.000 30.78264 160 ALA A C 1
ATOM 2413 O O . ALA A 1 159 ? -15.36600 63.48000 -23.82300 1.000 33.58824 160 ALA A O 1
ATOM 2420 N N . SER A 1 160 ? -14.05400 62.86600 -25.56200 1.000 28.19549 161 SER A N 1
ATOM 2421 C CA . SER A 1 160 ? -14.14100 64.13800 -26.26600 1.000 26.18998 161 SER A CA 1
ATOM 2422 C C . SER A 1 160 ? -15.44700 64.20500 -27.04300 1.000 26.29263 161 SER A C 1
ATOM 2423 O O . SER A 1 160 ? -16.13500 63.19300 -27.21300 1.000 25.79783 161 SER A O 1
ATOM 2431 N N . PRO A 1 161 ? -15.80800 65.38500 -27.54600 1.000 25.09511 162 PRO A N 1
ATOM 2432 C CA . PRO A 1 161 ? -16.97400 65.46400 -28.43900 1.000 24.56347 162 PRO A CA 1
ATOM 2433 C C . PRO A 1 161 ? -16.87500 64.51400 -29.62500 1.000 22.51323 162 PRO A C 1
ATOM 2434 O O . PRO A 1 161 ? -17.87400 63.85800 -29.97700 1.000 23.40017 162 PRO A O 1
ATOM 2445 N N . GLN A 1 162 ? -15.68300 64.39300 -30.23000 1.000 23.10803 163 GLN A N 1
ATOM 2446 C CA . GLN A 1 162 ? -15.50400 63.44900 -31.32800 1.000 23.08698 163 GLN A CA 1
ATOM 2447 C C . GLN A 1 162 ? -15.79400 62.03700 -30.87000 1.000 22.89485 163 GLN A C 1
ATOM 2448 O O . GLN A 1 162 ? -16.42700 61.25900 -31.59200 1.000 23.43702 163 GLN A O 1
ATOM 2462 N N . ASP A 1 163 ? -15.31900 61.68000 -29.66500 1.000 22.02633 164 ASP A N 1
ATOM 2463 C CA . ASP A 1 163 ? -15.53900 60.34000 -29.15900 1.000 22.37900 164 ASP A CA 1
ATOM 2464 C C . ASP A 1 163 ? -17.02800 60.05600 -29.02800 1.000 21.36309 164 ASP A C 1
ATOM 2465 O O . ASP A 1 163 ? -17.47000 58.95000 -29.31500 1.000 21.56574 164 ASP A O 1
ATOM 2474 N N . ILE A 1 164 ? -17.80300 61.04100 -28.56100 1.000 22.71588 165 ILE A N 1
ATOM 2475 C CA . ILE A 1 164 ? -19.23500 60.84500 -28.36000 1.000 22.26846 165 ILE A CA 1
ATOM 2476 C C . ILE A 1 164 ? -19.92800 60.64900 -29.69900 1.000 21.39467 165 ILE A C 1
ATOM 2477 O O . ILE A 1 164 ? -20.73000 59.71700 -29.88000 1.000 22.33689 165 ILE A O 1
ATOM 2493 N N . GLN A 1 165 ? -19.62500 61.51900 -30.66000 1.000 22.21319 166 GLN A N 1
ATOM 2494 C CA . GLN A 1 165 ? -20.17100 61.37300 -32.00000 1.000 22.87906 166 GLN A CA 1
ATOM 2495 C C . GLN A 1 165 ? -19.81600 60.02100 -32.61100 1.000 21.34466 166 GLN A C 1
ATOM 2496 O O . GLN A 1 165 ? -20.67400 59.35600 -33.20200 1.000 22.66324 166 GLN A O 1
ATOM 2510 N N . ASP A 1 166 ? -18.56600 59.58900 -32.48200 1.000 21.02094 167 ASP A N 1
ATOM 2511 C CA . ASP A 1 166 ? -18.17300 58.31400 -33.07700 1.000 21.61838 167 ASP A CA 1
ATOM 2512 C C . ASP A 1 166 ? -18.75700 57.12000 -32.33700 1.000 20.29454 167 ASP A C 1
ATOM 2513 O O . ASP A 1 166 ? -18.93400 56.05700 -32.93400 1.000 21.88683 167 ASP A O 1
ATOM 2522 N N . ALA A 1 167 ? -18.98800 57.23900 -31.02700 1.000 20.34191 168 ALA A N 1
ATOM 2523 C CA . ALA A 1 167 ? -19.68000 56.17300 -30.31300 1.000 19.39969 168 ALA A CA 1
ATOM 2524 C C . ALA A 1 167 ? -21.10400 56.00200 -30.84100 1.000 19.81817 168 ALA A C 1
ATOM 2525 O O . ALA A 1 167 ? -21.56100 54.87900 -31.05900 1.000 21.12885 168 ALA A O 1
ATOM 2532 N N . ARG A 1 168 ? -21.81100 57.11100 -31.05600 1.000 20.88408 169 ARG A N 1
ATOM 2533 C CA . ARG A 1 168 ? -23.15600 57.03100 -31.61600 1.000 20.81302 169 ARG A CA 1
ATOM 2534 C C . ARG A 1 168 ? -23.13500 56.36600 -32.98300 1.000 23.89497 169 ARG A C 1
ATOM 2535 O O . ARG A 1 168 ? -23.97700 55.50200 -33.26700 1.000 23.02908 169 ARG A O 1
ATOM 2556 N N . LYS A 1 169 ? -22.14700 56.71800 -33.81600 1.000 22.45532 170 LYS A N 1
ATOM 2557 C CA . LYS A 1 169 ? -22.01600 56.11500 -35.13900 1.000 22.95012 170 LYS A CA 1
ATOM 2558 C C . LYS A 1 169 ? -21.68800 54.63400 -35.02600 1.000 19.03649 170 LYS A C 1
ATOM 2559 O O . LYS A 1 169 ? -22.21900 53.82200 -35.77900 1.000 21.92631 170 LYS A O 1
ATOM 2578 N N . ALA A 1 170 ? -20.84600 54.25600 -34.06500 1.000 19.20493 171 ALA A N 1
ATOM 2579 C CA . ALA A 1 170 ? -20.50400 52.85200 -33.91300 1.000 20.61300 171 ALA A CA 1
ATOM 2580 C C . ALA A 1 170 ? -21.72300 52.03400 -33.50100 1.000 19.14966 171 ALA A C 1
ATOM 2581 O O . ALA A 1 170 ? -21.94300 50.93000 -34.01100 1.000 20.74459 171 ALA A O 1
ATOM 2588 N N . ILE A 1 171 ? -22.54400 52.57900 -32.59400 1.000 19.69447 172 ILE A N 1
ATOM 2589 C CA . ILE A 1 171 ? -23.74800 51.88600 -32.17100 1.000 22.28688 172 ILE A CA 1
ATOM 2590 C C . ILE A 1 171 ? -24.67900 51.71900 -33.35700 1.000 22.45532 172 ILE A C 1
ATOM 2591 O O . ILE A 1 171 ? -25.33300 50.68700 -33.51700 1.000 23.12646 172 ILE A O 1
ATOM 2607 N N . GLU A 1 172 ? -24.77500 52.74900 -34.18700 1.000 22.16845 173 GLU A N 1
ATOM 2608 C CA . GLU A 1 172 ? -25.63900 52.65300 -35.34500 1.000 22.79221 173 GLU A CA 1
ATOM 2609 C C . GLU A 1 172 ? -25.18000 51.55400 -36.28700 1.000 22.42111 173 GLU A C 1
ATOM 2610 O O . GLU A 1 172 ? -26.01100 50.88500 -36.89800 1.000 23.96077 173 GLU A O 1
ATOM 2622 N N . LEU A 1 173 ? -23.86500 51.39800 -36.47200 1.000 22.35794 174 LEU A N 1
ATOM 2623 C CA . LEU A 1 173 ? -23.35800 50.37700 -37.38900 1.000 21.94474 174 LEU A CA 1
ATOM 2624 C C . LEU A 1 173 ? -23.53100 48.97600 -36.80700 1.000 22.67114 174 LEU A C 1
ATOM 2625 O O . LEU A 1 173 ? -23.88700 48.04200 -37.53000 1.000 23.22647 174 LEU A O 1
ATOM 2641 N N . ILE A 1 174 ? -23.27100 48.80600 -35.50800 1.000 21.28150 175 ILE A N 1
ATOM 2642 C CA . ILE A 1 174 ? -23.60200 47.54900 -34.84300 1.000 21.37362 175 ILE A CA 1
ATOM 2643 C C . ILE A 1 174 ? -25.04100 47.16500 -35.12600 1.000 23.53440 175 ILE A C 1
ATOM 2644 O O . ILE A 1 174 ? -25.34500 46.00200 -35.42400 1.000 23.78443 175 ILE A O 1
ATOM 2660 N N . THR A 1 175 ? -25.95100 48.12400 -34.93900 1.000 23.23963 176 THR A N 1
ATOM 2661 C CA . THR A 1 175 ? -27.38000 47.87700 -35.10300 1.000 22.52375 176 THR A CA 1
ATOM 2662 C C . THR A 1 175 ? -27.73400 47.58900 -36.56300 1.000 23.88971 176 THR A C 1
ATOM 2663 O O . THR A 1 175 ? -28.49100 46.65200 -36.85200 1.000 24.75823 176 THR A O 1
ATOM 2674 N N . LEU A 1 176 ? -27.19200 48.34100 -37.49300 1.000 24.79245 177 LEU A N 1
ATOM 2675 C CA . LEU A 1 176 ? -27.44800 48.12200 -38.94300 1.000 25.38989 177 LEU A CA 1
ATOM 2676 C C . LEU A 1 176 ? -27.07200 46.69800 -39.31000 1.000 25.71098 177 LEU A C 1
ATOM 2677 O O . LEU A 1 176 ? -27.76100 46.04500 -40.04200 1.000 26.12945 177 LEU A O 1
ATOM 2693 N N . ARG A 1 177 ? -25.96000 46.22500 -38.77600 1.000 27.26906 178 ARG A N 1
ATOM 2694 C CA . ARG A 1 177 ? -25.45800 44.87700 -39.01200 1.000 24.71612 178 ARG A CA 1
ATOM 2695 C C . ARG A 1 177 ? -26.22900 43.87200 -38.16800 1.000 29.07717 178 ARG A C 1
ATOM 2696 O O . ARG A 1 177 ? -25.94200 42.74000 -38.37400 1.000 28.38498 178 ARG A O 1
ATOM 2717 N N . GLY A 1 178 ? -27.11400 44.27700 -37.24700 1.000 25.28198 179 GLY A N 1
ATOM 2718 C CA . GLY A 1 178 ? -27.86900 43.21300 -36.60900 1.000 26.83480 179 GLY A CA 1
ATOM 2719 C C . GLY A 1 178 ? -27.19000 42.56900 -35.42000 1.000 27.15062 179 GLY A C 1
ATOM 2720 O O . GLY A 1 178 ? -27.62300 41.49900 -34.98400 1.000 29.18771 179 GLY A O 1
ATOM 2724 N N . PHE A 1 179 ? -26.13000 43.18400 -34.90400 1.000 25.12406 180 PHE A N 1
ATOM 2725 C CA . PHE A 1 179 ? -25.36900 42.67600 -33.76300 1.000 25.42410 180 PHE A CA 1
ATOM 2726 C C . PHE A 1 179 ? -25.81400 43.28300 -32.44500 1.000 25.21618 180 PHE A C 1
ATOM 2727 O O . PHE A 1 179 ? -25.15300 43.07500 -31.41700 1.000 26.60582 180 PHE A O 1
ATOM 2744 N N . HIS A 1 180 ? -26.92400 44.00500 -32.43600 1.000 24.58979 181 HIS A N 1
ATOM 2745 C CA . HIS A 1 180 ? -27.36900 44.71500 -31.24000 1.000 25.23460 181 HIS A CA 1
ATOM 2746 C C . HIS A 1 180 ? -28.23200 43.86700 -30.31400 1.000 27.43487 181 HIS A C 1
ATOM 2747 O O . HIS A 1 180 ? -28.71800 44.38000 -29.29400 1.000 28.32971 181 HIS A O 1
ATOM 2761 N N . ARG A 1 181 ? -28.41100 42.58700 -30.61500 1.000 27.30327 182 ARG A N 1
ATOM 2762 C CA . ARG A 1 181 ? -29.08000 41.68500 -29.68000 1.000 31.29059 182 ARG A CA 1
ATOM 2763 C C . ARG A 1 181 ? -30.46500 42.21400 -29.32100 1.000 33.59087 182 ARG A C 1
ATOM 2764 O O . ARG A 1 181 ? -30.91300 42.09800 -28.17500 1.000 32.44336 182 ARG A O 1
ATOM 2785 N N . ASP A 1 182 ? -31.14100 42.79700 -30.32300 1.000 35.75429 183 ASP A N 1
ATOM 2786 C CA . ASP A 1 182 ? -32.50700 43.31100 -30.21000 1.000 37.89665 183 ASP A CA 1
ATOM 2787 C C . ASP A 1 182 ? -32.66900 44.40300 -29.16200 1.000 35.74113 183 ASP A C 1
ATOM 2788 O O . ASP A 1 182 ? -33.76700 44.59000 -28.62600 1.000 38.39145 183 ASP A O 1
ATOM 2797 N N . ARG A 1 183 ? -31.61200 45.16300 -28.90000 1.000 31.09583 184 ARG A N 1
ATOM 2798 C CA . ARG A 1 183 ? -31.63800 46.22000 -27.90600 1.000 29.50880 184 ARG A CA 1
ATOM 2799 C C . ARG A 1 183 ? -31.35700 47.57200 -28.54400 1.000 29.52986 184 ARG A C 1
ATOM 2800 O O . ARG A 1 183 ? -30.71200 47.66500 -29.59500 1.000 32.64339 184 ARG A O 1
ATOM 2821 N N . ASP A 1 184 ? -31.84400 48.61900 -27.88700 1.000 30.22204 185 ASP A N 1
ATOM 2822 C CA . ASP A 1 184 ? -31.62700 50.00800 -28.30100 1.000 28.77187 185 ASP A CA 1
ATOM 2823 C C . ASP A 1 184 ? -30.47100 50.54400 -27.45900 1.000 26.92428 185 ASP A C 1
ATOM 2824 O O . ASP A 1 184 ? -30.67000 51.11800 -26.38800 1.000 27.67174 185 ASP A O 1
ATOM 2833 N N . LEU A 1 185 ? -29.25100 50.38000 -27.96400 1.000 25.79257 186 LEU A N 1
ATOM 2834 C CA . LEU A 1 185 ? -28.07800 50.73100 -27.16700 1.000 24.70559 186 LEU A CA 1
ATOM 2835 C C . LEU A 1 185 ? -28.01800 52.22400 -26.87300 1.000 24.05288 186 LEU A C 1
ATOM 2836 O O . LEU A 1 185 ? -27.54800 52.63500 -25.80000 1.000 26.95323 186 LEU A O 1
ATOM 2852 N N . ALA A 1 186 ? -28.42600 53.05300 -27.83400 1.000 24.37134 187 ALA A N 1
ATOM 2853 C CA . ALA A 1 186 ? -28.40300 54.49700 -27.62700 1.000 27.13220 187 ALA A CA 1
ATOM 2854 C C . ALA A 1 186 ? -29.38200 54.90100 -26.53700 1.000 28.70344 187 ALA A C 1
ATOM 2855 O O . ALA A 1 186 ? -29.08800 55.77900 -25.71100 1.000 28.40867 187 ALA A O 1
ATOM 2862 N N . ALA A 1 187 ? -30.55600 54.27200 -26.52100 1.000 28.58764 188 ALA A N 1
ATOM 2863 C CA . ALA A 1 187 ? -31.53200 54.57800 -25.48900 1.000 28.08495 188 ALA A CA 1
ATOM 2864 C C . ALA A 1 187 ? -31.05300 54.08700 -24.13900 1.000 29.73778 188 ALA A C 1
ATOM 2865 O O . ALA A 1 187 ? -31.29200 54.73600 -23.11100 1.000 29.11139 188 ALA A O 1
ATOM 2872 N N . GLU A 1 188 ? -30.41000 52.91900 -24.10900 1.000 27.62963 189 GLU A N 1
ATOM 2873 C CA . GLU A 1 188 ? -29.84000 52.44600 -22.85200 1.000 26.18472 189 GLU A CA 1
ATOM 2874 C C . GLU A 1 188 ? -28.81400 53.43300 -22.33200 1.000 25.69782 189 GLU A C 1
ATOM 2875 O O . GLU A 1 188 ? -28.79400 53.75400 -21.14500 1.000 28.39288 189 GLU A O 1
ATOM 2887 N N . TRP A 1 189 ? -27.94600 53.91800 -23.21400 1.000 27.75333 190 TRP A N 1
ATOM 2888 C CA . TRP A 1 189 ? -26.95300 54.91400 -22.83100 1.000 27.51909 190 TRP A CA 1
ATOM 2889 C C . TRP A 1 189 ? -27.62100 56.14300 -22.23200 1.000 29.76146 190 TRP A C 1
ATOM 2890 O O . TRP A 1 189 ? -27.24700 56.60900 -21.14900 1.000 30.16151 190 TRP A O 1
ATOM 2911 N N . THR A 1 190 ? -28.61600 56.68700 -22.92700 1.000 32.05121 191 THR A N 1
ATOM 2912 C CA . THR A 1 190 ? -29.29900 57.86800 -22.42300 1.000 34.57257 191 THR A CA 1
ATOM 2913 C C . THR A 1 190 ? -29.84700 57.62800 -21.02800 1.000 34.75154 191 THR A C 1
ATOM 2914 O O . THR A 1 190 ? -29.70600 58.48100 -20.14300 1.000 35.64375 191 THR A O 1
ATOM 2925 N N . ARG A 1 191 ? -30.47700 56.49000 -20.80500 1.000 33.32242 192 ARG A N 1
ATOM 2926 C CA . ARG A 1 191 ? -31.08200 56.18800 -19.47900 1.000 32.81972 192 ARG A CA 1
ATOM 2927 C C . ARG A 1 191 ? -29.97400 56.05100 -18.42800 1.000 35.40424 192 ARG A C 1
ATOM 2928 O O . ARG A 1 191 ? -30.13600 56.51500 -17.32200 1.000 36.73862 192 ARG A O 1
ATOM 2949 N N . LEU A 1 192 ? -28.87000 55.43300 -18.76600 1.000 36.89653 193 LEU A N 1
ATOM 2950 C CA . LEU A 1 192 ? -27.78400 55.25300 -17.79500 1.000 37.84138 193 LEU A CA 1
ATOM 2951 C C . LEU A 1 192 ? -27.15100 56.59700 -17.48600 1.000 41.19178 193 LEU A C 1
ATOM 2952 O O . LEU A 1 192 ? -26.84300 56.80100 -16.33900 1.000 42.66827 193 LEU A O 1
ATOM 2968 N N . ALA A 1 193 ? -26.92100 57.42500 -18.48300 1.000 41.86818 194 ALA A N 1
ATOM 2969 C CA . ALA A 1 193 ? -26.23000 58.69400 -18.30600 1.000 48.23736 194 ALA A CA 1
ATOM 2970 C C . ALA A 1 193 ? -27.09400 59.70900 -17.57800 1.000 60.10984 194 ALA A C 1
ATOM 2971 O O . ALA A 1 193 ? -26.55300 60.63100 -16.96400 1.000 61.57054 194 ALA A O 1
ATOM 2978 N N . ALA A 1 194 ? -28.42000 59.56100 -17.63700 1.000 71.89283 195 ALA A N 1
ATOM 2979 C CA . ALA A 1 194 ? -29.29100 60.39100 -16.81500 1.000 85.07862 195 ALA A CA 1
ATOM 2980 C C . ALA A 1 194 ? -29.02400 60.15600 -15.33700 1.000 99.67511 195 ALA A C 1
ATOM 2981 O O . ALA A 1 194 ? -29.11300 61.08900 -14.53200 1.000 98.55655 195 ALA A O 1
ATOM 2988 N N . LYS A 1 195 ? -28.67400 58.92800 -14.96700 1.000 115.84000 196 LYS A N 1
ATOM 2989 C CA . LYS A 1 195 ? -28.36700 58.57300 -13.59000 1.000 73.46000 196 LYS A CA 1
ATOM 2990 C C . LYS A 1 195 ? -26.94300 58.95200 -13.18400 1.000 154.68000 196 LYS A C 1
ATOM 2991 O O . LYS A 1 195 ? -26.50400 58.57000 -12.09300 1.000 69.28000 196 LYS A O 1
ATOM 3010 N N . TRP A 1 196 ? -26.22300 59.68200 -14.03600 1.000 168.77000 197 TRP A N 1
ATOM 3011 C CA . TRP A 1 196 ? -24.88700 60.20700 -13.73000 1.000 149.85000 197 TRP A CA 1
ATOM 3012 C C . TRP A 1 196 ? -24.91400 61.63800 -13.19800 1.000 98.79000 197 TRP A C 1
ATOM 3013 O O . TRP A 1 196 ? -25.97600 62.24700 -13.06100 1.000 74.37000 197 TRP A O 1
ATOM 3034 N N . ASN B 1 1 ? 7.72700 47.16200 -6.25200 1.000 30.48260 2 ASN B N 1
ATOM 3035 C CA . ASN B 1 1 ? 6.25300 47.15500 -6.24900 1.000 27.88492 2 ASN B CA 1
ATOM 3036 C C . ASN B 1 1 ? 5.81500 47.87300 -4.98200 1.000 27.57699 2 ASN B C 1
ATOM 3037 O O . ASN B 1 1 ? 6.02200 47.36900 -3.88100 1.000 28.09811 2 ASN B O 1
ATOM 3047 N N . ALA B 1 2 ? 5.19400 49.04600 -5.15300 1.000 30.13256 3 ALA B N 1
ATOM 3048 C CA . ALA B 1 2 ? 4.87800 49.90400 -4.00900 1.000 33.84090 3 ALA B CA 1
ATOM 3049 C C . ALA B 1 2 ? 3.86400 49.25400 -3.07800 1.000 31.49588 3 ALA B C 1
ATOM 3050 O O . ALA B 1 2 ? 3.92700 49.43500 -1.84700 1.000 31.50641 3 ALA B O 1
ATOM 3057 N N . VAL B 1 3 ? 2.90400 48.52500 -3.64600 1.000 30.78264 4 VAL B N 1
ATOM 3058 C CA . VAL B 1 3 ? 1.90200 47.87500 -2.81900 1.000 28.92452 4 VAL B CA 1
ATOM 3059 C C . VAL B 1 3 ? 2.53100 46.73300 -2.04200 1.000 25.65308 4 VAL B C 1
ATOM 3060 O O . VAL B 1 3 ? 2.24300 46.54200 -0.85500 1.000 26.11366 4 VAL B O 1
ATOM 3073 N N . GLU B 1 4 ? 3.38100 45.94000 -2.70000 1.000 24.88983 5 GLU B N 1
ATOM 3074 C CA . GLU B 1 4 ? 4.01000 44.84100 -1.99100 1.000 25.55833 5 GLU B CA 1
ATOM 3075 C C . GLU B 1 4 ? 4.80000 45.38700 -0.81500 1.000 27.46645 5 GLU B C 1
ATOM 3076 O O . GLU B 1 4 ? 4.76400 44.82900 0.29000 1.000 27.06904 5 GLU B O 1
ATOM 3088 N N . SER B 1 5 ? 5.52200 46.48900 -1.03800 1.000 27.40065 6 SER B N 1
ATOM 3089 C CA . SER B 1 5 ? 6.30000 47.07500 0.04800 1.000 29.89043 6 SER B CA 1
ATOM 3090 C C . SER B 1 5 ? 5.41100 47.52900 1.19200 1.000 29.86674 6 SER B C 1
ATOM 3091 O O . SER B 1 5 ? 5.77900 47.39800 2.37900 1.000 31.03267 6 SER B O 1
ATOM 3099 N N . THR B 1 6 ? 4.27900 48.14200 0.84800 1.000 28.82714 7 THR B N 1
ATOM 3100 C CA . THR B 1 6 ? 3.35600 48.62700 1.86400 1.000 28.60080 7 THR B CA 1
ATOM 3101 C C . THR B 1 6 ? 2.76300 47.46200 2.64400 1.000 25.06616 7 THR B C 1
ATOM 3102 O O . THR B 1 6 ? 2.69400 47.50200 3.88100 1.000 25.45042 7 THR B O 1
ATOM 3113 N N . LEU B 1 7 ? 2.32400 46.41900 1.93000 1.000 25.70308 8 LEU B N 1
ATOM 3114 C CA . LEU B 1 7 ? 1.78300 45.24100 2.60700 1.000 25.36094 8 LEU B CA 1
ATOM 3115 C C . LEU B 1 7 ? 2.79300 44.63700 3.56800 1.000 24.14763 8 LEU B C 1
ATOM 3116 O O . LEU B 1 7 ? 2.44500 44.30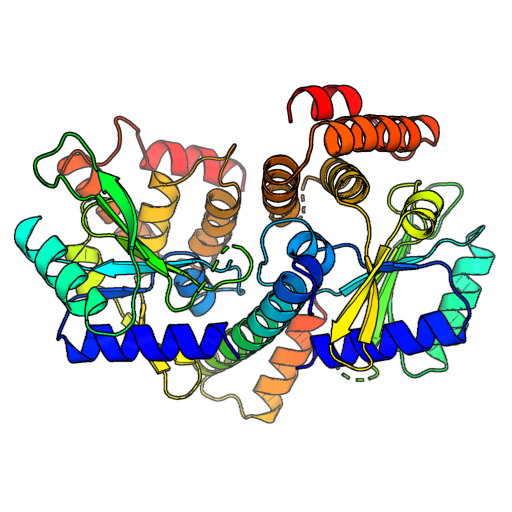200 4.70600 1.000 24.95562 8 LEU B O 1
ATOM 3132 N N . ARG B 1 8 ? 4.04400 44.45700 3.11000 1.000 24.97931 9 ARG B N 1
ATOM 3133 C CA . ARG B 1 8 ? 5.06600 43.87600 3.96600 1.000 25.78204 9 ARG B CA 1
ATOM 3134 C C . ARG B 1 8 ? 5.27100 44.70600 5.22200 1.000 26.12418 9 ARG B C 1
ATOM 3135 O O . ARG B 1 8 ? 5.38600 44.16100 6.32600 1.000 27.44013 9 ARG B O 1
ATOM 3156 N N . ARG B 1 9 ? 5.34200 46.02400 5.06400 1.000 25.70308 10 ARG B N 1
ATOM 3157 C CA . ARG B 1 9 ? 5.65400 46.90000 6.18600 1.000 27.15326 10 ARG B CA 1
ATOM 3158 C C . ARG B 1 9 ? 4.50000 46.95900 7.17100 1.000 26.47686 10 ARG B C 1
ATOM 3159 O O . ARG B 1 9 ? 4.70600 46.86000 8.38800 1.000 26.51107 10 ARG B O 1
ATOM 3180 N N . VAL B 1 10 ? 3.27000 47.12400 6.66700 1.000 26.82953 11 VAL B N 1
ATOM 3181 C CA . VAL B 1 10 ? 2.14500 47.21400 7.58500 1.000 24.76086 11 VAL B CA 1
ATOM 3182 C C . VAL B 1 10 ? 1.91200 45.86900 8.27800 1.000 24.46083 11 VAL B C 1
ATOM 3183 O O . VAL B 1 10 ? 1.55400 45.82900 9.46000 1.000 22.97907 11 VAL B O 1
ATOM 3196 N N . ALA B 1 11 ? 2.15600 44.75400 7.58300 1.000 23.13698 12 ALA B N 1
ATOM 3197 C CA . ALA B 1 11 ? 2.01400 43.44600 8.21900 1.000 23.30279 12 ALA B CA 1
ATOM 3198 C C . ALA B 1 11 ? 2.99700 43.30400 9.37300 1.000 22.45269 12 ALA B C 1
ATOM 3199 O O . ALA B 1 11 ? 2.62800 42.88600 10.47500 1.000 24.66612 12 ALA B O 1
ATOM 3206 N N . LYS B 1 12 ? 4.25900 43.66300 9.13800 1.000 22.86590 13 LYS B N 1
ATOM 3207 C CA . LYS B 1 12 ? 5.25300 43.59100 10.20200 1.000 25.10564 13 LYS B CA 1
ATOM 3208 C C . LYS B 1 12 ? 4.89700 44.53500 11.33500 1.000 24.54505 13 LYS B C 1
ATOM 3209 O O . LYS B 1 12 ? 5.07500 44.19800 12.51800 1.000 26.26631 13 LYS B O 1
ATOM 3228 N N . ASP B 1 13 ? 4.38000 45.72300 11.01300 1.000 23.87655 14 ASP B N 1
ATOM 3229 C CA . ASP B 1 13 ? 4.10500 46.69800 12.07100 1.000 24.39766 14 ASP B CA 1
ATOM 3230 C C . ASP B 1 13 ? 2.91400 46.26300 12.92300 1.000 23.65020 14 ASP B C 1
ATOM 3231 O O . ASP B 1 13 ? 2.96100 46.31500 14.16500 1.000 23.55546 14 ASP B O 1
ATOM 3240 N N . LEU B 1 14 ? 1.83100 45.83700 12.27300 1.000 22.43164 15 LEU B N 1
ATOM 3241 C CA . LEU B 1 14 ? 0.66800 45.39900 13.03100 1.000 22.25530 15 LEU B CA 1
ATOM 3242 C C . LEU B 1 14 ? 0.98200 44.15600 13.84900 1.000 25.05827 15 LEU B C 1
ATOM 3243 O O . LEU B 1 14 ? 0.49600 44.01400 14.97800 1.000 25.86889 15 LEU B O 1
ATOM 3259 N N . THR B 1 15 ? 1.77600 43.23600 13.28800 1.000 24.15290 16 THR B N 1
ATOM 3260 C CA . THR B 1 15 ? 2.18700 42.04800 14.04000 1.000 26.02680 16 THR B CA 1
ATOM 3261 C C . THR B 1 15 ? 3.10400 42.40700 15.19800 1.000 26.28999 16 THR B C 1
ATOM 3262 O O . THR B 1 15 ? 2.94000 41.87400 16.29900 1.000 26.92954 16 THR B O 1
ATOM 3273 N N . GLY B 1 16 ? 4.05000 43.33400 14.98300 1.000 26.75584 17 GLY B N 1
ATOM 3274 C CA . GLY B 1 16 ? 4.91100 43.74900 16.08800 1.000 27.18484 17 GLY B CA 1
ATOM 3275 C C . GLY B 1 16 ? 4.13000 44.36800 17.22500 1.000 25.38989 17 GLY B C 1
ATOM 3276 O O . GLY B 1 16 ? 4.53700 44.26800 18.39200 1.000 26.98745 17 GLY B O 1
ATOM 3280 N N . LEU B 1 17 ? 2.97500 44.96800 16.91700 1.000 23.90023 18 LEU B N 1
ATOM 3281 C CA . LEU B 1 17 ? 2.08600 45.55000 17.91200 1.000 23.93445 18 LEU B CA 1
ATOM 3282 C C . LEU B 1 17 ? 1.04700 44.54600 18.39200 1.000 23.39228 18 LEU B C 1
ATOM 3283 O O . LEU B 1 17 ? 0.16500 44.91300 19.17000 1.000 22.20266 18 LEU B O 1
ATOM 3299 N N . ARG B 1 18 ? 1.25600 43.26000 18.09500 1.000 23.73706 19 ARG B N 1
ATOM 3300 C CA . ARG B 1 18 ? 0.34000 42.13700 18.42500 1.000 22.51586 19 ARG B CA 1
ATOM 3301 C C . ARG B 1 18 ? -1.12300 42.54200 18.20300 1.000 21.75261 19 ARG B C 1
ATOM 3302 O O . ARG B 1 18 ? -1.93700 42.27200 19.10900 1.000 23.21857 19 ARG B O 1
ATOM 3323 N N . GLN B 1 19 ? -1.45900 43.15900 17.06200 1.000 22.15792 20 GLN B N 1
ATOM 3324 C CA . GLN B 1 19 ? -2.83600 43.53000 16.76600 1.000 21.66312 20 GLN B CA 1
ATOM 3325 C C . GLN B 1 19 ? -3.59900 42.37300 16.13800 1.000 21.95263 20 GLN B C 1
ATOM 3326 O O . GLN B 1 19 ? -3.01600 41.48000 15.51600 1.000 23.80812 20 GLN B O 1
ATOM 3340 N N . ARG B 1 20 ? -4.92000 42.41200 16.30300 1.000 23.31332 21 ARG B N 1
ATOM 3341 C CA . ARG B 1 20 ? -5.83700 41.44500 15.70100 1.000 23.15014 21 ARG B CA 1
ATOM 3342 C C . ARG B 1 20 ? -6.33400 42.07700 14.40700 1.000 22.53428 21 ARG B C 1
ATOM 3343 O O . ARG B 1 20 ? -7.14800 43.00100 14.43800 1.000 23.69758 21 ARG B O 1
ATOM 3364 N N . TRP B 1 21 ? -5.84800 41.59100 13.27300 1.000 22.67114 22 TRP B N 1
ATOM 3365 C CA . TRP B 1 21 ? -6.04100 42.29000 12.00900 1.000 22.10265 22 TRP B CA 1
ATOM 3366 C C . TRP B 1 21 ? -6.23500 41.31100 10.86400 1.000 22.50007 22 TRP B C 1
ATOM 3367 O O . TRP B 1 21 ? -5.92300 40.12600 10.97500 1.000 23.00539 22 TRP B O 1
ATOM 3388 N N . ALA B 1 22 ? -6.79800 41.82600 9.76300 1.000 21.41309 23 ALA B N 1
ATOM 3389 C CA . ALA B 1 22 ? -6.96900 41.02500 8.56800 1.000 22.97644 23 ALA B CA 1
ATOM 3390 C C . ALA B 1 22 ? -6.99200 41.90400 7.33600 1.000 21.74208 23 ALA B C 1
ATOM 3391 O O . ALA B 1 22 ? -7.56000 43.00900 7.34300 1.000 21.92368 23 ALA B O 1
ATOM 3398 N N . LEU B 1 23 ? -6.38800 41.38900 6.27800 1.000 22.29478 24 LEU B N 1
ATOM 3399 C CA . LEU B 1 23 ? -6.48500 42.02100 4.97600 1.000 23.27121 24 LEU B CA 1
ATOM 3400 C C . LEU B 1 23 ? -7.90600 41.86600 4.43600 1.000 21.23676 24 LEU B C 1
ATOM 3401 O O . LEU B 1 23 ? -8.48500 40.78100 4.45800 1.000 22.19740 24 LEU B O 1
ATOM 3417 N N . VAL B 1 24 ? -8.48300 42.97700 4.01400 1.000 21.55785 25 VAL B N 1
ATOM 3418 C CA . VAL B 1 24 ? -9.78600 42.99800 3.37200 1.000 21.98158 25 VAL B CA 1
ATOM 3419 C C . VAL B 1 24 ? -9.62000 43.73000 2.04400 1.000 22.88169 25 VAL B C 1
ATOM 3420 O O . VAL B 1 24 ? -8.52500 43.75200 1.46600 1.000 25.77941 25 VAL B O 1
ATOM 3433 N N . GLY B 1 25 ? -10.69900 44.28300 1.52900 1.000 24.48715 26 GLY B N 1
ATOM 3434 C CA . GLY B 1 25 ? -10.52700 45.02500 0.26500 1.000 25.46095 26 GLY B CA 1
ATOM 3435 C C . GLY B 1 25 ? -10.07500 44.21800 -0.95700 1.000 24.31607 26 GLY B C 1
ATOM 3436 O O . GLY B 1 25 ? -10.14800 43.00000 -0.99200 1.000 23.78443 26 GLY B O 1
ATOM 3440 N N . GLY B 1 26 ? -9.56200 44.94300 -1.96300 1.000 24.32923 27 GLY B N 1
ATOM 3441 C CA . GLY B 1 26 ? -9.33800 44.36100 -3.28000 1.000 25.72414 27 GLY B CA 1
ATOM 3442 C C . GLY B 1 26 ? -8.33100 43.22800 -3.29500 1.000 24.72402 27 GLY B C 1
ATOM 3443 O O . GLY B 1 26 ? -8.47900 42.27600 -4.06600 1.000 25.37409 27 GLY B O 1
ATOM 3447 N N . PHE B 1 27 ? -7.32000 43.27700 -2.42400 1.000 23.79233 28 PHE B N 1
ATOM 3448 C CA . PHE B 1 27 ? -6.34800 42.18400 -2.40700 1.000 22.57113 28 PHE B CA 1
ATOM 3449 C C . PHE B 1 27 ? -6.93400 40.94200 -1.76000 1.000 23.46334 28 PHE B C 1
ATOM 3450 O O . PHE B 1 27 ? -6.69400 39.82900 -2.23200 1.000 23.41597 28 PHE B O 1
ATOM 3467 N N . ALA B 1 28 ? -7.73800 41.11500 -0.70400 1.000 23.22384 29 ALA B N 1
ATOM 3468 C CA . ALA B 1 28 ? -8.46200 39.97200 -0.14300 1.000 23.40017 29 ALA B CA 1
ATOM 3469 C C . ALA B 1 28 ? -9.49700 39.43100 -1.12500 1.000 22.51586 29 ALA B C 1
ATOM 3470 O O . ALA B 1 28 ? -9.63000 38.20400 -1.28600 1.000 24.16869 29 ALA B O 1
ATOM 3477 N N . VAL B 1 29 ? -10.22000 40.31800 -1.81900 1.000 21.53153 30 VAL B N 1
ATOM 3478 C CA . VAL B 1 29 ? -11.17700 39.86100 -2.82900 1.000 23.26858 30 VAL B CA 1
ATOM 3479 C C . VAL B 1 29 ? -10.45900 39.03900 -3.89500 1.000 22.92643 30 VAL B C 1
ATOM 3480 O O . VAL B 1 29 ? -10.92100 37.95500 -4.29500 1.000 23.94761 30 VAL B O 1
ATOM 3493 N N . SER B 1 30 ? -9.30700 39.54000 -4.36000 1.000 24.52399 31 SER B N 1
ATOM 3494 C CA . SER B 1 30 ? -8.51700 38.82800 -5.36400 1.000 24.01604 31 SER B CA 1
ATOM 3495 C C . SER B 1 30 ? -8.12200 37.44000 -4.86500 1.000 23.17909 31 SER B C 1
ATOM 3496 O O . SER B 1 30 ? -8.22900 36.44000 -5.59500 1.000 24.39766 31 SER B O 1
ATOM 3504 N N . ALA B 1 31 ? -7.71900 37.35700 -3.59900 1.000 25.07406 32 ALA B N 1
ATOM 3505 C CA . ALA B 1 31 ? -7.31100 36.07900 -3.02800 1.000 24.82140 32 ALA B CA 1
ATOM 3506 C C . ALA B 1 31 ? -8.44600 35.07900 -2.98700 1.000 25.54780 32 ALA B C 1
ATOM 3507 O O . ALA B 1 31 ? -8.21500 33.87200 -3.14100 1.000 26.12945 32 ALA B O 1
ATOM 3514 N N . ARG B 1 32 ? -9.66200 35.54600 -2.69300 1.000 24.51610 33 ARG B N 1
ATOM 3515 C CA . ARG B 1 32 ? -10.79500 34.65100 -2.49700 1.000 26.37158 33 ARG B CA 1
ATOM 3516 C C . ARG B 1 32 ? -11.60600 34.37600 -3.76300 1.000 29.24035 33 ARG B C 1
ATOM 3517 O O . ARG B 1 32 ? -12.45600 33.47700 -3.74700 1.000 31.12478 33 ARG B O 1
ATOM 3538 N N . SER B 1 33 ? -11.38600 35.11400 -4.83800 1.000 27.50067 34 SER B N 1
ATOM 3539 C CA . SER B 1 33 ? -12.25500 35.01000 -6.00300 1.000 26.40843 34 SER B CA 1
ATOM 3540 C C . SER B 1 33 ? -11.45600 35.29100 -7.26600 1.000 27.27432 34 SER B C 1
ATOM 3541 O O . SER B 1 33 ? -10.68900 34.43300 -7.69800 1.000 30.01149 34 SER B O 1
ATOM 3549 N N . GLU B 1 34 ? -11.59900 36.46800 -7.86400 1.000 28.78503 35 GLU B N 1
ATOM 3550 C CA . GLU B 1 34 ? -10.90300 36.75500 -9.11000 1.000 30.14835 35 GLU B CA 1
ATOM 3551 C C . GLU B 1 34 ? -9.97600 37.94200 -8.92100 1.000 26.82164 35 GLU B C 1
ATOM 3552 O O . GLU B 1 34 ? -10.44900 39.03700 -8.57500 1.000 28.87978 35 GLU B O 1
ATOM 3564 N N . PRO B 1 35 ? -8.68900 37.82000 -9.21100 1.000 24.38187 36 PRO B N 1
ATOM 3565 C CA . PRO B 1 35 ? -7.80000 38.97700 -9.05600 1.000 23.80285 36 PRO B CA 1
ATOM 3566 C C . PRO B 1 35 ? -8.15700 40.13900 -9.96400 1.000 23.80549 36 PRO B C 1
ATOM 3567 O O . PRO B 1 35 ? -8.52800 39.95300 -11.12000 1.000 25.58465 36 PRO B O 1
ATOM 3578 N N . ARG B 1 36 ? -7.96100 41.34900 -9.44100 1.000 23.11330 37 ARG B N 1
ATOM 3579 C CA . ARG B 1 36 ? -8.23500 42.57200 -10.16100 1.000 22.38689 37 ARG B CA 1
ATOM 3580 C C . ARG B 1 36 ? -7.20900 43.62100 -9.77300 1.000 23.85286 37 ARG B C 1
ATOM 3581 O O . ARG B 1 36 ? -6.62400 43.56900 -8.68500 1.000 24.96352 37 ARG B O 1
ATOM 3602 N N . PHE B 1 37 ? -7.00800 44.59200 -10.67300 1.000 22.62377 38 PHE B N 1
ATOM 3603 C CA . PHE B 1 37 ? -6.19100 45.75000 -10.33600 1.000 22.46848 38 PHE B CA 1
ATOM 3604 C C . PHE B 1 37 ? -6.74800 46.41100 -9.07600 1.000 21.66839 38 PHE B C 1
ATOM 3605 O O . PHE B 1 37 ? -7.93300 46.76500 -9.01200 1.000 26.23472 38 PHE B O 1
ATOM 3622 N N . THR B 1 38 ? -5.89100 46.57400 -8.08000 1.000 23.39754 39 THR B N 1
ATOM 3623 C CA . THR B 1 38 ? -6.23800 47.16000 -6.79500 1.000 25.37936 39 THR B CA 1
ATOM 3624 C C . THR B 1 38 ? -5.08300 48.05800 -6.39400 1.000 25.50043 39 THR B C 1
ATOM 3625 O O . THR B 1 38 ? -3.92800 47.66600 -6.54800 1.000 27.43224 39 THR B O 1
ATOM 3636 N N . ARG B 1 39 ? -5.36200 49.23200 -5.83500 1.000 29.92727 40 ARG B N 1
ATOM 3637 C CA . ARG B 1 39 ? -4.25000 50.02800 -5.33500 1.000 34.73838 40 ARG B CA 1
ATOM 3638 C C . ARG B 1 39 ? -4.33700 50.39400 -3.87800 1.000 38.23880 40 ARG B C 1
ATOM 3639 O O . ARG B 1 39 ? -3.30600 50.75600 -3.29700 1.000 45.09751 40 ARG B O 1
ATOM 3660 N N . ASP B 1 40 ? -5.50000 50.26800 -3.26000 1.000 37.81243 41 ASP B N 1
ATOM 3661 C CA . ASP B 1 40 ? -5.63300 50.51900 -1.83500 1.000 42.23401 41 ASP B CA 1
ATOM 3662 C C . ASP B 1 40 ? -5.37300 49.21900 -1.09300 1.000 39.38630 41 ASP B C 1
ATOM 3663 O O . ASP B 1 40 ? -5.81500 48.14900 -1.50700 1.000 44.54745 41 ASP B O 1
ATOM 3672 N N . VAL B 1 41 ? -4.66600 49.32300 0.02100 1.000 33.64088 42 VAL B N 1
ATOM 3673 C CA . VAL B 1 41 ? -4.50800 48.23400 0.96400 1.000 28.59817 42 VAL B CA 1
ATOM 3674 C C . VAL B 1 41 ? -5.48000 48.54700 2.09100 1.000 26.37421 42 VAL B C 1
ATOM 3675 O O . VAL B 1 41 ? -5.37400 49.60700 2.71300 1.000 28.97979 42 VAL B O 1
ATOM 3688 N N . ASP B 1 42 ? -6.47100 47.68700 2.30700 1.000 24.74244 43 ASP B N 1
ATOM 3689 C CA . ASP B 1 42 ? -7.47000 47.88700 3.35100 1.000 24.64506 43 ASP B CA 1
ATOM 3690 C C . ASP B 1 42 ? -7.34300 46.77500 4.37500 1.000 24.34502 43 ASP B C 1
ATOM 3691 O O . ASP B 1 42 ? -7.28200 45.60100 4.01000 1.000 22.77905 43 ASP B O 1
ATOM 3700 N N . ILE B 1 43 ? -7.32300 47.14500 5.65500 1.000 21.81314 44 ILE B N 1
ATOM 3701 C CA . ILE B 1 43 ? -7.08900 46.20600 6.74700 1.000 21.38414 44 ILE B CA 1
ATOM 3702 C C . ILE B 1 43 ? -8.08800 46.48200 7.85800 1.000 21.49205 44 ILE B C 1
ATOM 3703 O O . ILE B 1 43 ? -8.23000 47.62400 8.30100 1.000 23.99761 44 ILE B O 1
ATOM 3719 N N . VAL B 1 44 ? -8.76500 45.44300 8.31000 1.000 22.78431 45 VAL B N 1
ATOM 3720 C CA . VAL B 1 44 ? -9.59600 45.51600 9.50600 1.000 20.91830 45 VAL B CA 1
ATOM 3721 C C . VAL B 1 44 ? -8.69900 45.32800 10.71900 1.000 20.53930 45 VAL B C 1
ATOM 3722 O O . VAL B 1 44 ? -7.82200 44.46400 10.71700 1.000 20.28401 45 VAL B O 1
ATOM 3735 N N . VAL B 1 45 ? -8.90700 46.13400 11.76500 1.000 21.92105 46 VAL B N 1
ATOM 3736 C CA . VAL B 1 45 ? -8.20100 45.96600 13.03800 1.000 22.43164 46 VAL B CA 1
ATOM 3737 C C . VAL B 1 45 ? -9.25400 45.93900 14.13300 1.000 23.03697 46 VAL B C 1
ATOM 3738 O O . VAL B 1 45 ? -10.05900 46.87100 14.24500 1.000 25.56096 46 VAL B O 1
ATOM 3751 N N . ALA B 1 46 ? -9.27400 44.86200 14.90400 1.000 21.99211 47 ALA B N 1
ATOM 3752 C CA . ALA B 1 46 ? -10.22100 44.71500 16.00400 1.000 24.37924 47 ALA B CA 1
ATOM 3753 C C . ALA B 1 46 ? -9.63800 45.34100 17.26100 1.000 24.21606 47 ALA B C 1
ATOM 3754 O O . ALA B 1 46 ? -8.61500 44.88100 17.77500 1.000 23.80022 47 ALA B O 1
ATOM 3761 N N . VAL B 1 47 ? -10.30300 46.37800 17.75600 1.000 27.39539 48 VAL B N 1
ATOM 3762 C CA . VAL B 1 47 ? -9.96000 47.00800 19.02200 1.000 27.39802 48 VAL B CA 1
ATOM 3763 C C . VAL B 1 47 ? -11.25800 47.27600 19.76200 1.000 29.82726 48 VAL B C 1
ATOM 3764 O O . VAL B 1 47 ? -12.34200 47.26300 19.18300 1.000 35.14369 48 VAL B O 1
ATOM 3777 N N . ALA B 1 48 ? -11.13600 47.54800 21.05600 1.000 30.88791 49 ALA B N 1
ATOM 3778 C CA . ALA B 1 48 ? -12.32800 47.57300 21.90000 1.000 32.45652 49 ALA B CA 1
ATOM 3779 C C . ALA B 1 48 ? -13.13100 48.86000 21.78200 1.000 34.50677 49 ALA B C 1
ATOM 3780 O O . ALA B 1 48 ? -14.35300 48.85100 22.00400 1.000 37.45449 49 ALA B O 1
ATOM 3787 N N . ASN B 1 49 ? -12.48700 49.97400 21.47700 1.000 34.16199 50 ASN B N 1
ATOM 3788 C CA . ASN B 1 49 ? -13.16800 51.26100 21.55200 1.000 33.76984 50 ASN B CA 1
ATOM 3789 C C . ASN B 1 49 ? -12.30600 52.29700 20.85900 1.000 33.71457 50 ASN B C 1
ATOM 3790 O O . ASN B 1 49 ? -11.19300 52.00800 20.41200 1.000 31.50904 50 ASN B O 1
ATOM 3801 N N . ASP B 1 50 ? -12.85800 53.50700 20.75800 1.000 33.13292 51 ASP B N 1
ATOM 3802 C CA . ASP B 1 50 ? -12.15600 54.60300 20.10100 1.000 33.79089 51 ASP B CA 1
ATOM 3803 C C . ASP B 1 50 ? -10.81500 54.88600 20.77100 1.000 33.56455 51 ASP B C 1
ATOM 3804 O O . ASP B 1 50 ? -9.82900 55.16300 20.09100 1.000 36.29383 51 ASP B O 1
ATOM 3813 N N . ASP B 1 51 ? -10.75700 54.85200 22.10000 1.000 33.78037 52 ASP B N 1
ATOM 3814 C CA . ASP B 1 51 ? -9.48500 55.13300 22.76800 1.000 35.60427 52 ASP B CA 1
ATOM 3815 C C . ASP B 1 51 ? -8.39500 54.16800 22.31100 1.000 33.76457 52 ASP B C 1
ATOM 3816 O O . ASP B 1 51 ? -7.23800 54.56700 22.11800 1.000 33.55139 52 ASP B O 1
ATOM 3825 N N . ALA B 1 52 ? -8.74400 52.89200 22.13200 1.000 32.51706 53 ALA B N 1
ATOM 3826 C CA . ALA B 1 52 ? -7.75000 51.91100 21.71000 1.000 28.27707 53 ALA B CA 1
ATOM 3827 C C . ALA B 1 52 ? -7.35700 52.13200 20.25900 1.000 26.90849 53 ALA B C 1
ATOM 3828 O O . ALA B 1 52 ? -6.17700 52.00500 19.90600 1.000 28.52184 53 ALA B O 1
ATOM 3835 N N . ALA B 1 53 ? -8.34200 52.41300 19.39800 1.000 27.44013 54 ALA B N 1
ATOM 3836 C CA . ALA B 1 53 ? -8.04600 52.74800 18.00600 1.000 27.11115 54 ALA B CA 1
ATOM 3837 C C . ALA B 1 53 ? -7.13000 53.95700 17.93400 1.000 27.44276 54 ALA B C 1
ATOM 3838 O O . ALA B 1 53 ? -6.11800 53.94700 17.22700 1.000 28.23233 54 ALA B O 1
ATOM 3845 N N . GLU B 1 54 ? -7.46800 55.01200 18.67700 1.000 29.61934 55 GLU B N 1
ATOM 3846 C CA . GLU B 1 54 ? -6.63200 56.20700 18.68400 1.000 31.32218 55 GLU B CA 1
ATOM 3847 C C . GLU B 1 54 ? -5.22800 55.89000 19.16600 1.000 29.74041 55 GLU B C 1
ATOM 3848 O O . GLU B 1 54 ? -4.24800 56.44300 18.65600 1.000 30.56682 55 GLU B O 1
ATOM 3860 N N . SER B 1 55 ? -5.11100 55.03200 20.18000 1.000 28.34024 56 SER B N 1
ATOM 3861 C CA . SER B 1 55 ? -3.79300 54.69700 20.69000 1.000 28.77713 56 SER B CA 1
ATOM 3862 C C . SER B 1 55 ? -2.96400 53.97700 19.63000 1.000 25.77677 56 SER B C 1
ATOM 3863 O O . SER B 1 55 ? -1.76100 54.25300 19.48700 1.000 27.23221 56 SER B O 1
ATOM 3871 N N . LEU B 1 56 ? -3.58800 53.06300 18.86800 1.000 24.21606 57 LEU B N 1
ATOM 3872 C CA . LEU B 1 56 ? -2.86800 52.38800 17.78800 1.000 27.21642 57 LEU B CA 1
ATOM 3873 C C . LEU B 1 56 ? -2.43700 53.39000 16.72000 1.000 25.77414 57 LEU B C 1
ATOM 3874 O O . LEU B 1 56 ? -1.29300 53.36400 16.24100 1.000 27.00061 57 LEU B O 1
ATOM 3890 N N . VAL B 1 57 ? -3.33900 54.29400 16.34600 1.000 25.43463 58 VAL B N 1
ATOM 3891 C CA . VAL B 1 57 ? -3.00000 55.28400 15.33100 1.000 29.15086 58 VAL B CA 1
ATOM 3892 C C . VAL B 1 57 ? -1.84700 56.15600 15.81500 1.000 29.29825 58 VAL B C 1
ATOM 3893 O O . VAL B 1 57 ? -0.87500 56.37700 15.08800 1.000 31.54589 58 VAL B O 1
ATOM 3906 N N . ARG B 1 58 ? -1.91400 56.62900 17.06800 1.000 30.74579 59 ARG B N 1
ATOM 3907 C CA . ARG B 1 58 ? -0.83100 57.45900 17.59800 1.000 31.24322 59 ARG B CA 1
ATOM 3908 C C . ARG B 1 58 ? 0.50800 56.72800 17.51900 1.000 30.33258 59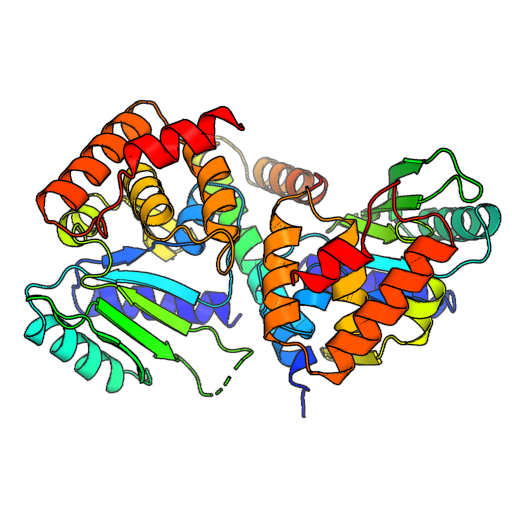 ARG B C 1
ATOM 3909 O O . ARG B 1 58 ? 1.52300 57.32200 17.13400 1.000 31.48009 59 ARG B O 1
ATOM 3930 N N . GLN B 1 59 ? 0.52300 55.43100 17.85300 1.000 28.91926 60 GLN B N 1
ATOM 3931 C CA . GLN B 1 59 ? 1.75800 54.65500 17.77700 1.000 28.94821 60 GLN B CA 1
ATOM 3932 C C . GLN B 1 59 ? 2.26300 54.57800 16.34100 1.000 29.19561 60 GLN B C 1
ATOM 3933 O O . GLN B 1 59 ? 3.45700 54.75900 16.08200 1.000 31.61695 60 GLN B O 1
ATOM 3947 N N . LEU B 1 60 ? 1.36000 54.33100 15.38700 1.000 29.41405 61 LEU B N 1
ATOM 3948 C CA . LEU B 1 60 ? 1.76400 54.23100 13.98600 1.000 29.37721 61 LEU B CA 1
ATOM 3949 C C . LEU B 1 60 ? 2.28200 55.56200 13.44500 1.000 31.46430 61 LEU B C 1
ATOM 3950 O O . LEU B 1 60 ? 3.15100 55.57500 12.57000 1.000 32.06437 61 LEU B O 1
ATOM 3966 N N . LEU B 1 61 ? 1.77800 56.68700 13.94500 1.000 31.16953 62 LEU B N 1
ATOM 3967 C CA . LEU B 1 61 ? 2.33000 57.97100 13.53000 1.000 34.98314 62 LEU B CA 1
ATOM 3968 C C . LEU B 1 61 ? 3.78000 58.13900 13.98700 1.000 39.71266 62 LEU B C 1
ATOM 3969 O O . LEU B 1 61 ? 4.52000 58.91400 13.37200 1.000 42.34718 62 LEU B O 1
ATOM 3985 N N . THR B 1 62 ? 4.21900 57.40400 15.01700 1.000 39.76793 63 THR B N 1
ATOM 3986 C CA . THR B 1 62 ? 5.62200 57.42500 15.42000 1.000 39.35998 63 THR B CA 1
ATOM 3987 C C . THR B 1 62 ? 6.47700 56.44300 14.63600 1.000 39.37577 63 THR B C 1
ATOM 3988 O O . THR B 1 62 ? 7.69300 56.39400 14.85600 1.000 41.13651 63 THR B O 1
ATOM 3999 N N . GLN B 1 63 ? 5.88200 55.65900 13.74300 1.000 41.94713 64 GLN B N 1
ATOM 4000 C CA . GLN B 1 63 ? 6.59700 54.67900 12.93100 1.000 43.22624 64 GLN B CA 1
ATOM 4001 C C . GLN B 1 63 ? 6.50700 55.02500 11.44800 1.000 48.14261 64 GLN B C 1
ATOM 4002 O O . GLN B 1 63 ? 6.37600 54.14700 10.58800 1.000 49.35855 64 GLN B O 1
ATOM 4016 N N . GLN B 1 64 ? 6.53500 56.31900 11.13800 1.000 48.36896 65 GLN B N 1
ATOM 4017 C CA . GLN B 1 64 ? 6.66900 56.80100 9.76900 1.000 52.66158 65 GLN B CA 1
ATOM 4018 C C . GLN B 1 64 ? 5.40700 56.56900 8.94200 1.000 50.94821 65 GLN B C 1
ATOM 4019 O O . GLN B 1 64 ? 5.47700 56.32000 7.73900 1.000 55.33558 65 GLN B O 1
ATOM 4033 N N . TYR B 1 65 ? 4.24800 56.63600 9.58000 1.000 42.69722 66 TYR B N 1
ATOM 4034 C CA . TYR B 1 65 ? 2.98500 56.81900 8.89000 1.000 39.22839 66 TYR B CA 1
ATOM 4035 C C . TYR B 1 65 ? 2.49200 58.23000 9.17600 1.000 40.61540 66 TYR B C 1
ATOM 4036 O O . TYR B 1 65 ? 2.82900 58.82900 10.19700 1.000 40.04164 66 TYR B O 1
ATOM 4054 N N . HIS B 1 66 ? 1.71300 58.77700 8.26000 1.000 42.85777 67 HIS B N 1
ATOM 4055 C CA . HIS B 1 66 ? 1.07400 60.05800 8.49800 1.000 45.34754 67 HIS B CA 1
ATOM 4056 C C . HIS B 1 66 ? -0.40600 59.90300 8.22200 1.000 39.32050 67 HIS B C 1
ATOM 4057 O O . HIS B 1 66 ? -0.83500 59.00400 7.49100 1.000 38.05983 67 HIS B O 1
ATOM 4071 N N . LEU B 1 67 ? -1.18500 60.74800 8.86900 1.000 39.06258 68 LEU B N 1
ATOM 4072 C CA . LEU B 1 67 ? -2.63300 60.63100 8.83800 1.000 38.84413 68 LEU B CA 1
ATOM 4073 C C . LEU B 1 67 ? -3.14400 61.40100 7.62900 1.000 38.06246 68 LEU B C 1
ATOM 4074 O O . LEU B 1 67 ? -3.01400 62.62200 7.56900 1.000 38.91782 68 LEU B O 1
ATOM 4090 N N . LEU B 1 68 ? -3.73700 60.69100 6.67600 1.000 37.22552 69 LEU B N 1
ATOM 4091 C CA . LEU B 1 68 ? -4.30800 61.35200 5.51100 1.000 38.16247 69 LEU B CA 1
ATOM 4092 C C . LEU B 1 68 ? -5.75800 61.74900 5.74100 1.000 39.10995 69 LEU B C 1
ATOM 4093 O O . LEU B 1 68 ? -6.18400 62.81900 5.29800 1.000 39.45736 69 LEU B O 1
ATOM 4109 N N . ALA B 1 69 ? -6.52300 60.91900 6.43900 1.000 37.62030 70 ALA B N 1
ATOM 4110 C CA . ALA B 1 69 ? -7.93100 61.19900 6.65600 1.000 37.38080 70 ALA B CA 1
ATOM 4111 C C . ALA B 1 69 ? -8.44300 60.30700 7.77100 1.000 37.82296 70 ALA B C 1
ATOM 4112 O O . ALA B 1 69 ? -7.91600 59.21700 8.00700 1.000 36.44911 70 ALA B O 1
ATOM 4119 N N . SER B 1 70 ? -9.46500 60.78500 8.45900 1.000 41.19968 71 SER B N 1
ATOM 4120 C CA . SER B 1 70 ? -10.15400 59.96100 9.43800 1.000 44.73957 71 SER B CA 1
ATOM 4121 C C . SER B 1 70 ? -11.63800 59.99800 9.11800 1.000 44.08423 71 SER B C 1
ATOM 4122 O O . SER B 1 70 ? -12.18100 61.04500 8.74000 1.000 46.46347 71 SER B O 1
ATOM 4130 N N . VAL B 1 71 ? -12.27300 58.84300 9.22200 1.000 42.78671 72 VAL B N 1
ATOM 4131 C CA . VAL B 1 71 ? -13.69500 58.69200 8.95600 1.000 43.79736 72 VAL B CA 1
ATOM 4132 C C . VAL B 1 71 ? -14.37500 58.65400 10.31500 1.000 43.50785 72 VAL B C 1
ATOM 4133 O O . VAL B 1 71 ? -14.20100 57.69900 11.08500 1.000 38.24143 72 VAL B O 1
ATOM 4146 N N . GLU B 1 72 ? -15.06800 59.73600 10.63400 1.000 48.56898 73 GLU B N 1
ATOM 4147 C CA . GLU B 1 72 ? -15.83500 59.88400 11.85600 1.000 56.09620 73 GLU B CA 1
ATOM 4148 C C . GLU B 1 72 ? -17.28700 59.55500 11.54900 1.000 55.74353 73 GLU B C 1
ATOM 4149 O O . GLU B 1 72 ? -17.75700 59.70500 10.41700 1.000 55.61719 73 GLU B O 1
ATOM 4161 N N . GLN B 1 73 ? -18.01000 59.14400 12.57900 1.000 53.57748 74 GLN B N 1
ATOM 4162 C CA . GLN B 1 73 ? -19.40600 58.79600 12.39600 1.000 55.81985 74 GLN B CA 1
ATOM 4163 C C . GLN B 1 73 ? -20.14000 59.04800 13.69800 1.000 60.99152 74 GLN B C 1
ATOM 4164 O O . GLN B 1 73 ? -19.55100 58.99100 14.78100 1.000 63.63921 74 GLN B O 1
ATOM 4178 N N . ASP B 1 74 ? -21.42700 59.35400 13.58800 1.000 61.62844 75 ASP B N 1
ATOM 4179 C CA . ASP B 1 74 ? -22.27900 59.63200 14.74700 1.000 65.03938 75 ASP B CA 1
ATOM 4180 C C . ASP B 1 74 ? -22.71900 58.27900 15.28400 1.000 64.87883 75 ASP B C 1
ATOM 4181 O O . ASP B 1 74 ? -23.68100 57.75400 14.75200 1.000 63.18916 75 ASP B O 1
ATOM 4190 N N . ALA B 1 75 ? -21.92300 57.69200 16.19000 1.000 63.17600 76 ALA B N 1
ATOM 4191 C CA . ALA B 1 75 ? -22.19700 56.40400 16.81600 1.000 60.19932 76 ALA B CA 1
ATOM 4192 C C . ALA B 1 75 ? -21.29700 56.28100 18.03700 1.000 57.51216 76 ALA B C 1
ATOM 4193 O O . ALA B 1 75 ? -20.45900 57.15000 18.30200 1.000 60.20722 76 ALA B O 1
ATOM 4200 N N . ALA B 1 76 ? -21.46900 55.17600 18.77000 1.000 52.87213 77 ALA B N 1
ATOM 4201 C CA . ALA B 1 76 ? -20.65400 54.93400 19.95600 1.000 54.32493 77 ALA B CA 1
ATOM 4202 C C . ALA B 1 76 ? -19.18200 54.86300 19.58400 1.000 54.63813 77 ALA B C 1
ATOM 4203 O O . ALA B 1 76 ? -18.32800 55.47400 20.24100 1.000 57.69902 77 ALA B O 1
ATOM 4210 N N . ARG B 1 77 ? -18.86700 54.10300 18.53700 1.000 50.36920 78 ARG B N 1
ATOM 4211 C CA . ARG B 1 77 ? -17.54800 54.13100 17.91800 1.000 46.64243 78 ARG B CA 1
ATOM 4212 C C . ARG B 1 77 ? -17.53300 55.32600 16.96700 1.000 47.06354 78 ARG B C 1
ATOM 4213 O O . ARG B 1 77 ? -18.01500 55.24300 15.83700 1.000 45.38439 78 ARG B O 1
ATOM 4234 N N . ARG B 1 78 ? -17.04700 56.47300 17.44300 1.000 49.23485 79 ARG B N 1
ATOM 4235 C CA . ARG B 1 78 ? -16.90300 57.70800 16.63300 1.000 49.30591 79 ARG B CA 1
ATOM 4236 C C . ARG B 1 78 ? -15.82500 57.53100 15.55200 1.000 44.45007 79 ARG B C 1
ATOM 4237 O O . ARG B 1 78 ? -15.85200 58.32900 14.59400 1.000 45.24490 79 ARG B O 1
ATOM 4258 N N . LEU B 1 79 ? -14.91300 56.55300 15.67100 1.000 38.30722 80 LEU B N 1
ATOM 4259 C CA . LEU B 1 79 ? -13.83900 56.39000 14.69200 1.000 35.27002 80 LEU B CA 1
ATOM 4260 C C . LEU B 1 79 ? -14.06100 55.12500 13.86600 1.000 33.00922 80 LEU B C 1
ATOM 4261 O O . LEU B 1 79 ? -13.71200 54.01900 14.28100 1.000 33.26715 80 LEU B O 1
ATOM 4277 N N . ALA B 1 80 ? -14.61800 55.30200 12.67000 1.000 30.77211 81 ALA B N 1
ATOM 4278 C CA . ALA B 1 80 ? -14.86400 54.15900 11.80200 1.000 28.37182 81 ALA B CA 1
ATOM 4279 C C . ALA B 1 80 ? -13.57600 53.65000 11.16600 1.000 27.92703 81 ALA B C 1
ATOM 4280 O O . ALA B 1 80 ? -13.39400 52.43900 11.00700 1.000 26.40053 81 ALA B O 1
ATOM 4287 N N . ALA B 1 81 ? -12.68600 54.55500 10.77800 1.000 28.55869 82 ALA B N 1
ATOM 4288 C CA . ALA B 1 81 ? -11.52700 54.19900 9.98300 1.000 27.59015 82 ALA B CA 1
ATOM 4289 C C . ALA B 1 81 ? -10.57100 55.38200 9.91900 1.000 25.68729 82 ALA B C 1
ATOM 4290 O O . ALA B 1 81 ? -10.97200 56.54500 10.08700 1.000 30.02992 82 ALA B O 1
ATOM 4297 N N . VAL B 1 82 ? -9.30900 55.07300 9.62300 1.000 25.43463 83 VAL B N 1
ATOM 4298 C CA . VAL B 1 82 ? -8.31900 56.07700 9.24700 1.000 25.44252 83 VAL B CA 1
ATOM 4299 C C . VAL B 1 82 ? -7.63600 55.65400 7.95200 1.000 26.62688 83 VAL B C 1
ATOM 4300 O O . VAL B 1 82 ? -7.54000 54.46700 7.63200 1.000 28.48499 83 VAL B O 1
ATOM 4313 N N . ARG B 1 83 ? -7.13300 56.63600 7.24100 1.000 28.08231 84 ARG B N 1
ATOM 4314 C CA . ARG B 1 83 ? -6.41900 56.46100 5.98200 1.000 27.77965 84 ARG B CA 1
ATOM 4315 C C . ARG B 1 83 ? -5.00500 56.94800 6.27900 1.000 27.31117 84 ARG B C 1
ATOM 4316 O O . ARG B 1 83 ? -4.86300 58.06500 6.65000 1.000 31.24059 84 ARG B O 1
ATOM 4337 N N . LEU B 1 84 ? -4.00700 56.11900 6.14300 1.000 28.98505 85 LEU B N 1
ATOM 4338 C CA . LEU B 1 84 ? -2.63600 56.46600 6.46900 1.000 31.46167 85 LEU B CA 1
ATOM 4339 C C . LEU B 1 84 ? -1.77100 56.38000 5.22100 1.000 32.55390 85 LEU B C 1
ATOM 4340 O O . LEU B 1 84 ? -1.97200 55.51700 4.37200 1.000 34.89103 85 LEU B O 1
ATOM 4356 N N . GLY B 1 85 ? -0.77100 57.23900 5.13000 1.000 35.91746 86 GLY B N 1
ATOM 4357 C CA . GLY B 1 85 ? 0.19400 57.17800 4.05200 1.000 40.79963 86 GLY B CA 1
ATOM 4358 C C . GLY B 1 85 ? 1.56400 56.82400 4.59100 1.000 48.50055 86 GLY B C 1
ATOM 4359 O O . GLY B 1 85 ? 1.86300 57.07000 5.75900 1.000 46.34240 86 GLY B O 1
ATOM 4363 N N . ALA B 1 86 ? 2.38500 56.21700 3.73600 1.000 58.64651 87 ALA B N 1
ATOM 4364 C CA . ALA B 1 86 ? 3.80100 56.04100 4.03600 1.000 67.03435 87 ALA B CA 1
ATOM 4365 C C . ALA B 1 86 ? 4.53500 57.37300 3.89800 1.000 72.37184 87 ALA B C 1
ATOM 4366 O O . ALA B 1 86 ? 4.26600 58.15800 2.98400 1.000 73.35353 87 ALA B O 1
ATOM 4373 N N . THR B 1 87 ? 5.46100 57.63400 4.81500 1.000 77.44000 88 THR B N 1
ATOM 4374 C CA . THR B 1 87 ? 6.22700 58.87900 4.77900 1.000 102.76000 88 THR B CA 1
ATOM 4375 C C . THR B 1 87 ? 7.52200 58.72200 3.98600 1.000 79.74000 88 THR B C 1
ATOM 4376 O O . THR B 1 87 ? 7.75000 57.69900 3.34300 1.000 69.25000 88 THR B O 1
ATOM 4387 N N . ASN B 1 93 ? 4.79000 55.45100 -0.15200 1.000 109.48000 94 ASN B N 1
ATOM 4388 C CA . ASN B 1 93 ? 4.41600 54.45300 -1.15000 1.000 63.05000 94 ASN B CA 1
ATOM 4389 C C . ASN B 1 93 ? 2.90400 54.45500 -1.37900 1.000 126.67000 94 ASN B C 1
ATOM 4390 O O . ASN B 1 93 ? 2.41300 55.20400 -2.21900 1.000 96.83000 94 ASN B O 1
ATOM 4400 N N . VAL B 1 94 ? 2.16400 53.65400 -0.61500 1.000 105.02049 95 VAL B N 1
ATOM 4401 C CA . VAL B 1 94 ? 0.73400 53.46400 -0.83700 1.000 83.39947 95 VAL B CA 1
ATOM 4402 C C . VAL B 1 94 ? -0.09600 53.77200 0.40000 1.000 62.41538 95 VAL B C 1
ATOM 4403 O O . VAL B 1 94 ? 0.38000 53.74100 1.53600 1.000 55.27505 95 VAL B O 1
ATOM 4416 N N . VAL B 1 95 ? -1.34800 54.14700 0.12600 1.000 51.09560 96 VAL B N 1
ATOM 4417 C CA . VAL B 1 95 ? -2.38600 54.27900 1.13800 1.000 45.49493 96 VAL B CA 1
ATOM 4418 C C . VAL B 1 95 ? -2.69700 52.97000 1.83200 1.000 40.51012 96 VAL B C 1
ATOM 4419 O O . VAL B 1 95 ? -2.87900 51.92800 1.19600 1.000 43.17360 96 VAL B O 1
ATOM 4432 N N . VAL B 1 96 ? -2.82600 53.04300 3.15200 1.000 32.20123 97 VAL B N 1
ATOM 4433 C CA . VAL B 1 96 ? -3.43000 51.98400 3.95200 1.000 28.78766 97 VAL B CA 1
ATOM 4434 C C . VAL B 1 96 ? -4.64500 52.55200 4.66500 1.000 25.22934 97 VAL B C 1
ATOM 4435 O O . VAL B 1 96 ? -4.53900 53.56400 5.37200 1.000 26.14787 97 VAL B O 1
ATOM 4448 N N . ASP B 1 97 ? -5.79400 51.90500 4.49200 1.000 23.83444 98 ASP B N 1
ATOM 4449 C CA . ASP B 1 97 ? -6.97500 52.20200 5.29100 1.000 23.60809 98 ASP B CA 1
ATOM 4450 C C . ASP B 1 97 ? -7.05500 51.18300 6.41800 1.000 22.41848 98 ASP B C 1
ATOM 4451 O O . ASP B 1 97 ? -6.96600 49.97500 6.17300 1.000 23.41597 98 ASP B O 1
ATOM 4460 N N . LEU B 1 98 ? -7.17100 51.65700 7.65800 1.000 22.88169 99 LEU B N 1
ATOM 4461 C CA . LEU B 1 98 ? -7.42700 50.79000 8.79900 1.000 21.19201 99 LEU B CA 1
ATOM 4462 C C . LEU B 1 98 ? -8.87800 50.95500 9.19900 1.000 21.67365 99 LEU B C 1
ATOM 4463 O O . LEU B 1 98 ? -9.32300 52.08000 9.48500 1.000 23.92392 99 LEU B O 1
ATOM 4479 N N . LEU B 1 99 ? -9.61200 49.85200 9.20500 1.000 23.93445 100 LEU B N 1
ATOM 4480 C CA . LEU B 1 99 ? -11.04100 49.85400 9.50300 1.000 24.22133 100 LEU B CA 1
ATOM 4481 C C . LEU B 1 99 ? -11.27800 49.32500 10.91200 1.000 23.38438 100 LEU B C 1
ATOM 4482 O O . LEU B 1 99 ? -10.95400 48.17800 11.20900 1.000 24.89509 100 LEU B O 1
ATOM 4498 N N . PHE B 1 100 ? -11.83700 50.16800 11.77200 1.000 24.23712 101 PHE B N 1
ATOM 4499 C CA . PHE B 1 100 ? -12.10300 49.83300 13.16200 1.000 24.41345 101 PHE B CA 1
ATOM 4500 C C . PHE B 1 100 ? -13.57200 49.58200 13.43900 1.000 24.53189 101 PHE B C 1
ATOM 4501 O O . PHE B 1 100 ? -13.91300 48.68600 14.20300 1.000 27.43224 101 PHE B O 1
ATOM 4518 N N . ALA B 1 101 ? -14.46300 50.36600 12.83400 1.000 25.94785 102 ALA B N 1
ATOM 4519 C CA . ALA B 1 101 ? -15.87700 50.32600 13.18100 1.000 25.77677 102 ALA B CA 1
ATOM 4520 C C . ALA B 1 101 ? -16.69200 50.74700 11.96900 1.000 26.44528 102 ALA B C 1
ATOM 4521 O O . ALA B 1 101 ? -17.63900 51.53200 12.07400 1.000 28.09284 1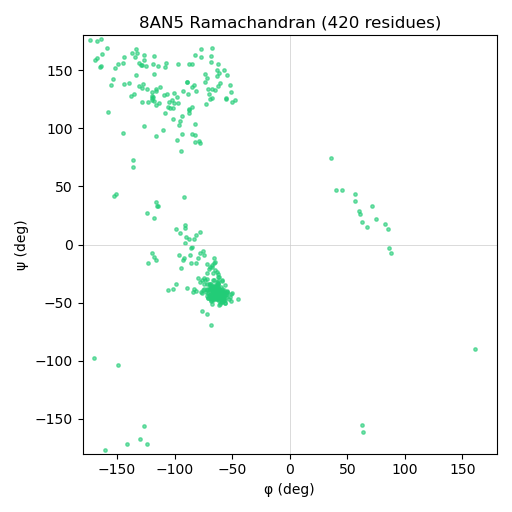02 ALA B O 1
ATOM 4528 N N . SER B 1 102 ? -16.28300 50.25100 10.79100 1.000 26.51897 103 SER B N 1
ATOM 4529 C CA . SER B 1 102 ? -16.94200 50.55200 9.53100 1.000 26.08734 103 SER B CA 1
ATOM 4530 C C . SER B 1 102 ? -18.13800 49.64500 9.28700 1.000 25.11617 103 SER B C 1
ATOM 4531 O O . SER B 1 102 ? -19.18200 50.10900 8.80500 1.000 29.27983 103 SER B O 1
ATOM 4539 N N . CYS B 1 103 ? -18.00400 48.35700 9.60000 1.000 23.86602 104 CYS B N 1
ATOM 4540 C CA . CYS B 1 103 ? -19.07900 47.41000 9.39200 1.000 24.69770 104 CYS B CA 1
ATOM 4541 C C . CYS B 1 103 ? -19.62800 46.79200 10.66400 1.000 25.01089 104 CYS B C 1
ATOM 4542 O O . CYS B 1 103 ? -20.69800 46.17900 10.60500 1.000 26.27947 104 CYS B O 1
ATOM 4550 N N . GLY B 1 104 ? -18.93900 46.93700 11.80200 1.000 23.31069 105 GLY B N 1
ATOM 4551 C CA . GLY B 1 104 ? -19.41000 46.45900 13.08500 1.000 23.01065 105 GLY B CA 1
ATOM 4552 C C . GLY B 1 104 ? -19.05100 45.03400 13.42500 1.000 23.92655 105 GLY B C 1
ATOM 4553 O O . GLY B 1 104 ? -19.32000 44.60600 14.55100 1.000 25.30567 105 GLY B O 1
ATOM 4557 N N . ILE B 1 105 ? -18.46700 44.28000 12.48800 1.000 20.54194 106 ILE B N 1
ATOM 4558 C CA . ILE B 1 105 ? -18.04500 42.91000 12.74200 1.000 21.82630 106 ILE B CA 1
ATOM 4559 C C . ILE B 1 105 ? -16.53900 42.75600 12.58100 1.000 21.91579 106 ILE B C 1
ATOM 4560 O O . ILE B 1 105 ? -16.04600 41.66200 12.33400 1.000 22.73694 106 ILE B O 1
ATOM 4576 N N . GLU B 1 106 ? -15.80500 43.85600 12.72100 1.000 21.63154 107 GLU B N 1
ATOM 4577 C CA . GLU B 1 106 ? -14.34800 43.79300 12.66100 1.000 21.13411 107 GLU B CA 1
ATOM 4578 C C . GLU B 1 106 ? -13.76000 42.73500 13.59100 1.000 22.53954 107 GLU B C 1
ATOM 4579 O O . GLU B 1 106 ? -12.81800 42.04000 13.16600 1.000 22.49480 107 GLU B O 1
ATOM 4591 N N . PRO B 1 107 ? -14.23000 42.56700 14.83500 1.000 25.20829 108 PRO B N 1
ATOM 4592 C CA . PRO B 1 107 ? -13.66800 41.48800 15.66900 1.000 25.53990 108 PRO B CA 1
ATOM 4593 C C . PRO B 1 107 ? -13.83100 40.10400 15.05400 1.000 21.87368 108 PRO B C 1
ATOM 4594 O O . PRO B 1 107 ? -12.88900 39.28900 15.05000 1.000 22.63692 108 PRO B O 1
ATOM 4605 N N . GLU B 1 108 ? -15.00500 39.82300 14.49900 1.000 22.42111 109 GLU B N 1
ATOM 4606 C CA . GLU B 1 108 ? -15.23500 38.52200 13.88500 1.000 21.73155 109 GLU B CA 1
ATOM 4607 C C . GLU B 1 108 ? -14.36200 38.35100 12.65300 1.000 23.51071 109 GLU B C 1
ATOM 4608 O O . GLU B 1 108 ? -13.84600 37.25500 12.40300 1.000 23.04750 109 GLU B O 1
ATOM 4620 N N . ILE B 1 109 ? -14.20900 39.41900 11.86500 1.000 20.21558 110 ILE B N 1
ATOM 4621 C CA . ILE B 1 109 ? -13.39300 39.35600 10.65500 1.000 19.55498 110 ILE B CA 1
ATOM 4622 C C . ILE B 1 109 ? -11.95600 39.03300 11.01400 1.000 19.84448 110 ILE B C 1
ATOM 4623 O O . ILE B 1 109 ? -11.32100 38.16800 10.39700 1.000 22.51849 110 ILE B O 1
ATOM 4639 N N . ALA B 1 110 ? -11.42000 39.69800 12.03700 1.000 20.95514 111 ALA B N 1
ATOM 4640 C CA . ALA B 1 110 ? -10.04400 39.40400 12.40800 1.000 22.93696 111 ALA B CA 1
ATOM 4641 C C . ALA B 1 110 ? -9.89400 37.97900 12.94500 1.000 23.59230 111 ALA B C 1
ATOM 4642 O O . ALA B 1 110 ? -8.91900 37.28700 12.61500 1.000 24.39503 111 ALA B O 1
ATOM 4649 N N . GLU B 1 111 ? -10.84500 37.55100 13.77700 1.000 22.62113 112 GLU B N 1
ATOM 4650 C CA . GLU B 1 111 ? -10.84100 36.22500 14.45400 1.000 26.74794 112 GLU B CA 1
ATOM 4651 C C . GLU B 1 111 ? -10.92700 35.07200 13.44500 1.000 27.95598 112 GLU B C 1
ATOM 4652 O O . GLU B 1 111 ? -10.30100 34.02500 13.70500 1.000 27.25590 112 GLU B O 1
ATOM 4664 N N . ALA B 1 112 ? -11.66600 35.25000 12.34600 1.000 24.95826 113 ALA B N 1
ATOM 4665 C CA . ALA B 1 112 ? -11.91500 34.21600 11.35600 1.000 25.01353 113 ALA B CA 1
ATOM 4666 C C . ALA B 1 112 ? -10.91100 34.22200 10.21100 1.000 26.71373 113 ALA B C 1
ATOM 4667 O O . ALA B 1 112 ? -10.84100 33.24500 9.45100 1.000 28.26918 113 ALA B O 1
ATOM 4674 N N . ALA B 1 113 ? -10.12500 35.28000 10.08600 1.000 24.84508 114 ALA B N 1
ATOM 4675 C CA . ALA B 1 113 ? -9.21900 35.41100 8.96300 1.000 24.62927 114 ALA B CA 1
ATOM 4676 C C . ALA B 1 113 ? -8.17800 34.29600 8.99300 1.000 24.16079 114 ALA B C 1
ATOM 4677 O O . ALA B 1 113 ? -7.77800 33.80400 10.04700 1.000 26.63477 114 ALA B O 1
ATOM 4684 N N . GLU B 1 114 ? -7.71100 33.92200 7.81700 1.000 26.75321 115 GLU B N 1
ATOM 4685 C CA . GLU B 1 114 ? -6.82000 32.78900 7.63900 1.000 29.61671 115 GLU B CA 1
ATOM 4686 C C . GLU B 1 114 ? -5.44000 33.32300 7.28800 1.000 29.01137 115 GLU B C 1
ATOM 4687 O O . GLU B 1 114 ? -5.31100 34.17800 6.41000 1.000 29.84042 115 GLU B O 1
ATOM 4699 N N . GLU B 1 115 ? -4.41600 32.87300 8.00400 1.000 31.29586 116 GLU B N 1
ATOM 4700 C CA . GLU B 1 115 ? -3.06800 33.30300 7.64600 1.000 34.02250 116 GLU B CA 1
ATOM 4701 C C . GLU B 1 115 ? -2.65500 32.69400 6.31200 1.000 35.00683 116 GLU B C 1
ATOM 4702 O O . GLU B 1 115 ? -2.70200 31.47700 6.14200 1.000 38.27301 116 GLU B O 1
ATOM 4714 N N . ILE B 1 116 ? -2.25200 33.54200 5.36700 1.000 34.31990 117 ILE B N 1
ATOM 4715 C CA . ILE B 1 116 ? -1.74700 33.10800 4.06500 1.000 34.33306 117 ILE B CA 1
ATOM 4716 C C . ILE B 1 116 ? -0.32200 33.60700 3.90400 1.000 32.39073 117 ILE B C 1
ATOM 4717 O O . ILE B 1 116 ? -0.05100 34.78300 4.15200 1.000 32.51706 117 ILE B O 1
ATOM 4733 N N . GLU B 1 117 ? 0.58400 32.71600 3.50000 1.000 32.04858 118 GLU B N 1
ATOM 4734 C CA . GLU B 1 117 ? 1.93300 33.12000 3.09800 1.000 33.09871 118 GLU B CA 1
ATOM 4735 C C . GLU B 1 117 ? 1.86100 33.58600 1.64900 1.000 33.58034 118 GLU B C 1
ATOM 4736 O O . GLU B 1 117 ? 1.77600 32.77700 0.72600 1.000 34.89103 118 GLU B O 1
ATOM 4748 N N . ILE B 1 118 ? 1.90000 34.89900 1.44300 1.000 36.64124 119 ILE B N 1
ATOM 4749 C CA . ILE B 1 118 ? 1.70700 35.45800 0.10400 1.000 36.23592 119 ILE B CA 1
ATOM 4750 C C . ILE B 1 118 ? 2.96100 35.28400 -0.74000 1.000 39.38367 119 ILE B C 1
ATOM 4751 O O . ILE B 1 118 ? 2.91900 34.74200 -1.85700 1.000 38.76781 119 ILE B O 1
ATOM 4767 N N . LEU B 1 119 ? 4.07000 35.81700 -0.24400 1.000 34.71469 120 LEU B N 1
ATOM 4768 C CA . LEU B 1 119 ? 5.39700 35.68900 -0.82400 1.000 36.34383 120 LEU B CA 1
ATOM 4769 C C . LEU B 1 119 ? 6.29500 35.34600 0.33900 1.000 34.75417 120 LEU B C 1
ATOM 4770 O O . LEU B 1 119 ? 5.87600 35.43500 1.50000 1.000 36.30435 120 LEU B O 1
ATOM 4786 N N . PRO B 1 120 ? 7.53400 34.93700 0.07300 1.000 36.18065 121 PRO B N 1
ATOM 4787 C CA . PRO B 1 120 ? 8.48000 34.72600 1.17300 1.000 38.21774 121 PRO B CA 1
ATOM 4788 C C . PRO B 1 120 ? 8.54000 35.94000 2.08100 1.000 38.23090 121 PRO B C 1
ATOM 4789 O O . PRO B 1 120 ? 8.64300 37.08200 1.62000 1.000 38.36776 121 PRO B O 1
ATOM 4800 N N . ASP B 1 121 ? 8.44200 35.69100 3.38300 1.000 42.19980 122 ASP B N 1
ATOM 4801 C CA . ASP B 1 121 ? 8.52500 36.72600 4.40800 1.000 45.32386 122 ASP B CA 1
ATOM 4802 C C . ASP B 1 121 ? 7.34100 37.68300 4.37100 1.000 43.79999 122 ASP B C 1
ATOM 4803 O O . ASP B 1 121 ? 7.39500 38.75800 4.98200 1.000 46.59506 122 ASP B O 1
ATOM 4812 N N . LEU B 1 122 ? 6.26100 37.31300 3.67500 1.000 41.05229 123 LEU B N 1
ATOM 4813 C CA . LEU B 1 122 ? 5.03400 38.10600 3.65200 1.000 37.26236 123 LEU B CA 1
ATOM 4814 C C . LEU B 1 122 ? 3.86500 37.20800 4.04700 1.000 37.92297 123 LEU B C 1
ATOM 4815 O O . LEU B 1 122 ? 3.36700 36.41200 3.24700 1.000 36.29119 123 LEU B O 1
ATOM 4831 N N . VAL B 1 123 ? 3.41900 37.32800 5.28700 1.000 36.65966 124 VAL B N 1
ATOM 4832 C CA . VAL B 1 123 ? 2.29400 36.54800 5.78000 1.000 37.48344 124 VAL B CA 1
ATOM 4833 C C . VAL B 1 123 ? 1.25000 37.52000 6.29900 1.000 35.23054 124 VAL B C 1
ATOM 4834 O O . VAL B 1 123 ? 1.57500 38.47100 7.01900 1.000 35.83851 124 VAL B O 1
ATOM 4847 N N . ALA B 1 124 ? -0.00200 37.28800 5.92400 1.000 32.79867 125 ALA B N 1
ATOM 4848 C CA . ALA B 1 124 ? -1.05800 38.15400 6.38400 1.000 31.77486 125 ALA B CA 1
ATOM 4849 C C . ALA B 1 124 ? -2.30600 37.31900 6.62200 1.000 30.17730 125 ALA B C 1
ATOM 4850 O O . ALA B 1 124 ? -2.62700 36.44300 5.80400 1.000 31.93278 125 ALA B O 1
ATOM 4857 N N . PRO B 1 125 ? -3.03100 37.57900 7.71100 1.000 25.11091 126 PRO B N 1
ATOM 4858 C CA . PRO B 1 125 ? -4.39500 37.05100 7.82100 1.000 24.33976 126 PRO B CA 1
ATOM 4859 C C . PRO B 1 125 ? -5.24800 37.69600 6.74100 1.000 23.71074 126 PRO B C 1
ATOM 4860 O O . PRO B 1 125 ? -5.22200 38.91500 6.56600 1.000 24.68191 126 PRO B O 1
ATOM 4871 N N . VAL B 1 126 ? -6.01100 36.87300 6.02600 1.000 23.47124 127 VAL B N 1
ATOM 4872 C CA . VAL B 1 126 ? -6.88100 37.31400 4.93900 1.000 22.80010 127 VAL B CA 1
ATOM 4873 C C . VAL B 1 126 ? -8.30900 36.95200 5.30000 1.000 21.92895 127 VAL B C 1
ATOM 4874 O O . VAL B 1 126 ? -8.60000 35.79900 5.64600 1.000 22.90011 127 VAL B O 1
ATOM 4887 N N . ALA B 1 127 ? -9.19500 37.94000 5.23200 1.000 22.35005 128 ALA B N 1
ATOM 4888 C CA . ALA B 1 127 ? -10.59000 37.72300 5.59300 1.000 21.96053 128 ALA B CA 1
ATOM 4889 C C . ALA B 1 127 ? -11.20600 36.60100 4.76900 1.000 23.89497 128 ALA B C 1
ATOM 4890 O O . ALA B 1 127 ? -10.80600 36.36000 3.63200 1.000 24.77929 128 ALA B O 1
ATOM 4897 N N . THR B 1 128 ? -12.18700 35.91000 5.36500 1.000 24.00551 129 THR B N 1
ATOM 4898 C CA . THR B 1 128 ? -12.89800 34.85400 4.66200 1.000 24.63980 129 THR B CA 1
ATOM 4899 C C . THR B 1 128 ? -13.77000 35.41800 3.53900 1.000 25.65834 129 THR B C 1
ATOM 4900 O O . THR B 1 128 ? -14.19500 36.58500 3.56200 1.000 24.51610 129 THR B O 1
ATOM 4911 N N . THR B 1 129 ? -14.07000 34.54800 2.56500 1.000 25.17407 130 THR B N 1
ATOM 4912 C C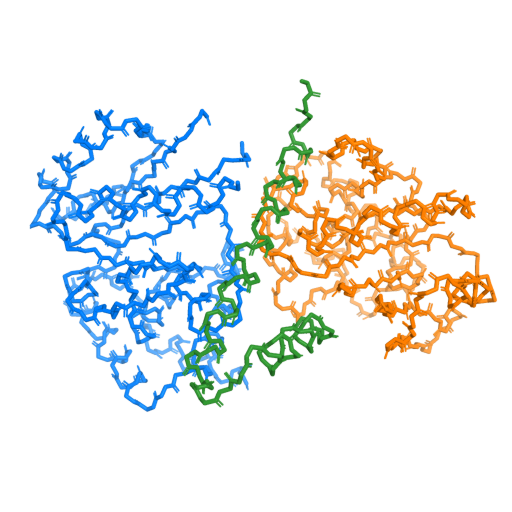A . THR B 1 129 ? -15.02100 34.89400 1.51100 1.000 25.40568 130 THR B CA 1
ATOM 4913 C C . THR B 1 129 ? -16.32900 35.41100 2.08900 1.000 26.12945 130 THR B C 1
ATOM 4914 O O . THR B 1 129 ? -16.86800 36.41900 1.62800 1.000 26.04260 130 THR B O 1
ATOM 4925 N N . ALA B 1 130 ? -16.85500 34.73500 3.10400 1.000 25.42410 131 ALA B N 1
ATOM 4926 C CA . ALA B 1 130 ? -18.14700 35.12400 3.66000 1.000 26.98745 131 ALA B CA 1
ATOM 4927 C C . ALA B 1 130 ? -18.09300 36.51600 4.26600 1.000 24.56610 131 ALA B C 1
ATOM 4928 O O . ALA B 1 130 ? -19.03900 37.29500 4.12600 1.000 25.38199 131 ALA B O 1
ATOM 4935 N N . HIS B 1 131 ? -17.01400 36.83500 4.98600 1.000 24.49241 132 HIS B N 1
ATOM 4936 C CA . HIS B 1 131 ? -16.91400 38.16100 5.57400 1.000 22.65535 132 HIS B CA 1
ATOM 4937 C C . HIS B 1 131 ? -16.73200 39.23400 4.51700 1.000 23.11330 132 HIS B C 1
ATOM 4938 O O . HIS B 1 131 ? -17.24700 40.34200 4.67300 1.000 25.79257 132 HIS B O 1
ATOM 4952 N N . LEU B 1 132 ? -15.98700 38.94600 3.45200 1.000 25.13722 133 LEU B N 1
ATOM 4953 C CA . LEU B 1 132 ? -15.88200 39.91500 2.35600 1.000 24.37661 133 LEU B CA 1
ATOM 4954 C C . LEU B 1 132 ? -17.24000 40.13700 1.69300 1.000 25.07669 133 LEU B C 1
ATOM 4955 O O . LEU B 1 132 ? -17.58900 41.26400 1.33200 1.000 23.53966 133 LEU B O 1
ATOM 4971 N N . ILE B 1 133 ? -18.02400 39.07600 1.53900 1.000 26.16103 134 ILE B N 1
ATOM 4972 C CA . ILE B 1 133 ? -19.37000 39.24000 0.98000 1.000 27.09272 134 ILE B CA 1
ATOM 4973 C C . ILE B 1 133 ? -20.17200 40.20000 1.84600 1.000 26.43212 134 ILE B C 1
ATOM 4974 O O . ILE B 1 133 ? -20.78500 41.15100 1.35600 1.000 29.05612 134 ILE B O 1
ATOM 4990 N N . ALA B 1 134 ? -20.16900 39.97300 3.16300 1.000 25.64781 135 ALA B N 1
ATOM 4991 C CA . ALA B 1 134 ? -20.89800 40.86700 4.05500 1.000 25.61097 135 ALA B CA 1
ATOM 4992 C C . ALA B 1 134 ? -20.39900 42.30900 3.95300 1.000 26.63214 135 ALA B C 1
ATOM 4993 O O . ALA B 1 134 ? -21.20100 43.24800 3.90600 1.000 27.83492 135 ALA B O 1
ATOM 5000 N N . MET B 1 135 ? -19.07300 42.51200 3.96400 1.000 25.34514 136 MET B N 1
ATOM 5001 C CA . MET B 1 135 ? -18.55400 43.86800 3.86900 1.000 25.98996 136 MET B CA 1
ATOM 5002 C C . MET B 1 135 ? -18.95800 44.51400 2.56000 1.000 26.72689 136 MET B C 1
ATOM 5003 O O . MET B 1 135 ? -19.32900 45.69700 2.52100 1.000 28.65344 136 MET B O 1
ATOM 5017 N N . LYS B 1 136 ? -18.85800 43.76500 1.46500 1.000 27.02956 137 LYS B N 1
ATOM 5018 C CA . LYS B 1 136 ? -19.11500 44.36300 0.16300 1.000 30.05887 137 LYS B CA 1
ATOM 5019 C C . LYS B 1 136 ? -20.60400 44.59100 -0.05800 1.000 30.66420 137 LYS B C 1
ATOM 5020 O O . LYS B 1 136 ? -20.98000 45.52100 -0.77300 1.000 34.01460 137 LYS B O 1
ATOM 5039 N N . LEU B 1 137 ? -21.46100 43.77400 0.55100 1.000 28.96663 138 LEU B N 1
ATOM 5040 C CA . LEU B 1 137 ? -22.89100 44.05700 0.51300 1.000 31.33797 138 LEU B CA 1
ATOM 5041 C C . LEU B 1 137 ? -23.19400 45.36700 1.23400 1.000 32.06700 138 LEU B C 1
ATOM 5042 O O . LEU B 1 137 ? -23.91500 46.21800 0.72000 1.000 33.88564 138 LEU B O 1
ATOM 5058 N N . LEU B 1 138 ? -22.62400 45.56100 2.43000 1.000 31.28796 139 LEU B N 1
ATOM 5059 C CA . LEU B 1 138 ? -22.87800 46.80100 3.15300 1.000 30.89844 139 LEU B CA 1
ATOM 5060 C C . LEU B 1 138 ? -22.34500 48.00200 2.38500 1.000 35.35424 139 LEU B C 1
ATOM 5061 O O . LEU B 1 138 ? -23.02100 49.02800 2.26700 1.000 35.39898 139 LEU B O 1
ATOM 5077 N N . ALA B 1 139 ? -21.11400 47.91000 1.88600 1.000 38.31775 140 ALA B N 1
ATOM 5078 C CA . ALA B 1 139 ? -20.48300 49.07000 1.28100 1.000 42.45509 140 ALA B CA 1
ATOM 5079 C C . ALA B 1 139 ? -21.04500 49.39700 -0.09300 1.000 49.22695 140 ALA B C 1
ATOM 5080 O O . ALA B 1 139 ? -20.73600 50.46900 -0.61800 1.000 50.98506 140 ALA B O 1
ATOM 5087 N N . ARG B 1 140 ? -21.87900 48.52600 -0.66000 1.000 57.62533 141 ARG B N 1
ATOM 5088 C CA . ARG B 1 140 ? -22.34900 48.66100 -2.03700 1.000 66.17899 141 ARG B CA 1
ATOM 5089 C C . ARG B 1 140 ? -22.82200 50.07600 -2.32800 1.000 71.53752 141 ARG B C 1
ATOM 5090 O O . ARG B 1 140 ? -23.69600 50.60700 -1.63600 1.000 70.03208 141 ARG B O 1
ATOM 5111 N N . ASP B 1 141 ? -22.24100 50.67800 -3.36200 1.000 78.19095 142 ASP B N 1
ATOM 5112 C CA . ASP B 1 141 ? -22.49900 52.07300 -3.68800 1.000 84.10482 142 ASP B CA 1
ATOM 5113 C C . ASP B 1 141 ? -21.90300 52.41500 -5.05100 1.000 86.34193 142 ASP B C 1
ATOM 5114 O O . ASP B 1 141 ? -20.95900 51.77000 -5.50800 1.000 87.61840 142 ASP B O 1
ATOM 5123 N N . ARG B 1 145 ? -18.19900 54.27000 -5.12300 1.000 88.65000 146 ARG B N 1
ATOM 5124 C CA . ARG B 1 145 ? -17.33800 53.09100 -5.10200 1.000 74.79000 146 ARG B CA 1
ATOM 5125 C C . ARG B 1 145 ? -17.95400 51.94900 -5.90300 1.000 124.49000 146 ARG B C 1
ATOM 5126 O O . ARG B 1 145 ? -18.43400 50.97200 -5.32800 1.000 84.56000 146 ARG B O 1
ATOM 5146 N N . PRO B 1 146 ? -17.91500 52.06100 -7.23500 1.000 109.37364 147 PRO B N 1
ATOM 5147 C CA . PRO B 1 146 ? -18.60600 51.06800 -8.07500 1.000 98.72763 147 PRO B CA 1
ATOM 5148 C C . PRO B 1 146 ? -17.94200 49.70500 -8.06600 1.000 86.36562 147 PRO B C 1
ATOM 5149 O O . PRO B 1 146 ? -18.59400 48.70300 -8.39100 1.000 84.67331 147 PRO B O 1
ATOM 5160 N N . GLN B 1 147 ? -16.66100 49.64100 -7.71500 1.000 76.36179 148 GLN B N 1
ATOM 5161 C CA . GLN B 1 147 ? -15.94000 48.37800 -7.68800 1.000 67.05278 148 GLN B CA 1
ATOM 5162 C C . GLN B 1 147 ? -16.48700 47.42000 -6.63900 1.000 58.42279 148 GLN B C 1
ATOM 5163 O O . GLN B 1 147 ? -16.17400 46.22500 -6.68000 1.000 50.51395 148 GLN B O 1
ATOM 5177 N N . ASP B 1 148 ? -17.29400 47.91000 -5.70200 1.000 57.87273 149 ASP B N 1
ATOM 5178 C CA . ASP B 1 148 ? -17.86000 47.01800 -4.69600 1.000 56.85945 149 ASP B CA 1
ATOM 5179 C C . ASP B 1 148 ? -18.84800 46.04100 -5.32400 1.000 54.13281 149 ASP B C 1
ATOM 5180 O O . ASP B 1 148 ? -18.87300 44.85800 -4.95900 1.000 52.78791 149 ASP B O 1
ATOM 5189 N N . ARG B 1 149 ? -19.65600 46.51200 -6.28000 1.000 51.60882 150 ARG B N 1
ATOM 5190 C CA . ARG B 1 149 ? -20.61100 45.62600 -6.93700 1.000 53.11689 150 ARG B CA 1
ATOM 5191 C C . ARG B 1 149 ? -19.88400 44.52500 -7.69200 1.000 48.77427 150 ARG B C 1
ATOM 5192 O O . ARG B 1 149 ? -20.29700 43.35900 -7.66300 1.000 47.95049 150 ARG B O 1
ATOM 5213 N N . SER B 1 150 ? -18.78600 44.87800 -8.36700 1.000 45.44755 151 SER B N 1
ATOM 5214 C CA . SER B 1 150 ? -18.02300 43.88500 -9.11000 1.000 40.58118 151 SER B CA 1
ATOM 5215 C C . SER B 1 150 ? -17.34300 42.90700 -8.16400 1.000 39.27050 151 SER B C 1
ATOM 5216 O O . SER B 1 150 ? -17.32400 41.69800 -8.42400 1.000 39.49684 151 SER B O 1
ATOM 5224 N N . ASP B 1 151 ? -16.75600 43.41300 -7.07200 1.000 37.79927 152 ASP B N 1
ATOM 5225 C CA . ASP B 1 151 ? -16.15700 42.52200 -6.08500 1.000 34.04092 152 ASP B CA 1
ATOM 5226 C C . ASP B 1 151 ? -17.20900 41.56900 -5.53100 1.000 35.93852 152 ASP B C 1
ATOM 5227 O O . ASP B 1 151 ? -16.97700 40.36300 -5.40700 1.000 36.45700 152 ASP B O 1
ATOM 5236 N N . LEU B 1 152 ? -18.38200 42.09900 -5.20400 1.000 36.53333 153 LEU B N 1
ATOM 5237 C CA . LEU B 1 152 ? -19.43500 41.26100 -4.65300 1.000 35.09895 153 LEU B CA 1
ATOM 5238 C C . LEU B 1 152 ? -19.83500 40.15900 -5.63000 1.000 34.98051 153 LEU B C 1
ATOM 5239 O O . LEU B 1 152 ? -20.01500 39.00300 -5.22100 1.000 36.03853 153 LEU B O 1
ATOM 5255 N N . ARG B 1 153 ? -19.98100 40.48500 -6.90300 1.000 35.04894 154 ARG B N 1
ATOM 5256 C CA . ARG B 1 153 ? -20.36700 39.47600 -7.90900 1.000 37.72821 154 ARG B CA 1
ATOM 5257 C C . ARG B 1 153 ? -19.33000 38.37000 -7.96700 1.000 36.83336 154 ARG B C 1
ATOM 5258 O O . ARG B 1 153 ? -19.66000 37.23900 -7.95900 1.000 38.30986 154 ARG B O 1
ATOM 5279 N N . ALA B 1 154 ? -18.07000 38.73800 -7.99800 1.000 35.51478 155 ALA B N 1
ATOM 5280 C CA . ALA B 1 154 ? -16.98200 37.77400 -8.02500 1.000 32.95395 155 ALA B CA 1
ATOM 5281 C C . ALA B 1 154 ? -16.99700 36.89400 -6.78900 1.000 31.99331 155 ALA B C 1
ATOM 5282 O O . ALA B 1 154 ? -16.81600 35.67500 -6.88400 1.000 32.52495 155 ALA B O 1
ATOM 5289 N N . LEU B 1 155 ? -17.15900 37.50200 -5.60700 1.000 31.08267 156 LEU B N 1
ATOM 5290 C CA . LEU B 1 155 ? -17.17400 36.71500 -4.38100 1.000 30.38785 156 LEU B CA 1
ATOM 5291 C C . LEU B 1 155 ? -18.32500 35.71500 -4.36600 1.000 32.64602 156 LEU B C 1
ATOM 5292 O O . LEU B 1 155 ? -18.15100 34.55700 -3.96400 1.000 31.87487 156 LEU B O 1
ATOM 5308 N N . VAL B 1 156 ? -19.52100 36.15300 -4.76000 1.000 31.68801 157 VAL B N 1
ATOM 5309 C CA . VAL B 1 156 ? -20.66200 35.25000 -4.78300 1.000 37.54661 157 VAL B CA 1
ATOM 5310 C C . VAL B 1 156 ? -20.42600 34.11700 -5.77600 1.000 37.77821 157 VAL B C 1
ATOM 5311 O O . VAL B 1 156 ? -20.70900 32.94800 -5.48500 1.000 39.64423 157 VAL B O 1
ATOM 5324 N N . ASP B 1 157 ? -19.86200 34.43600 -6.94400 1.000 37.10971 158 ASP B N 1
ATOM 5325 C CA . ASP B 1 157 ? -19.58100 33.40000 -7.93200 1.000 41.13914 158 ASP B CA 1
ATOM 5326 C C . ASP B 1 157 ? -18.57500 32.38000 -7.40000 1.000 40.57329 158 ASP B C 1
ATOM 5327 O O . ASP B 1 157 ? -18.63000 31.20000 -7.76600 1.000 40.61013 158 ASP B O 1
ATOM 5336 N N . ALA B 1 158 ? -17.65200 32.80600 -6.53700 1.000 38.74149 159 ALA B N 1
ATOM 5337 C CA . ALA B 1 158 ? -16.68400 31.87500 -5.96900 1.000 38.68095 159 ALA B CA 1
ATOM 5338 C C . ALA B 1 158 ? -17.21000 31.15700 -4.72800 1.000 38.36513 159 ALA B C 1
ATOM 5339 O O . ALA B 1 158 ? -16.64700 30.13400 -4.32800 1.000 40.13376 159 ALA B O 1
ATOM 5346 N N . ALA B 1 159 ? -18.27600 31.65300 -4.12000 1.000 38.13352 160 ALA B N 1
ATOM 5347 C CA . ALA B 1 159 ? -18.65700 31.18900 -2.78900 1.000 37.97561 160 ALA B CA 1
ATOM 5348 C C . ALA B 1 159 ? -19.22800 29.78000 -2.81100 1.000 42.22085 160 ALA B C 1
ATOM 5349 O O . ALA B 1 159 ? -19.93000 29.38800 -3.74700 1.000 45.14225 160 ALA B O 1
ATOM 5356 N N . SER B 1 160 ? -18.90900 29.01400 -1.76700 1.000 42.15505 161 SER B N 1
ATOM 5357 C CA . SER B 1 160 ? -19.54300 27.72600 -1.52500 1.000 43.16307 161 SER B CA 1
ATOM 5358 C C . SER B 1 160 ? -20.87900 27.91100 -0.81800 1.000 43.10517 161 SER B C 1
ATOM 5359 O O . SER B 1 160 ? -21.15300 28.96900 -0.24800 1.000 41.33390 161 SER B O 1
ATOM 5367 N N . PRO B 1 161 ? -21.73500 26.88900 -0.83800 1.000 47.35041 162 PRO B N 1
ATOM 5368 C CA . PRO B 1 161 ? -22.97100 26.97000 -0.04300 1.000 47.87153 162 PRO B CA 1
ATOM 5369 C C . PRO B 1 161 ? -22.71800 27.37300 1.40000 1.000 47.93733 162 PRO B C 1
ATOM 5370 O O . PRO B 1 161 ? -23.45500 28.20300 1.95100 1.000 48.26105 162 PRO B O 1
ATOM 5381 N N . GLN B 1 162 ? -21.67200 26.82400 2.02100 1.000 46.68454 163 GLN B N 1
ATOM 5382 C CA . GLN B 1 162 ? -21.36400 27.19900 3.39700 1.000 46.41346 163 GLN B CA 1
ATOM 5383 C C . GLN B 1 162 ? -20.91200 28.65900 3.49600 1.000 41.51814 163 GLN B C 1
ATOM 5384 O O . GLN B 1 162 ? -21.27300 29.35900 4.45300 1.000 38.48356 163 GLN B O 1
ATOM 5398 N N . ASP B 1 163 ? -20.11800 29.14000 2.52800 1.000 39.25734 164 ASP B N 1
ATOM 5399 C CA . ASP B 1 163 ? -19.75100 30.55400 2.51600 1.000 37.15445 164 ASP B CA 1
ATOM 5400 C C . ASP B 1 163 ? -21.00200 31.41700 2.49000 1.000 34.15410 164 ASP B C 1
ATOM 5401 O O . ASP B 1 163 ? -21.06300 32.46900 3.14000 1.000 32.43284 164 ASP B O 1
ATOM 5410 N N . ILE B 1 164 ? -21.99900 31.00800 1.69700 1.000 35.36213 165 ILE B N 1
ATOM 5411 C CA . ILE B 1 164 ? -23.22300 31.79300 1.58700 1.000 36.37541 165 ILE B CA 1
ATOM 5412 C C . ILE B 1 164 ? -23.93900 31.85300 2.93100 1.000 36.53333 165 ILE B C 1
ATOM 5413 O O . ILE B 1 164 ? -24.40800 32.91400 3.35200 1.000 36.39121 165 ILE B O 1
ATOM 5429 N N . GLN B 1 165 ? -24.06400 30.71300 3.61200 1.000 37.17288 166 GLN B N 1
ATOM 5430 C CA . GLN B 1 165 ? -24.73300 30.72900 4.90800 1.000 36.77809 166 GLN B CA 1
ATOM 5431 C C . GLN B 1 165 ? -23.93000 31.53300 5.91800 1.000 33.58561 166 GLN B C 1
ATOM 5432 O O . GLN B 1 165 ? -24.50200 32.29600 6.69800 1.000 32.80920 166 GLN B O 1
ATOM 5446 N N . ASP B 1 166 ? -22.60000 31.40500 5.89500 1.000 32.81972 167 ASP B N 1
ATOM 5447 C CA . ASP B 1 166 ? -21.76600 32.18700 6.81000 1.000 30.22994 167 ASP B CA 1
ATOM 5448 C C . ASP B 1 166 ? -21.92400 33.68600 6.55700 1.000 29.75357 167 ASP B C 1
ATOM 5449 O O . ASP B 1 166 ? -21.89600 34.48800 7.49900 1.000 29.26140 167 ASP B O 1
ATOM 5458 N N . ALA B 1 167 ? -22.08100 34.10900 5.30800 1.000 29.51670 168 ALA B N 1
ATOM 5459 C CA . ALA B 1 167 ? -22.27600 35.52900 4.98000 1.000 30.60367 168 ALA B CA 1
ATOM 5460 C C . ALA B 1 167 ? -23.58900 36.02400 5.56700 1.000 29.22192 168 ALA B C 1
ATOM 5461 O O . ALA B 1 167 ? -23.63700 37.10000 6.01200 1.000 30.43260 168 ALA B O 1
ATOM 5468 N N . ARG B 1 168 ? -24.62400 35.19400 5.48200 1.000 28.79293 169 ARG B N 1
ATOM 5469 C CA . ARG B 1 168 ? -25.97900 35.47900 6.01300 1.000 30.97213 169 ARG B CA 1
ATOM 5470 C C . ARG B 1 168 ? -25.84000 35.80300 7.50100 1.000 27.98230 169 ARG B C 1
ATOM 5471 O O . ARG B 1 168 ? -26.35400 36.85300 7.92500 1.000 28.74029 169 ARG B O 1
ATOM 5492 N N . LYS B 1 169 ? -25.14900 34.94300 8.24800 1.000 29.06664 170 LYS B N 1
ATOM 5493 C CA . LYS B 1 169 ? -24.94400 35.10500 9.70900 1.000 31.36955 170 LYS B CA 1
ATOM 5494 C C . LYS B 1 169 ? -24.14100 36.38000 9.97800 1.000 28.34814 170 LYS B C 1
ATOM 5495 O O . LYS B 1 169 ? -24.50000 37.09000 10.93800 1.000 28.19022 170 LYS B O 1
ATOM 5514 N N . ALA B 1 170 ? -23.10300 36.67400 9.18600 1.000 25.43989 171 ALA B N 1
ATOM 5515 C CA . ALA B 1 170 ? -22.33800 37.89900 9.37700 1.000 25.79257 171 ALA B CA 1
ATOM 5516 C C . ALA B 1 170 ? -23.21000 39.12400 9.15600 1.000 24.19501 171 ALA B C 1
ATOM 5517 O O . ALA B 1 170 ? -23.14700 40.09400 9.92300 1.000 25.14775 171 ALA B O 1
ATOM 5524 N N . ILE B 1 171 ? -24.04300 39.08900 8.12900 1.000 26.43475 172 ILE B N 1
ATOM 5525 C CA . ILE B 1 171 ? -24.93400 40.20800 7.85300 1.000 28.16390 172 ILE B CA 1
ATOM 5526 C C . ILE B 1 171 ? -25.97000 40.37600 8.96500 1.000 28.56132 172 ILE B C 1
ATOM 5527 O O . ILE B 1 171 ? -26.34500 41.50500 9.31600 1.000 29.40089 172 ILE B O 1
ATOM 5543 N N . GLU B 1 172 ? -26.46900 39.27100 9.51900 1.000 27.77701 173 GLU B N 1
ATOM 5544 C CA . GLU B 1 172 ? -27.38300 39.36700 10.65500 1.000 30.47207 173 GLU B CA 1
ATOM 5545 C C . GLU B 1 172 ? -26.71200 40.08500 11.81900 1.000 27.56646 173 GLU B C 1
ATOM 5546 O O . GLU B 1 172 ? -27.34100 40.88400 12.52900 1.000 28.21654 173 GLU B O 1
ATOM 5558 N N . LEU B 1 173 ? -25.42100 39.82500 12.01400 1.000 28.64291 174 LEU B N 1
ATOM 5559 C CA . LEU B 1 173 ? -24.68700 40.41300 13.12400 1.000 28.95874 174 LEU B CA 1
ATOM 5560 C C . LEU B 1 173 ? -24.43400 41.89500 12.90300 1.000 26.32158 174 LEU B C 1
ATOM 5561 O O . LEU B 1 173 ? -24.58700 42.68700 13.83500 1.000 27.77438 174 LEU B O 1
ATOM 5577 N N . ILE B 1 174 ? -24.12100 42.29800 11.66500 1.000 27.19537 175 ILE B N 1
ATOM 5578 C CA . ILE B 1 174 ? -24.05300 43.72400 11.33100 1.000 27.01113 175 ILE B CA 1
ATOM 5579 C C . ILE B 1 174 ? -25.34900 44.42600 11.73300 1.000 26.22683 175 ILE B C 1
ATOM 5580 O O . ILE B 1 174 ? -25.34200 45.52300 12.30300 1.000 26.10313 175 ILE B O 1
ATOM 5596 N N . THR B 1 175 ? -26.48000 43.82700 11.38500 1.000 26.20841 176 THR B N 1
ATOM 5597 C CA . THR B 1 175 ? -27.77000 44.44700 11.67300 1.000 26.44264 176 THR B CA 1
ATOM 5598 C C . THR B 1 175 ? -28.05400 44.46400 13.17200 1.000 28.43499 176 THR B C 1
ATOM 5599 O O . THR B 1 175 ? -28.50600 45.47900 13.71700 1.000 29.17192 176 THR B O 1
ATOM 5610 N N . LEU B 1 176 ? -27.79800 43.35500 13.85300 1.000 28.73502 177 LEU B N 1
ATOM 5611 C CA . LEU B 1 176 ? -28.03700 43.33100 15.29100 1.000 28.99558 177 LEU B CA 1
ATOM 5612 C C . LEU B 1 176 ? -27.23300 44.40200 16.01400 1.000 28.84820 177 LEU B C 1
ATOM 5613 O O . LEU B 1 176 ? -27.68100 44.91900 17.03600 1.000 30.47471 177 LEU B O 1
ATOM 5629 N N . ARG B 1 177 ? -26.06000 44.76300 15.50200 1.000 26.44001 178 ARG B N 1
ATOM 5630 C CA . ARG B 1 177 ? -25.23400 45.76000 16.16600 1.000 28.34814 178 ARG B CA 1
ATOM 5631 C C . ARG B 1 177 ? -25.50800 47.17800 15.69000 1.000 28.92452 178 ARG B C 1
ATOM 5632 O O . ARG B 1 177 ? -24.87100 48.11800 16.18400 1.000 29.99833 178 ARG B O 1
ATOM 5653 N N . GLY B 1 178 ? -26.45800 47.35400 14.77900 1.000 27.00587 179 GLY B N 1
ATOM 5654 C CA . GLY B 1 178 ? -26.85800 48.68200 14.37200 1.000 28.41656 179 GLY B CA 1
ATOM 5655 C C . GLY B 1 178 ? -25.98600 49.32500 13.31600 1.000 28.27707 179 GLY B C 1
ATOM 5656 O O . GLY B 1 178 ? -26.03600 50.55200 13.15600 1.000 30.30100 179 GLY B O 1
ATOM 5660 N N . PHE B 1 179 ? -25.18700 48.53600 12.59600 1.000 27.13220 180 PHE B N 1
ATOM 5661 C CA . PHE B 1 179 ? -24.27900 49.02900 11.56400 1.000 28.01915 180 PHE B CA 1
ATOM 5662 C C . PHE B 1 179 ? -24.84200 48.88600 10.15600 1.000 26.30842 180 PHE B C 1
ATOM 5663 O O . PHE B 1 179 ? -24.10400 49.05100 9.17100 1.000 31.84066 180 PHE B O 1
ATOM 5680 N N . HIS B 1 180 ? -26.13500 48.61600 10.02800 1.000 27.25590 181 HIS B N 1
ATOM 5681 C CA . HIS B 1 180 ? -26.71200 48.33200 8.72200 1.000 29.50617 181 HIS B CA 1
ATOM 5682 C C . HIS B 1 180 ? -27.22300 49.57300 8.01300 1.000 32.80920 181 HIS B C 1
ATOM 5683 O O . HIS B 1 180 ? -27.75900 49.45600 6.90100 1.000 31.73012 181 HIS B O 1
ATOM 5697 N N . ARG B 1 181 ? -26.98900 50.74300 8.56500 1.000 34.04092 182 ARG B N 1
ATOM 5698 C CA . ARG B 1 181 ? -27.36500 52.03600 7.97400 1.000 37.90981 182 ARG B CA 1
ATOM 5699 C C . ARG B 1 181 ? -28.78500 51.97100 7.45900 1.000 38.87835 182 ARG B C 1
ATOM 5700 O O . ARG B 1 181 ? -29.00500 52.34900 6.35400 1.000 42.39192 182 ARG B O 1
ATOM 5721 N N . ASP B 1 182 ? -29.69400 51.43900 8.25900 1.000 42.78671 183 ASP B N 1
ATOM 5722 C CA . ASP B 1 182 ? -31.13100 51.43400 8.01100 1.000 44.77116 183 ASP B CA 1
ATOM 5723 C C . ASP B 1 182 ? -31.49800 50.68800 6.73400 1.000 43.67103 183 ASP B C 1
ATOM 5724 O O . ASP B 1 182 ? -32.53800 50.95500 6.12800 1.000 44.97645 183 ASP B O 1
ATOM 5733 N N . ARG B 1 183 ? -30.67800 49.74600 6.32800 1.000 38.09141 184 ARG B N 1
ATOM 5734 C CA . ARG B 1 183 ? -30.97500 48.95200 5.14000 1.000 36.94654 184 ARG B CA 1
ATOM 5735 C C . ARG B 1 183 ? -31.37600 47.55600 5.56300 1.000 35.28844 184 ARG B C 1
ATOM 5736 O O . ARG B 1 183 ? -31.01100 47.14700 6.61800 1.000 37.78611 184 ARG B O 1
ATOM 5757 N N . ASP B 1 184 ? -32.11800 46.86500 4.72700 1.000 33.69615 185 ASP B N 1
ATOM 5758 C CA . ASP B 1 184 ? -32.52500 45.48400 4.94400 1.000 32.60654 185 ASP B CA 1
ATOM 5759 C C . ASP B 1 184 ? -31.50700 44.61200 4.23100 1.000 33.97513 185 ASP B C 1
ATOM 5760 O O . ASP B 1 184 ? -31.71100 44.15900 3.10300 1.000 34.37781 185 ASP B O 1
ATOM 5769 N N . LEU B 1 185 ? -30.37200 44.41100 4.89700 1.000 33.41453 186 LEU B N 1
ATOM 5770 C CA . LEU B 1 185 ? -29.30800 43.61100 4.31100 1.000 33.94354 186 LEU B CA 1
ATOM 5771 C C . LEU B 1 185 ? -29.77700 42.18000 4.08700 1.000 36.88600 186 LEU B C 1
ATOM 5772 O O . LEU B 1 185 ? -29.37100 41.53700 3.11500 1.000 38.57831 186 LEU B O 1
ATOM 5788 N N . ALA B 1 186 ? -30.63900 41.66600 4.97000 1.000 38.99941 187 ALA B N 1
ATOM 5789 C CA . ALA B 1 186 ? -31.12700 40.30400 4.79800 1.000 38.07562 187 ALA B CA 1
ATOM 5790 C C . ALA B 1 186 ? -31.87100 40.17500 3.47800 1.000 38.34407 187 ALA B C 1
ATOM 5791 O O . ALA B 1 186 ? -31.67000 39.21100 2.73000 1.000 40.81542 187 ALA B O 1
ATOM 5798 N N . ALA B 1 187 ? -32.71300 41.16000 3.16500 1.000 36.97285 188 ALA B N 1
ATOM 5799 C CA . ALA B 1 187 ? -33.43000 41.13400 1.89600 1.000 36.25171 188 ALA B CA 1
ATOM 5800 C C . ALA B 1 187 ? -32.45700 41.23900 0.73600 1.000 39.14417 188 ALA B C 1
ATOM 5801 O O . ALA B 1 187 ? -32.59200 40.52300 -0.26300 1.000 39.17049 188 ALA B O 1
ATOM 5808 N N . GLU B 1 188 ? -31.47600 42.13800 0.84700 1.000 38.93362 189 GLU B N 1
ATOM 5809 C CA . GLU B 1 188 ? -30.48800 42.28700 -0.21700 1.000 39.88899 189 GLU B CA 1
ATOM 5810 C C . GLU B 1 188 ? -29.71300 40.99100 -0.41100 1.000 43.84210 189 GLU B C 1
ATOM 5811 O O . GLU B 1 188 ? -29.40200 40.59900 -1.54600 1.000 46.30029 189 GLU B O 1
ATOM 5823 N N . TRP B 1 189 ? -29.41200 40.29700 0.68900 1.000 45.78970 190 TRP B N 1
ATOM 5824 C CA . TRP B 1 189 ? -28.69900 39.03000 0.58500 1.000 47.73467 190 TRP B CA 1
ATOM 5825 C C . TRP B 1 189 ? -29.54100 37.95000 -0.08900 1.000 49.08483 190 TRP B C 1
ATOM 5826 O O . TRP B 1 189 ? -28.99700 37.10400 -0.81000 1.000 49.12168 190 TRP B O 1
ATOM 5847 N N . THR B 1 190 ? -30.86100 37.93500 0.14700 1.000 48.71110 191 THR B N 1
ATOM 5848 C CA . THR B 1 190 ? -31.68400 36.92900 -0.52100 1.000 50.44815 191 THR B CA 1
ATOM 5849 C C . THR B 1 190 ? -31.56000 37.04900 -2.03300 1.000 54.38284 191 THR B C 1
ATOM 5850 O O . THR B 1 190 ? -31.66200 36.04600 -2.74800 1.000 54.93553 191 THR B O 1
ATOM 5861 N N . ARG B 1 191 ? -31.33700 38.26200 -2.53700 1.000 59.01497 192 ARG B N 1
ATOM 5862 C CA . ARG B 1 191 ? -31.26900 38.47300 -3.97900 1.000 64.98674 192 ARG B CA 1
ATOM 5863 C C . ARG B 1 191 ? -29.93600 38.02700 -4.56400 1.000 72.05864 192 ARG B C 1
ATOM 5864 O O . ARG B 1 191 ? -29.89400 37.55100 -5.70300 1.000 72.55080 192 ARG B O 1
ATOM 5885 N N . LEU B 1 192 ? -28.84700 38.15100 -3.80800 1.000 79.13317 193 LEU B N 1
ATOM 5886 C CA . LEU B 1 192 ? -27.55400 37.69900 -4.30900 1.000 86.27613 193 LEU B CA 1
ATOM 5887 C C . LEU B 1 192 ? -27.46500 36.18100 -4.29700 1.000 89.85814 193 LEU B C 1
ATOM 5888 O O . LEU B 1 192 ? -27.06300 35.56300 -5.29100 1.000 89.76076 193 LEU B O 1
ATOM 5904 N N . ALA C 2 1 ? 4.58200 24.84600 -3.44500 1.000 70.71637 2 ALA C N 1
ATOM 5905 C CA . ALA C 2 1 ? 3.43000 24.72200 -2.55500 1.000 70.28474 2 ALA C CA 1
ATOM 5906 C C . ALA C 2 1 ? 2.92500 26.10200 -2.13100 1.000 66.70800 2 ALA C C 1
ATOM 5907 O O . ALA C 2 1 ? 2.77400 26.39500 -0.93800 1.000 68.18975 2 ALA C O 1
ATOM 5913 N N . VAL C 2 2 ? 2.69000 26.94700 -3.12600 1.000 59.72032 3 VAL C N 1
ATOM 5914 C CA . VAL C 2 2 ? 1.99800 28.21600 -2.93900 1.000 53.03004 3 VAL C CA 1
ATOM 5915 C C . VAL C 2 2 ? 0.50600 27.94100 -3.09600 1.000 48.00839 3 VAL C C 1
ATOM 5916 O O . VAL C 2 2 ? 0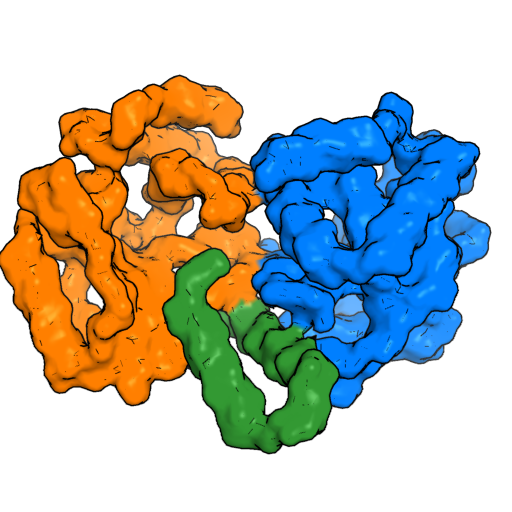.08400 27.29900 -4.07000 1.000 47.62150 3 VAL C O 1
ATOM 5929 N N . SER C 2 3 ? -0.29200 28.39100 -2.12700 1.000 40.17850 4 SER C N 1
ATOM 5930 C CA . SER C 2 3 ? -1.72400 28.13600 -2.18600 1.000 38.69148 4 SER C CA 1
ATOM 5931 C C . SER C 2 3 ? -2.37400 28.91500 -3.32900 1.000 37.18604 4 SER C C 1
ATOM 5932 O O . SER C 2 3 ? -1.82200 29.88000 -3.84400 1.000 37.61767 4 SER C O 1
ATOM 5940 N N . VAL C 2 4 ? -3.57800 28.47800 -3.70900 1.000 36.09643 5 VAL C N 1
ATOM 5941 C CA . VAL C 2 4 ? -4.33400 29.16600 -4.75800 1.000 36.06485 5 VAL C CA 1
ATOM 5942 C C . VAL C 2 4 ? -4.59600 30.61600 -4.36800 1.000 31.32218 5 VAL C C 1
ATOM 5943 O O . VAL C 2 4 ? -4.43900 31.54100 -5.18000 1.000 32.03279 5 VAL C O 1
ATOM 5956 N N . ALA C 2 5 ? -5.02200 30.83400 -3.11300 1.000 30.06150 6 ALA C N 1
ATOM 5957 C CA . ALA C 2 5 ? -5.24300 32.19500 -2.63900 1.000 28.10074 6 ALA C CA 1
ATOM 5958 C C . ALA C 2 5 ? -3.96500 33.01800 -2.74700 1.000 24.87403 6 ALA C C 1
ATOM 5959 O O . ALA C 2 5 ? -3.99700 34.17900 -3.15400 1.000 25.92679 6 ALA C O 1
ATOM 5966 N N . ALA C 2 6 ? -2.83100 32.44300 -2.34200 1.000 26.19525 7 ALA C N 1
ATOM 5967 C CA . ALA C 2 6 ? -1.56900 33.16100 -2.46400 1.000 26.72689 7 ALA C CA 1
ATOM 5968 C C . ALA C 2 6 ? -1.21100 33.40700 -3.92500 1.000 26.22946 7 ALA C C 1
ATOM 5969 O O . ALA C 2 6 ? -0.74500 34.49700 -4.26900 1.000 25.10301 7 ALA C O 1
ATOM 5976 N N . GLN C 2 7 ? -1.48800 32.44000 -4.80900 1.000 29.07191 8 GLN C N 1
ATOM 5977 C CA . GLN C 2 7 ? -1.21900 32.65100 -6.23200 1.000 28.92978 8 GLN C CA 1
ATOM 5978 C C . GLN C 2 7 ? -2.03900 33.82100 -6.76900 1.000 27.50593 8 GLN C C 1
ATOM 5979 O O . GLN C 2 7 ? -1.53600 34.65200 -7.53100 1.000 26.43212 8 GLN C O 1
ATOM 5993 N N . LYS C 2 8 ? -3.29800 33.89600 -6.38100 1.000 27.01113 9 LYS C N 1
ATOM 5994 C CA . LYS C 2 8 ? -4.20100 34.96700 -6.84600 1.000 25.40305 9 LYS C CA 1
ATOM 5995 C C . LYS C 2 8 ? -3.75500 36.31600 -6.28700 1.000 22.82116 9 LYS C C 1
ATOM 5996 O O . LYS C 2 8 ? -3.91900 37.26800 -6.97100 1.000 23.45281 9 LYS C O 1
ATOM 6015 N N . LEU C 2 9 ? -3.28000 36.36300 -5.04600 1.000 22.46585 10 LEU C N 1
ATOM 6016 C CA . LEU C 2 9 ? -2.81700 37.61300 -4.40000 1.000 23.21857 10 LEU C CA 1
ATOM 6017 C C . LEU C 2 9 ? -1.52300 38.04700 -5.08300 1.000 22.63429 10 LEU C C 1
ATOM 6018 O O . LEU C 2 9 ? -1.37400 39.19000 -5.26500 1.000 24.58189 10 LEU C O 1
ATOM 6034 N N . ARG C 2 10 ? -0.65000 37.12000 -5.44200 1.000 23.46334 11 ARG C N 1
ATOM 6035 C CA . ARG C 2 10 ? 0.60900 37.44400 -6.15300 1.000 23.98445 11 ARG C CA 1
ATOM 6036 C C . ARG C 2 10 ? 0.26200 37.99400 -7.54000 1.000 23.84496 11 ARG C C 1
ATOM 6037 O O . ARG C 2 10 ? 0.95200 38.87400 -7.96500 1.000 24.01341 11 ARG C O 1
ATOM 6058 N N . LEU C 2 11 ? -0.75300 37.43900 -8.19900 1.000 21.77893 12 LEU C N 1
ATOM 6059 C CA . LEU C 2 11 ? -1.17500 37.99600 -9.48200 1.000 23.93708 12 LEU C CA 1
ATOM 6060 C C . LEU C 2 11 ? -1.70600 39.41700 -9.31000 1.000 22.95275 12 LEU C C 1
ATOM 6061 O O . LEU C 2 11 ? -1.40500 40.30000 -10.12300 1.000 22.76589 12 LEU C O 1
ATOM 6077 N N . ALA C 2 12 ? -2.49000 39.66500 -8.25300 1.000 23.60020 13 ALA C N 1
ATOM 6078 C CA . ALA C 2 12 ? -2.99300 41.01800 -8.02100 1.000 21.23412 13 ALA C CA 1
ATOM 6079 C C . ALA C 2 12 ? -1.85100 42.00400 -7.76400 1.000 18.93122 13 ALA C C 1
ATOM 6080 O O . ALA C 2 12 ? -1.92500 43.16900 -8.16800 1.000 21.79472 13 ALA C O 1
ATOM 6087 N N . LEU C 2 13 ? -0.78200 41.56900 -7.09600 1.000 19.62867 14 LEU C N 1
ATOM 6088 C CA . LEU C 2 13 ? 0.36100 42.45700 -6.94000 1.000 21.52100 14 LEU C CA 1
ATOM 6089 C C . LEU C 2 13 ? 0.99500 42.78400 -8.28700 1.000 22.24214 14 LEU C C 1
ATOM 6090 O O . LEU C 2 13 ? 1.34800 43.94700 -8.55000 1.000 22.00001 14 LEU C O 1
ATOM 6106 N N . ASP C 2 14 ? 1.11400 41.78300 -9.16200 1.000 22.73167 15 ASP C N 1
ATOM 6107 C CA . ASP C 2 14 ? 1.58700 42.03900 -10.51700 1.000 24.09763 15 ASP C CA 1
ATOM 6108 C C . ASP C 2 14 ? 0.64200 43.00100 -11.25000 1.000 23.15278 15 ASP C C 1
ATOM 6109 O O . ASP C 2 14 ? 1.08800 43.88500 -11.99000 1.000 22.33952 15 ASP C O 1
ATOM 6118 N N . MET C 2 15 ? -0.65100 42.85600 -11.05700 1.000 23.04750 16 MET C N 1
ATOM 6119 C CA . MET C 2 15 ? -1.63600 43.73900 -11.70700 1.000 21.64207 16 MET C CA 1
ATOM 6120 C C . MET C 2 15 ? -1.40500 45.16600 -11.22100 1.000 21.21307 16 MET C C 1
ATOM 6121 O O . MET C 2 15 ? -1.46200 46.04900 -11.98400 1.000 21.17622 16 MET C O 1
ATOM 6135 N N . TYR C 2 16 ? -1.15000 45.36500 -9.92000 1.000 20.66564 17 TYR C N 1
ATOM 6136 C CA . TYR C 2 16 ? -0.93300 46.72800 -9.41800 1.000 22.46059 17 TYR C CA 1
ATOM 6137 C C . TYR C 2 16 ? 0.26300 47.34400 -10.14800 1.000 22.23424 17 TYR C C 1
ATOM 6138 O O . TYR C 2 16 ? 0.17500 48.42700 -10.57200 1.000 21.62101 17 TYR C O 1
ATOM 6156 N N . GLU C 2 17 ? 1.35300 46.60800 -10.25700 1.000 22.04738 18 GLU C N 1
ATOM 6157 C CA . GLU C 2 17 ? 2.54200 47.17100 -10.86900 1.000 23.30016 18 GLU C CA 1
ATOM 6158 C C . GLU C 2 17 ? 2.27700 47.58400 -12.31200 1.000 21.59733 18 GLU C C 1
ATOM 6159 O O . GLU C 2 17 ? 2.70500 48.66200 -12.74800 1.000 21.73682 18 GLU C O 1
ATOM 6171 N N . VAL C 2 18 ? 1.58100 46.73900 -13.07600 1.000 20.02872 19 VAL C N 1
ATOM 6172 C CA . VAL C 2 18 ? 1.20200 47.09700 -14.44500 1.000 20.27612 19 VAL C CA 1
ATOM 6173 C C . VAL C 2 18 ? 0.31200 48.33100 -14.46300 1.000 19.71026 19 VAL C C 1
ATOM 6174 O O . VAL C 2 18 ? 0.53300 49.24400 -15.25300 1.000 20.90777 19 VAL C O 1
ATOM 6187 N N . GLY C 2 19 ? -0.67400 48.40500 -13.56800 1.000 21.59206 20 GLY C N 1
ATOM 6188 C CA . GLY C 2 19 ? -1.55000 49.55900 -13.56600 1.000 23.25542 20 GLY C CA 1
ATOM 6189 C C . GLY C 2 19 ? -0.81500 50.84000 -13.22800 1.000 21.54206 20 GLY C C 1
ATOM 6190 O O . GLY C 2 19 ? -1.06800 51.89500 -13.81700 1.000 21.75261 20 GLY C O 1
ATOM 6194 N N . GLU C 2 20 ? 0.12400 50.76500 -12.28000 1.000 20.42350 21 GLU C N 1
ATOM 6195 C CA . GLU C 2 20 ? 0.95100 51.92500 -11.97900 1.000 22.89222 21 GLU C CA 1
ATOM 6196 C C . GLU C 2 20 ? 1.74500 52.36300 -13.20200 1.000 23.41597 21 GLU C C 1
ATOM 6197 O O . GLU C 2 20 ? 1.80900 53.56100 -13.51600 1.000 24.65296 21 GLU C O 1
ATOM 6209 N N . GLN C 2 21 ? 2.33600 51.40800 -13.92300 1.000 23.18173 22 GLN C N 1
ATOM 6210 C CA . GLN C 2 21 ? 3.11000 51.76600 -15.10500 1.000 23.40807 22 GLN C CA 1
ATOM 6211 C C . GLN C 2 21 ? 2.20900 52.33700 -16.19000 1.000 22.43690 22 GLN C C 1
ATOM 6212 O O . GLN C 2 21 ? 2.59300 53.28500 -16.87800 1.000 24.53715 22 GLN C O 1
ATOM 6226 N N . MET C 2 22 ? 1.00700 51.79400 -16.34400 1.000 21.65260 23 MET C N 1
ATOM 6227 C CA . MET C 2 22 ? 0.08800 52.35900 -17.31900 1.000 21.64733 23 MET C CA 1
ATOM 6228 C C . MET C 2 22 ? -0.31500 53.78400 -16.97800 1.000 22.04738 23 MET C C 1
ATOM 6229 O O . MET C 2 22 ? -0.42800 54.63800 -17.87800 1.000 24.53715 23 MET C O 1
ATOM 6243 N N . GLN C 2 23 ? -0.58900 54.03900 -15.69300 1.000 21.78682 24 GLN C N 1
ATOM 6244 C CA . GLN C 2 23 ? -0.89500 55.39200 -15.24400 1.000 25.21618 24 GLN C CA 1
ATOM 6245 C C . GLN C 2 23 ? 0.27600 56.32800 -15.53400 1.000 24.46872 24 GLN C C 1
ATOM 6246 O O . GLN C 2 23 ? 0.08800 57.44800 -16.00500 1.000 26.66636 24 GLN C O 1
ATOM 6260 N N . ARG C 2 24 ? 1.50000 55.88000 -15.25100 1.000 23.90550 25 ARG C N 1
ATOM 6261 C CA . ARG C 2 24 ? 2.68200 56.68600 -15.52100 1.000 25.30830 25 ARG C CA 1
ATOM 6262 C C . ARG C 2 24 ? 2.81200 57.02700 -17.00000 1.000 26.96902 25 ARG C C 1
ATOM 6263 O O . ARG C 2 24 ? 3.14300 58.17200 -17.35000 1.000 30.61420 25 ARG C O 1
ATOM 6284 N N . MET C 2 25 ? 2.62100 56.03500 -17.88700 1.000 26.12945 26 MET C N 1
ATOM 6285 C CA . MET C 2 25 ? 2.70100 56.32900 -19.31500 1.000 27.34012 26 MET C CA 1
ATOM 6286 C C . MET C 2 25 ? 1.61700 57.30500 -19.73100 1.000 25.22145 26 MET C C 1
ATOM 6287 O O . MET C 2 25 ? 1.87300 58.23300 -20.49900 1.000 28.30866 26 MET C O 1
ATOM 6301 N N . ARG C 2 26 ? 0.40300 57.13300 -19.21100 1.000 26.50844 27 ARG C N 1
ATOM 6302 C CA . ARG C 2 26 ? -0.68300 58.02600 -19.60200 1.000 29.11139 27 ARG C CA 1
ATOM 6303 C C . ARG C 2 26 ? -0.40600 59.44800 -19.13600 1.000 31.10636 27 ARG C C 1
ATOM 6304 O O . ARG C 2 26 ? -0.56800 60.40800 -19.89900 1.000 34.41202 27 ARG C O 1
ATOM 6325 N N . LEU C 2 27 ? 0.02100 59.60700 -17.88100 1.000 30.49050 28 LEU C N 1
ATOM 6326 C CA . LEU C 2 27 ? 0.32100 60.94300 -17.38300 1.000 33.29873 28 LEU C CA 1
ATOM 6327 C C . LEU C 2 27 ? 1.40500 61.59600 -18.22200 1.000 36.88863 28 LEU C C 1
ATOM 6328 O O . LEU C 2 27 ? 1.36600 62.80900 -18.47200 1.000 39.76793 28 LEU C O 1
ATOM 6344 N N . GLY C 2 28 ? 2.37900 60.80700 -18.67700 1.000 37.34658 29 GLY C N 1
ATOM 6345 C CA . GLY C 2 28 ? 3.41300 61.35900 -19.53200 1.000 39.30734 29 GLY C CA 1
ATOM 6346 C C . GLY C 2 28 ? 2.85100 61.88200 -20.83600 1.000 40.91280 29 GLY C C 1
ATOM 6347 O O . GLY C 2 28 ? 3.27400 62.92200 -21.33000 1.000 43.04463 29 GLY C O 1
ATOM 6351 N N . ARG C 2 29 ? 1.87800 61.16900 -21.40100 1.000 40.93912 30 ARG C N 1
ATOM 6352 C CA . ARG C 2 29 ? 1.22400 61.63800 -22.61800 1.000 41.64710 30 ARG C CA 1
ATOM 6353 C C . ARG C 2 29 ? 0.40200 62.88300 -22.34600 1.000 41.14967 30 ARG C C 1
ATOM 6354 O O . ARG C 2 29 ? 0.43200 63.83900 -23.12400 1.000 44.67378 30 ARG C O 1
ATOM 6375 N N . GLU C 2 30 ? -0.37600 62.87100 -21.27000 1.000 40.89964 31 GLU C N 1
ATOM 6376 C CA . GLU C 2 30 ? -1.25700 63.99300 -20.98800 1.000 44.99750 31 GLU C CA 1
ATOM 6377 C C . GLU C 2 30 ? -0.48200 65.23800 -20.58000 1.000 49.07694 31 GLU C C 1
ATOM 6378 O O . GLU C 2 30 ? -1.01600 66.34700 -20.69400 1.000 51.01928 31 GLU C O 1
ATOM 6390 N N . ARG C 2 31 ? 0.76900 65.07700 -20.15300 1.000 49.63490 32 ARG C N 1
ATOM 6391 C CA . ARG C 2 31 ? 1.59800 66.16500 -19.63200 1.000 53.00899 32 ARG C CA 1
ATOM 6392 C C . ARG C 2 31 ? 2.97900 66.01600 -20.24800 1.000 53.14585 32 ARG C C 1
ATOM 6393 O O . ARG C 2 31 ? 3.97700 65.74800 -19.56100 1.000 51.76410 32 ARG C O 1
ATOM 6414 N N . PRO C 2 32 ? 3.05800 66.21700 -21.56400 1.000 54.79341 33 PRO C N 1
ATOM 6415 C CA . PRO C 2 32 ? 4.30800 65.92100 -22.29300 1.000 57.95958 33 PRO C CA 1
ATOM 6416 C C . PRO C 2 32 ? 5.48100 66.75900 -21.83800 1.000 61.31525 33 PRO C C 1
ATOM 6417 O O . PRO C 2 32 ? 6.62300 66.30500 -21.94500 1.000 62.44433 33 PRO C O 1
ATOM 6428 N N . ASN C 2 33 ? 5.24400 67.96900 -21.33600 1.000 63.41287 34 ASN C N 1
ATOM 6429 C CA . ASN C 2 33 ? 6.32400 68.83300 -20.88700 1.000 65.07096 34 ASN C CA 1
ATOM 6430 C C . ASN C 2 33 ? 6.65200 68.63600 -19.41400 1.000 63.93398 34 ASN C C 1
ATOM 6431 O O . ASN C 2 33 ? 7.31800 69.48800 -18.81900 1.000 65.63682 34 ASN C O 1
ATOM 6442 N N . ALA C 2 34 ? 6.21000 67.52900 -18.82200 1.000 61.22839 35 ALA C N 1
ATOM 6443 C CA . ALA C 2 34 ? 6.42900 67.25700 -17.40900 1.000 58.37279 35 ALA C CA 1
ATOM 6444 C C . ALA C 2 34 ? 7.70500 66.44400 -17.24200 1.000 56.94893 35 ALA C C 1
ATOM 6445 O O . ALA C 2 34 ? 7.90100 65.43800 -17.93100 1.000 56.59626 35 ALA C O 1
ATOM 6452 N N . ASP C 2 35 ? 8.56100 66.87500 -16.31700 1.000 56.84366 36 ASP C N 1
ATOM 6453 C CA . ASP C 2 35 ? 9.78600 66.14000 -16.03700 1.000 56.70943 36 ASP C CA 1
ATOM 6454 C C . ASP C 2 35 ? 9.48900 64.91200 -15.18200 1.000 57.15422 36 ASP C C 1
ATOM 6455 O O . ASP C 2 35 ? 8.43200 64.79200 -14.55200 1.000 56.94630 36 ASP C O 1
ATOM 6464 N N . VAL C 2 36 ? 10.44000 63.98000 -15.19000 1.000 56.71733 37 VAL C N 1
ATOM 6465 C CA . VAL C 2 36 ? 10.34900 62.75200 -14.40800 1.000 57.75956 37 VAL C CA 1
ATOM 6466 C C . VAL C 2 36 ? 9.87600 62.99400 -12.98500 1.000 55.31979 37 VAL C C 1
ATOM 6467 O O . VAL C 2 36 ? 9.00300 62.27200 -12.48700 1.000 55.98829 37 VAL C O 1
ATOM 6480 N N . VAL C 2 37 ? 10.45000 63.99200 -12.31200 1.000 53.38535 38 VAL C N 1
ATOM 6481 C CA . VAL C 2 37 ? 10.07600 64.22400 -10.92200 1.000 52.24837 38 VAL C CA 1
ATOM 6482 C C . VAL C 2 37 ? 8.62100 64.63900 -10.83400 1.000 50.00336 38 VAL C C 1
ATOM 6483 O O . VAL C 2 37 ? 7.90100 64.23600 -9.91200 1.000 50.73766 38 VAL C O 1
ATOM 6496 N N . GLU C 2 38 ? 8.17100 65.46700 -11.78100 1.000 48.96640 39 GLU C N 1
ATOM 6497 C CA . GLU C 2 38 ? 6.77600 65.88600 -11.79000 1.000 48.88744 39 GLU C CA 1
ATOM 6498 C C . GLU C 2 38 ? 5.85300 64.70000 -12.02500 1.000 44.70010 39 GLU C C 1
ATOM 6499 O O . GLU C 2 38 ? 4.79700 64.59200 -11.39300 1.000 45.99236 39 GLU C O 1
ATOM 6511 N N . ILE C 2 39 ? 6.23500 63.79500 -12.92600 1.000 41.16283 40 ILE C N 1
ATOM 6512 C CA . ILE C 2 39 ? 5.40000 62.62700 -13.17400 1.000 40.58645 40 ILE C CA 1
ATOM 6513 C C . ILE C 2 39 ? 5.33200 61.75400 -11.92400 1.000 42.31297 40 ILE C C 1
ATOM 6514 O O . ILE C 2 39 ? 4.25000 61.30700 -11.52200 1.000 43.17886 40 ILE C O 1
ATOM 6530 N N . GLU C 2 40 ? 6.47500 61.53000 -11.26500 1.000 43.27361 41 GLU C N 1
ATOM 6531 C CA . GLU C 2 40 ? 6.46600 60.71400 -10.05600 1.000 46.27923 41 GLU C CA 1
ATOM 6532 C C . GLU C 2 40 ? 5.64900 61.38100 -8.96200 1.000 47.08196 41 GLU C C 1
ATOM 6533 O O . GLU C 2 40 ? 4.94800 60.70500 -8.19900 1.000 47.37673 41 GLU C O 1
ATOM 6545 N N . ALA C 2 41 ? 5.74200 62.71200 -8.85700 1.000 47.34778 42 ALA C N 1
ATOM 6546 C CA . ALA C 2 41 ? 4.88200 63.44200 -7.93400 1.000 50.58238 42 ALA C CA 1
ATOM 6547 C C . ALA C 2 41 ? 3.41500 63.21000 -8.26600 1.000 49.34802 42 ALA C C 1
ATOM 6548 O O . ALA C 2 41 ? 2.58700 63.02100 -7.36800 1.000 50.24287 42 ALA C O 1
ATOM 6555 N N . ALA C 2 42 ? 3.07200 63.23100 -9.55100 1.000 48.19262 43 ALA C N 1
ATOM 6556 C CA . ALA C 2 42 ? 1.70100 62.92800 -9.94000 1.000 46.22660 43 ALA C CA 1
ATOM 6557 C C . ALA C 2 42 ? 1.33900 61.48500 -9.60400 1.000 45.31070 43 ALA C C 1
ATOM 6558 O O . ALA C 2 42 ? 0.20200 61.20200 -9.21200 1.000 45.31859 43 ALA C O 1
ATOM 6565 N N . ILE C 2 43 ? 2.28500 60.55500 -9.76500 1.000 43.89737 44 ILE C N 1
ATOM 6566 C CA . ILE C 2 43 ? 2.00600 59.16300 -9.43100 1.000 45.54230 44 ILE C CA 1
ATOM 6567 C C . ILE C 2 43 ? 1.74400 59.02000 -7.93500 1.000 47.42148 44 ILE C C 1
ATOM 6568 O O . ILE C 2 43 ? 0.82400 58.30800 -7.52000 1.000 49.56384 44 ILE C O 1
ATOM 6584 N N . ASP C 2 44 ? 2.50600 59.74900 -7.13300 1.000 50.71134 45 ASP C N 1
ATOM 6585 C CA . ASP C 2 44 ? 2.35800 59.69900 -5.66400 1.000 55.06450 45 ASP C CA 1
ATOM 6586 C C . ASP C 2 44 ? 1.02800 60.28600 -5.24400 1.000 52.99583 45 ASP C C 1
ATOM 6587 O O . ASP C 2 44 ? 0.32900 59.67100 -4.48300 1.000 53.29850 45 ASP C O 1
ATOM 6596 N N . ALA C 2 45 ? 0.59400 61.35400 -5.87200 1.000 52.11941 46 ALA C N 1
ATOM 6597 C CA . ALA C 2 45 ? -0.70600 61.96100 -5.56700 1.000 51.94570 46 ALA C CA 1
ATOM 6598 C C . ALA C 2 45 ? -1.81400 60.98100 -5.90200 1.000 51.95623 46 ALA C C 1
ATOM 6599 O O . ALA C 2 45 ? -2.80300 60.95000 -5.21900 1.000 55.74879 46 ALA C O 1
ATOM 6606 N N . TRP C 2 46 ? -1.61000 60.21800 -6.96000 1.000 49.92178 47 TRP C N 1
ATOM 6607 C CA . TRP C 2 46 ? -2.61300 59.27900 -7.49800 1.000 48.25315 47 TRP C CA 1
ATOM 6608 C C . TRP C 2 46 ? -2.95900 58.21900 -6.45500 1.000 51.24035 47 TRP C C 1
ATOM 6609 O O . TRP C 2 46 ? -4.10000 57.96300 -6.21900 1.000 52.42734 47 TRP C O 1
ATOM 6630 N N . ARG C 2 47 ? -1.96300 57.56500 -5.89900 1.000 52.48524 48 ARG C N 1
ATOM 6631 C CA . ARG C 2 47 ? -2.20400 56.55400 -4.84800 1.000 57.98064 48 ARG C CA 1
ATOM 6632 C C . ARG C 2 47 ? -3.00100 57.17600 -3.69700 1.000 61.74688 48 ARG C C 1
ATOM 6633 O O . ARG C 2 47 ? -3.99000 56.62100 -3.26100 1.000 63.88134 48 ARG C O 1
ATOM 6654 N N . MET C 2 48 ? -2.66900 58.37000 -3.27000 1.000 64.45773 49 MET C N 1
ATOM 6655 C CA . MET C 2 48 ? -3.25100 58.95600 -2.05000 1.000 68.18449 49 MET C CA 1
ATOM 6656 C C . MET C 2 48 ? -4.73400 59.23800 -2.21700 1.000 69.59519 49 MET C C 1
ATOM 6657 O O . MET C 2 48 ? -5.42500 59.33700 -1.23500 1.000 69.60308 49 MET C O 1
ATOM 6671 N N . THR C 2 49 ? -5.21200 59.41400 -3.41800 1.000 71.09537 50 THR C N 1
ATOM 6672 C CA . THR C 2 49 ? -6.62300 59.72400 -3.64700 1.000 72.35078 50 THR C CA 1
ATOM 6673 C C . THR C 2 49 ? -7.45700 58.46300 -3.40900 1.000 72.17971 50 THR C C 1
ATOM 6674 O O . THR C 2 49 ? -7.03800 57.43900 -3.85200 1.000 68.12396 50 THR C O 1
ATOM 6685 N N . ARG C 2 50 ? -8.69600 58.57500 -2.89900 1.000 78.10410 51 ARG C N 1
ATOM 6686 C CA . ARG C 2 50 ? -9.64100 57.46700 -2.67900 1.000 84.55751 51 ARG C CA 1
ATOM 6687 C C . ARG C 2 50 ? -10.12100 56.85500 -3.99500 1.000 89.63706 51 ARG C C 1
ATOM 6688 O O . ARG C 2 50 ? -9.87800 57.43000 -5.06400 1.000 89.46073 51 ARG C O 1
ATOM 6709 N N . PRO C 2 51 ? -10.80900 55.69300 -3.96400 1.000 93.55859 52 PRO C N 1
ATOM 6710 C CA . PRO C 2 51 ? -11.30100 55.08100 -5.20600 1.000 95.02718 52 PRO C CA 1
ATOM 6711 C C . PRO C 2 51 ? -12.03200 56.06400 -6.11400 1.000 95.93519 52 PRO C C 1
ATOM 6712 O O . PRO C 2 51 ? -11.40100 56.61700 -7.01600 1.000 96.29049 52 PRO C O 1
#

B-factor: mean 41.08, std 21.96, range [16.72, 245.78]

Solvent-accessible surface area: 19314 Å² total; per-residue (Å²): 62,48,0,37,67,10,4,77,65,2,10,153,18,0,83,53,51,210,48,140,13,0,3,1,8,7,0,0,2,0,2,44,12,91,12,32,1,42,34,34,0,23,0,0,0,5,14,77,70,21,113,33,0,72,70,9,9,176,74,0,74,98,48,143,8,114,69,93,46,56,85,109,58,163,51,108,56,82,6,6,12,4,60,0,4,10,88,120,71,16,50,7,2,0,21,0,24,2,2,31,2,7,0,4,70,54,0,16,149,46,20,86,134,10,65,2,0,59,129,10,84,2,23,0,0,32,9,1,18,1,0,0,21,15,0,3,30,53,59,64,99,173,88,15,33,0,79,22,3,0,106,40,0,26,100,50,20,47,120,105,30,33,88,48,0,142,118,6,7,118,50,0,54,151,104,52,44,39,126,142,61,90,2,44,31,17,21,95,144,12,35,82,159,81,62,12,0,41,54,9,0,60,77,1,6,122,26,0,84,64,53,218,48,138,11,0,0,2,7,4,1,0,1,0,4,42,4,66,0,30,11,5,33,15,0,32,0,0,0,4,18,85,71,23,110,36,0,79,55,11,12,141,74,0,70,102,51,128,9,60,83,55,31,52,62,109,51,141,47,103,44,132,13,4,7,4,10,2,3,26,109,73,4,1,2,14,0,25,3,2,39,3,8,0,2,46,52,0,13,155,47,18,87,132,11,110,0,35,90,100,2,68,0,24,0,0,37,16,4,21,1,0,0,21,19,0,4,32,67,101,135,71,39,10,97,16,4,4,47,21,0,21,103,54,20,45,116,111,38,43,82,57,0,68,125,8,2,86,49,0,53,147,100,54,40,39,134,143,67,92,2,54,25,29,7,94,178,49,158,54,55,89,16,0,75,22,0,80,6,0,4,35,0,0,49,0,0,21,42,0,6,63,36,26,11,28,88,98,121,104,144,28,105,118,118,105,16,67,62,16,0,55,57,17,25,75,86,110,105

CATH classification: 3.30.460.40

Organism: Mycobacterium tuberculosis (strain ATCC 25618 / H37Rv) (NCBI:txid83332)

Foldseek 3Di:
DQQVVVLQVVQVVCVVVVWLKAWADQLLLVLQFPHDDDLEGEMETEDDALVRVVVVVVVVVVVQKDWDDWDADPDRRGTQWTKIFNDDSVGRIYIYGHPLQPCSVVQSVQFDFDCSDVVRTGGHGALLVNLLVLLQVPDCVPCVVSLVSNVRSVVSDDPVSVVSNVVSNVNSVVRPNSVPDDSVVVVVVSVVVD/DLVVVVLLVVQVVCVVVVWLKAWAPQVLLCVQFNHDDDFETEMETEDDAQVRVVVSVVVVVVVQKDWPDFQADPDRRRTQWTWIDGVRGIYIYGYPQQPCSVVQSVQFDWDDPDVSRIGGRGHLLVNLLVLLQVPDVPVSVVSNVRSVVSDDPVSLVSNLVSNVSSVVVPNSVPDPSNVVSVVD/DQDPVRVVVVVVVVVVVVVLVVQLVVVCVVCVVDDPVRSVVVSVVVVVDDD

Sequence (429 aa):
NAVESTLRRVAKDLTGLRQRWALVGGFAVSARSEPRFTRDVDIVVAVANDDAAESLVRQLLTQQYHHLLASVEQDAARRLAAVRLGATAAANVVVDLLFASCGIEPEIAEAAEEIEILPDLVAPVATTAHLIAMKLLARDDDRRPQDRSDLRALVDAASPQDIQDARKAIELITLRGFHRDRDLAAEWTRLAAKWNAVESTLRRVAKDLTGLRQRWALVGGFAVSARSEPRFTRDVDIVVAVANDDAAESLVRQLLTQQYHLLASVEQDAARRLAAVRLGATNVVVDLLFASCGIEPEIAEAAEEIEILPDLVAPVATTAHLIAMKLLARDRPQDRSDLRALVDAASPQDIQDARKAIELITLRGFHRDRDLAAEWTRLAVSVAAQKLRLALDMYEVGEQMQRMRLGRERPNADVVEIEAAIDAWRMTRP

Radius of gyration: 22.51 Å; Cα contacts (8 Å, |Δi|>4): 780; chains: 3; bounding box: 44×44×66 Å